Protein AF-A0A1G3Q5R2-F1 (afdb_monomer_lite)

Radius of gyration: 41.85 Å; chains: 1; bounding box: 101×74×119 Å

Secondary structure (DSSP, 8-state):
-HHHHHHHHHHHTT-STTS---TT---GGGS-HHHHHHHHHHHHHHHHTS---HHHHHHHHHHHHHHHHHTT-----PPPPP--------------------------------TT--SHHHHHHHHHHHHHHHHTTSS-TTSSS--HHHHHIIIIIIHHHHHHHHHHHHIIIII-HHHHHHHHHHHHHTT-TTHHHHHHHHHTT--HHHHHHHHHGGG-TTTHHHHHHHHHHHHHHHHHHHHTTHHHHHHHHHHHHHHHHHHTT--HHHHHHHHHHHHHHHHIIIIIIHHHHHHHHHHHHHHHHHTT--S-HHHHHT--GGGSTTHHHHHHHHHHHHHHHHHHHHHHHHHHHHHHHHHHHHHHHHHHHHTBTB-HHHHHHHHHHHHH--HHHHHHHHHTSTT-GGGG--TTBHHHHHHHHHHHHHHHHHHHHH-SSS-B--EE-TTS-EE-HHHHHHHHHTTHHHHHHHHHHHHHHHHHHHHHHT-S---HHHHHHHHHHHHHHHHHHHHHHHHHHHHHHHHHHHHHHHHHHHHHTT--SBS-TT-B----S-S-S--TTTT-BHHHHHHHHHHHHHHHHHHHHTSTTSSS-SB-SS-SSS----HHHHHHHHHHHHHHHHHHHHHHHHHTTT--S---------------------------------HHHHHHHHHHHHHHHHHHHHHHHHHHHHTTT-

pLDDT: mean 72.09, std 23.28, range [23.3, 97.38]

Sequence (702 aa):
MASDQRSKLFKEFRYSGGKVLDEKNLSFAEIEDDKLQELINLLDIKEQEGNLSTLERRRLDSARRVQMQRKKGPRYVYHGPNVERPVEGEETEEGHKATPKGERRDAYRIPYYIHSESGPKRWFQLFWARIKCILNGVFPIFRIRVKNRFLNYTGDNIRHSMKVNKQILASILYQDKELTQEVKESFRRSGFYNYYELIYRFDNLLDDELFDEILALKKLGKAQIKDAHLVLTKLYKKLFSIKQYVSFLKDALNRAMGIEARMRNLRPDIVTANLRTINKHIESIFFYLYKKLGLLVDFFYLNRVKSGWQHSFLQFIGFINDDHVGYLTRMWDEREEYERKRKQLAEVIQGKVDSATKVKEQNTKNNIELSEGLTDAIRDGLNFLYDHLDFYRALEKGRSNPSDDYVYFHLRDKVFVINTVVDFFDKEYSFLFLSNRVTYNVFFDGTGRKVDVKNSLRDLYYKINLIYQRVREYLAAVRQLKNMLNTERPTQVELSIEYKNIITQKTNMMRTIHQTTTKIFSQFEKIIFYILSDARGQKMVLQNPDEEVRIGTKVADVNLFKGMRFIDVFQSAYNYTSAFNYLLNEGELDMVSLNVDEPYYLHLVNTAEIEQKIALEEEQKFQEEEKKAQEGEGEKESADKPDGETPEEKQPETSSGAKDMGTPVSPKASIAEMDKSISNSRDDEDKWEDEIRRDIDLMKKV

Structure (mmCIF, N/CA/C/O backbone):
data_AF-A0A1G3Q5R2-F1
#
_entry.id   AF-A0A1G3Q5R2-F1
#
loop_
_atom_site.group_PDB
_atom_site.id
_atom_site.type_symbol
_atom_site.label_atom_id
_atom_site.label_alt_id
_atom_site.label_comp_id
_atom_site.label_asym_id
_atom_site.label_entity_id
_atom_site.label_seq_id
_atom_site.pdbx_PDB_ins_code
_atom_site.Cartn_x
_atom_site.Cartn_y
_atom_site.Cartn_z
_atom_site.occupancy
_atom_site.B_iso_or_equiv
_atom_site.auth_seq_id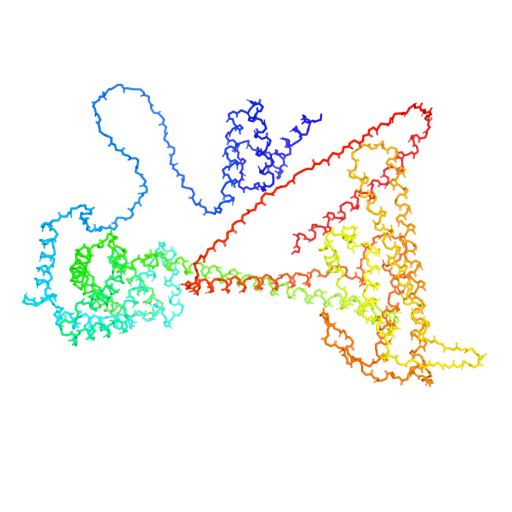
_atom_site.auth_comp_id
_atom_site.auth_asym_id
_atom_site.auth_atom_id
_atom_site.pdbx_PDB_model_num
ATOM 1 N N . MET A 1 1 ? 8.363 40.083 32.109 1.00 36.16 1 MET A N 1
ATOM 2 C CA . MET A 1 1 ? 7.751 38.874 31.511 1.00 36.16 1 MET A CA 1
ATOM 3 C C . MET A 1 1 ? 8.455 38.480 30.216 1.00 36.16 1 MET A C 1
ATOM 5 O O . MET A 1 1 ? 9.333 37.639 30.317 1.00 36.16 1 MET A O 1
ATOM 9 N N . ALA A 1 2 ? 8.218 39.115 29.057 1.00 31.36 2 ALA A N 1
ATOM 10 C CA . ALA A 1 2 ? 8.818 38.684 27.773 1.00 31.36 2 ALA A CA 1
ATOM 11 C C . ALA A 1 2 ? 10.359 38.490 27.776 1.00 31.36 2 ALA A C 1
ATOM 13 O O . ALA A 1 2 ? 10.865 37.586 27.116 1.00 31.36 2 ALA A O 1
ATOM 14 N N . SER A 1 3 ? 11.107 39.289 28.552 1.00 31.78 3 SER A N 1
ATOM 15 C CA . SER A 1 3 ? 12.562 39.120 28.733 1.00 31.78 3 SER A CA 1
ATOM 16 C C . SER A 1 3 ? 12.952 37.769 29.364 1.00 31.78 3 SER A C 1
ATOM 18 O O . SER A 1 3 ? 13.887 37.120 28.901 1.00 31.78 3 SER A O 1
ATOM 20 N N . ASP A 1 4 ? 12.211 37.296 30.374 1.00 38.00 4 ASP A N 1
ATOM 21 C CA . ASP A 1 4 ? 12.512 36.039 31.078 1.00 38.00 4 ASP A CA 1
ATOM 22 C C . ASP A 1 4 ? 12.174 34.804 30.243 1.00 38.00 4 ASP A C 1
ATOM 24 O O . ASP A 1 4 ? 12.933 33.837 30.246 1.00 38.00 4 ASP A O 1
ATOM 28 N N . GLN A 1 5 ? 11.081 34.839 29.474 1.00 41.81 5 GLN A N 1
ATOM 29 C CA . GLN A 1 5 ? 10.766 33.767 28.521 1.00 41.81 5 GLN A CA 1
ATOM 30 C C . GLN A 1 5 ? 11.814 33.701 27.400 1.00 41.81 5 GLN A C 1
ATOM 32 O O . GLN A 1 5 ? 12.332 32.617 27.131 1.00 41.81 5 GLN A O 1
ATOM 37 N N . ARG A 1 6 ? 12.231 34.853 26.835 1.00 37.53 6 ARG A N 1
ATOM 38 C CA . ARG A 1 6 ? 13.383 34.922 25.910 1.00 37.53 6 ARG A CA 1
ATOM 39 C C . ARG A 1 6 ? 14.653 34.334 26.571 1.00 37.53 6 ARG A C 1
ATOM 41 O O . ARG A 1 6 ? 15.368 33.570 25.931 1.00 37.53 6 ARG A O 1
ATOM 48 N N . SER A 1 7 ? 14.913 34.614 27.852 1.00 39.84 7 SER A N 1
ATOM 49 C CA . SER A 1 7 ? 16.067 34.086 28.611 1.00 39.84 7 SER A CA 1
ATOM 50 C C . SER A 1 7 ? 16.015 32.566 28.861 1.00 39.84 7 SER A C 1
ATOM 52 O O . SER A 1 7 ? 17.043 31.893 28.760 1.00 39.84 7 SER A O 1
ATOM 54 N N . LYS A 1 8 ? 14.831 32.000 29.147 1.00 41.78 8 LYS A N 1
ATOM 55 C CA . LYS A 1 8 ? 14.629 30.548 29.320 1.00 41.78 8 LYS A CA 1
ATOM 56 C C . LYS A 1 8 ? 14.854 29.769 28.022 1.00 41.78 8 LYS A C 1
ATOM 58 O O . LYS A 1 8 ? 15.699 28.876 28.008 1.00 41.78 8 LYS A O 1
ATOM 63 N N . LEU A 1 9 ? 14.201 30.170 26.928 1.00 40.78 9 LEU A N 1
ATOM 64 C CA . LEU A 1 9 ? 14.336 29.526 25.612 1.00 40.78 9 LEU A CA 1
ATOM 65 C C . LEU A 1 9 ? 15.802 29.460 25.145 1.00 40.78 9 LEU A C 1
ATOM 67 O O . LEU A 1 9 ? 16.273 28.415 24.698 1.00 40.78 9 LEU A O 1
ATOM 71 N N . PHE A 1 10 ? 16.572 30.540 25.330 1.00 41.56 10 PHE A N 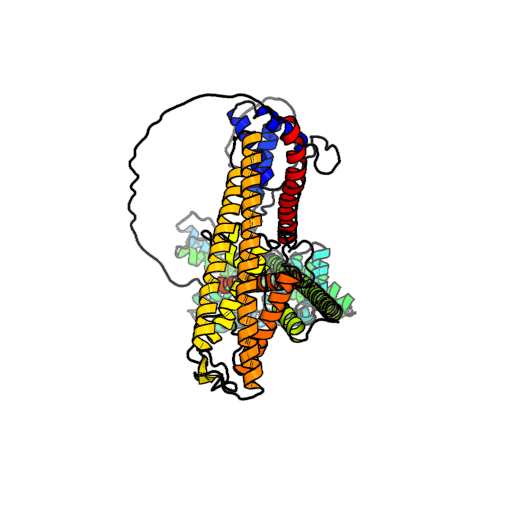1
ATOM 72 C CA . PHE A 1 10 ? 18.006 30.560 25.002 1.00 41.56 10 PHE A CA 1
ATOM 73 C C . PHE A 1 10 ? 18.885 29.675 25.913 1.00 41.56 10 PHE A C 1
ATOM 75 O O . PHE A 1 10 ? 20.009 29.347 25.526 1.00 41.56 10 PHE A O 1
ATOM 82 N N . LYS A 1 11 ? 18.412 29.268 27.100 1.00 41.25 11 LYS A N 1
ATOM 83 C CA . LYS A 1 11 ? 19.086 28.266 27.947 1.00 41.25 11 LYS A CA 1
ATOM 84 C C . LYS A 1 11 ? 18.717 26.840 27.548 1.00 41.25 11 LYS A C 1
ATOM 86 O O . LYS A 1 11 ? 19.605 25.997 27.480 1.00 41.25 11 LYS A O 1
ATOM 91 N N . GLU A 1 12 ? 17.448 26.580 27.250 1.00 42.97 12 GLU A N 1
ATOM 92 C CA . GLU A 1 12 ? 16.963 25.255 26.841 1.00 42.97 12 GLU A CA 1
ATOM 93 C C . GLU A 1 12 ? 17.590 24.820 25.502 1.00 42.97 12 GLU A C 1
ATOM 95 O O . GLU A 1 12 ? 18.075 23.694 25.390 1.00 42.97 12 GLU A O 1
ATOM 100 N N . PHE A 1 13 ? 17.773 25.746 24.550 1.00 40.69 13 PHE A N 1
ATOM 101 C CA . PHE A 1 13 ? 18.526 25.506 23.305 1.00 40.69 13 PHE A CA 1
ATOM 102 C C . PHE A 1 13 ? 20.024 25.165 23.484 1.00 40.69 13 PHE A C 1
ATOM 104 O O . PHE A 1 13 ? 20.666 24.756 22.516 1.00 40.69 13 PHE A O 1
ATOM 111 N N . ARG A 1 14 ? 20.603 25.312 24.687 1.00 39.69 14 ARG A N 1
ATOM 112 C CA . ARG A 1 14 ? 21.972 24.853 25.010 1.00 39.69 14 ARG A CA 1
ATOM 113 C C . ARG A 1 14 ? 22.017 23.471 25.685 1.00 39.69 14 ARG A C 1
ATOM 115 O O . ARG A 1 14 ? 23.117 22.983 25.933 1.00 39.69 14 ARG A O 1
ATOM 122 N N . TYR A 1 15 ? 20.869 22.865 26.012 1.00 35.91 15 TYR A N 1
ATOM 123 C CA . TYR A 1 15 ? 20.781 21.723 26.937 1.00 35.91 15 TYR A CA 1
ATOM 124 C C . TYR A 1 15 ? 19.886 20.555 26.471 1.00 35.91 15 TYR A C 1
ATOM 126 O O . TYR A 1 15 ? 19.401 19.778 27.292 1.00 35.91 15 TYR A O 1
ATOM 134 N N . SER A 1 16 ? 19.734 20.338 25.162 1.00 32.84 16 SER A N 1
ATOM 135 C CA . SER A 1 16 ? 19.283 19.037 24.649 1.00 32.84 16 SER A CA 1
ATOM 136 C C . SER A 1 16 ? 20.435 18.012 24.655 1.00 32.84 16 SER A C 1
ATOM 138 O O . SER A 1 16 ? 21.568 18.314 24.288 1.00 32.84 16 SER A O 1
ATOM 140 N N . GLY A 1 17 ? 20.167 16.775 25.091 1.00 33.78 17 GLY A N 1
ATOM 141 C CA . GLY A 1 17 ? 21.102 15.646 24.932 1.00 33.78 17 GLY A CA 1
ATOM 142 C C . GLY A 1 17 ? 22.308 15.572 25.887 1.00 33.78 17 GLY A C 1
ATOM 143 O O . GLY A 1 17 ? 23.214 14.776 25.648 1.00 33.78 17 GLY A O 1
ATOM 144 N N . GLY A 1 18 ? 22.351 16.358 26.970 1.00 32.41 18 GLY A N 1
ATOM 145 C CA . GLY A 1 18 ? 23.300 16.143 28.079 1.00 32.41 18 GLY A CA 1
ATOM 146 C C . GLY A 1 18 ? 24.783 16.436 27.789 1.00 32.41 18 GLY A C 1
ATOM 147 O O . GLY A 1 18 ? 25.641 16.093 28.601 1.00 32.41 18 GLY A O 1
ATOM 148 N N . LYS A 1 19 ? 25.105 17.089 26.667 1.00 29.27 19 LYS A N 1
ATOM 149 C CA . LYS A 1 19 ? 26.441 17.629 26.369 1.00 29.27 19 LYS A CA 1
ATOM 150 C C . LYS A 1 19 ? 26.335 19.116 26.060 1.00 29.27 19 LYS A C 1
ATOM 152 O O . LYS A 1 19 ? 25.452 19.526 25.316 1.00 29.27 19 LYS A O 1
ATOM 157 N N . VAL A 1 20 ? 27.273 19.910 26.574 1.00 33.59 20 VAL A N 1
ATOM 158 C CA . VAL A 1 20 ? 27.419 21.315 26.173 1.00 33.59 20 VAL A CA 1
ATOM 159 C C . VAL A 1 20 ? 27.922 21.342 24.728 1.00 33.59 20 VAL A C 1
ATOM 161 O O . VAL A 1 20 ? 29.095 21.070 24.471 1.00 33.59 20 VAL A O 1
ATOM 164 N N . LEU A 1 21 ? 27.025 21.618 23.781 1.00 34.06 21 LEU A N 1
ATOM 165 C CA . LEU A 1 21 ? 27.370 21.745 22.365 1.00 34.06 21 LEU A CA 1
ATOM 166 C C . LEU A 1 21 ? 28.110 23.068 22.125 1.00 34.06 21 LEU A C 1
ATOM 168 O O . LEU A 1 21 ? 27.601 24.140 22.452 1.00 34.06 21 LEU A O 1
ATOM 172 N N . ASP A 1 22 ? 29.304 22.990 21.531 1.00 37.03 22 ASP A N 1
ATOM 173 C CA . ASP A 1 22 ? 30.057 24.169 21.084 1.00 37.03 22 ASP A CA 1
ATOM 174 C C . ASP A 1 22 ? 29.234 24.936 20.028 1.00 37.03 22 ASP A C 1
ATOM 176 O O . ASP A 1 22 ? 28.690 24.341 19.092 1.00 37.03 22 ASP A O 1
ATOM 180 N N . GLU A 1 23 ? 29.124 26.262 20.169 1.00 39.00 23 GLU A N 1
ATOM 181 C CA . GLU A 1 23 ? 28.080 27.096 19.535 1.00 39.00 23 GLU A CA 1
ATOM 182 C C . GLU A 1 23 ? 28.157 27.186 17.996 1.00 39.00 23 GLU A C 1
ATOM 184 O O . GLU A 1 23 ? 27.321 27.833 17.349 1.00 39.00 23 GLU A O 1
ATOM 189 N N . LYS A 1 24 ? 29.170 26.541 17.416 1.00 41.38 24 LYS A N 1
ATOM 190 C CA . LYS A 1 24 ? 29.456 26.430 15.982 1.00 41.38 24 LYS A CA 1
ATOM 191 C C . LYS A 1 24 ? 28.815 25.199 15.324 1.00 41.38 24 LYS A C 1
ATOM 193 O O . LYS A 1 24 ? 28.703 25.190 14.103 1.00 41.38 24 LYS A O 1
ATOM 198 N N . ASN A 1 25 ? 28.375 24.202 16.102 1.00 41.97 25 ASN A N 1
ATOM 199 C CA . ASN A 1 25 ? 28.046 22.854 15.604 1.00 41.97 25 ASN A CA 1
ATOM 200 C C . ASN A 1 25 ? 26.547 22.477 15.670 1.00 41.97 25 ASN A C 1
ATOM 202 O O . ASN A 1 25 ? 26.207 21.300 15.583 1.00 41.97 25 ASN A O 1
ATOM 206 N N . LEU A 1 26 ? 25.637 23.445 15.820 1.00 50.53 26 LEU A N 1
ATOM 207 C CA . LEU A 1 26 ? 24.187 23.194 15.810 1.00 50.53 26 LEU A CA 1
ATOM 208 C C . LEU A 1 26 ? 23.681 22.833 14.398 1.00 50.53 26 LEU A C 1
ATOM 210 O O . LEU A 1 26 ? 23.587 23.689 13.516 1.00 50.53 26 LEU A O 1
ATOM 214 N N . SER A 1 27 ? 23.332 21.559 14.206 1.00 57.59 27 SER A N 1
ATOM 215 C CA . SER A 1 27 ? 22.749 21.011 12.977 1.00 57.59 27 SER A CA 1
ATOM 216 C C . SER A 1 27 ? 21.258 21.353 12.872 1.00 57.59 27 SER A C 1
ATOM 218 O O . SER A 1 27 ? 20.410 20.740 13.517 1.00 57.59 27 SER A O 1
ATOM 220 N N . PHE A 1 28 ? 20.903 22.316 12.016 1.00 59.97 28 PHE A N 1
ATOM 221 C CA . PHE A 1 28 ? 19.496 22.657 11.744 1.00 59.97 28 PHE A CA 1
ATOM 222 C C . PHE A 1 28 ? 18.699 21.516 11.079 1.00 59.97 28 PHE A C 1
ATOM 224 O O . PHE A 1 28 ? 17.474 21.591 11.022 1.00 59.97 28 PHE A O 1
ATOM 231 N N . ALA A 1 29 ? 19.363 20.465 10.582 1.00 57.09 29 ALA A N 1
ATOM 232 C CA . ALA A 1 29 ? 18.708 19.316 9.958 1.00 57.09 29 ALA A CA 1
ATOM 233 C C . ALA A 1 29 ? 17.934 18.441 10.963 1.00 57.09 29 ALA A C 1
ATOM 235 O O . ALA A 1 29 ? 16.958 17.803 10.573 1.00 57.09 29 ALA A O 1
ATOM 236 N N . GLU A 1 30 ? 18.338 18.454 12.238 1.00 58.28 30 GLU A N 1
ATOM 237 C CA . GLU A 1 30 ? 17.805 17.610 13.323 1.00 58.28 30 GLU A CA 1
ATOM 238 C C . GLU A 1 30 ? 16.716 18.308 14.165 1.00 58.28 30 GLU A C 1
ATOM 240 O O . GLU A 1 30 ? 16.122 17.693 15.044 1.00 58.28 30 GLU A O 1
ATOM 245 N N . ILE A 1 31 ? 16.433 19.591 13.907 1.00 71.50 31 ILE A N 1
ATOM 246 C CA . ILE A 1 31 ? 15.434 20.374 14.655 1.00 71.50 31 ILE A CA 1
ATOM 247 C C . ILE A 1 31 ? 14.032 20.120 14.079 1.00 71.50 31 ILE A C 1
ATOM 249 O O . ILE A 1 31 ? 13.838 20.215 12.867 1.00 71.50 31 ILE A O 1
ATOM 253 N N . GLU A 1 32 ? 13.049 19.833 14.932 1.00 74.00 32 GLU A N 1
ATOM 254 C CA . GLU A 1 32 ? 11.626 19.687 14.567 1.00 74.00 32 GLU A CA 1
ATOM 255 C C . GLU A 1 32 ? 11.070 20.956 13.887 1.00 74.00 32 GLU A C 1
ATOM 257 O O . GLU A 1 32 ? 11.473 22.073 14.220 1.00 74.00 32 GLU A O 1
ATOM 262 N N . ASP A 1 33 ? 10.147 20.811 12.928 1.00 75.56 33 ASP A N 1
ATOM 263 C CA . ASP A 1 33 ? 9.695 21.940 12.094 1.00 75.56 33 ASP A CA 1
ATOM 264 C C . ASP A 1 33 ? 8.990 23.061 12.876 1.00 75.56 33 ASP A C 1
ATOM 266 O O . ASP A 1 33 ? 9.179 24.232 12.540 1.00 75.56 33 ASP A O 1
ATOM 270 N N . ASP A 1 34 ? 8.268 22.740 13.951 1.00 70.94 34 ASP A N 1
ATOM 271 C CA . ASP A 1 34 ? 7.604 23.741 14.799 1.00 70.94 34 ASP A CA 1
ATOM 272 C C . ASP A 1 34 ? 8.627 24.607 15.548 1.00 70.94 34 ASP A C 1
ATOM 274 O O . ASP A 1 34 ? 8.568 25.837 15.502 1.00 70.94 34 ASP A O 1
ATOM 278 N N . LYS A 1 35 ? 9.649 23.976 16.144 1.00 71.31 35 LYS A N 1
ATOM 279 C CA . LYS A 1 35 ? 10.774 24.660 16.809 1.00 71.31 35 LYS A CA 1
ATOM 280 C C . LYS A 1 35 ? 11.632 25.445 15.811 1.00 71.31 35 LYS A C 1
ATOM 282 O O . LYS A 1 35 ? 12.172 26.498 16.149 1.00 71.31 35 LYS A O 1
ATOM 287 N N . LEU A 1 36 ? 11.736 24.972 14.566 1.00 76.44 36 LEU A N 1
ATOM 288 C CA . LEU A 1 36 ? 12.392 25.701 13.478 1.00 76.44 36 LEU A CA 1
ATOM 289 C C . LEU A 1 36 ? 11.581 26.942 13.056 1.00 76.44 36 LEU A C 1
ATOM 291 O O . LEU A 1 36 ? 12.169 27.998 12.826 1.00 76.44 36 LEU A O 1
ATOM 295 N N . GLN A 1 37 ? 10.249 26.844 12.989 1.00 80.00 37 GLN A N 1
ATOM 296 C CA . GLN A 1 37 ? 9.354 27.967 12.689 1.00 80.00 37 GLN A CA 1
ATOM 297 C C . GLN A 1 37 ? 9.322 28.994 13.831 1.00 80.00 37 GLN A C 1
ATOM 299 O O . GLN A 1 37 ? 9.380 30.191 13.556 1.00 80.00 37 GLN A O 1
ATOM 304 N N . GLU A 1 38 ? 9.291 28.561 15.094 1.00 73.44 38 GLU A N 1
ATOM 305 C CA . GLU A 1 38 ? 9.375 29.453 16.259 1.00 73.44 38 GLU A CA 1
ATOM 306 C C . GLU A 1 38 ? 10.707 30.221 16.275 1.00 73.44 38 GLU A C 1
ATOM 308 O O . GLU A 1 38 ? 10.721 31.443 16.437 1.00 73.44 38 GLU A O 1
ATOM 313 N N . LEU A 1 39 ? 11.826 29.535 16.011 1.00 75.62 39 LEU A N 1
ATOM 314 C CA . LEU A 1 39 ? 13.140 30.167 15.905 1.00 75.62 39 LEU A CA 1
ATOM 315 C C . LEU A 1 39 ? 13.204 31.193 14.761 1.00 75.62 39 LEU A C 1
ATOM 317 O O . LEU A 1 39 ? 13.786 32.261 14.944 1.00 75.62 39 LEU A O 1
ATOM 321 N N . ILE A 1 40 ? 12.595 30.903 13.604 1.00 82.75 40 ILE A N 1
ATOM 322 C CA . ILE A 1 40 ? 12.464 31.877 12.507 1.00 82.75 40 ILE A CA 1
ATOM 323 C C . ILE A 1 40 ? 11.648 33.086 12.978 1.00 82.75 40 ILE A C 1
ATOM 325 O O . ILE A 1 40 ? 12.131 34.205 12.858 1.00 82.75 40 ILE A O 1
ATOM 329 N N . ASN A 1 41 ? 10.482 32.884 13.598 1.00 79.69 41 ASN A N 1
ATOM 330 C CA . ASN A 1 41 ? 9.623 33.975 14.073 1.00 79.69 41 ASN A CA 1
ATOM 331 C C . ASN A 1 41 ? 10.346 34.886 15.088 1.00 79.69 41 ASN A C 1
ATOM 333 O O . ASN A 1 41 ? 10.274 36.111 14.989 1.00 79.69 41 ASN A O 1
ATOM 337 N N . LEU A 1 42 ? 11.085 34.308 16.042 1.00 77.12 42 LEU A N 1
ATOM 338 C CA . LEU A 1 42 ? 11.852 35.058 17.046 1.00 77.12 42 LEU A CA 1
ATOM 339 C C . LEU A 1 42 ? 13.017 35.859 16.439 1.00 77.12 42 LEU A C 1
ATOM 341 O O . LEU A 1 42 ? 13.353 36.935 16.940 1.00 77.12 42 LEU A O 1
ATOM 345 N N . LEU A 1 43 ? 13.638 35.348 15.373 1.00 77.12 43 LEU A N 1
ATOM 346 C CA . LEU A 1 43 ? 14.715 36.033 14.657 1.00 77.12 43 LEU A CA 1
ATOM 347 C C . LEU A 1 43 ? 14.175 37.085 13.671 1.00 77.12 43 LEU A C 1
ATOM 349 O O . LEU A 1 43 ? 14.776 38.150 13.568 1.00 77.12 43 LEU A O 1
ATOM 353 N N . ASP A 1 44 ? 13.023 36.854 13.037 1.00 77.69 44 ASP A N 1
ATOM 354 C CA . ASP A 1 44 ? 12.301 37.831 12.206 1.00 77.69 44 ASP A CA 1
ATOM 355 C C . ASP A 1 44 ? 11.844 39.039 13.039 1.00 77.69 44 ASP A C 1
ATOM 357 O O . ASP A 1 44 ? 12.033 40.183 12.628 1.00 77.69 44 ASP A O 1
ATOM 361 N N . ILE A 1 45 ? 11.328 38.809 14.253 1.00 79.44 45 ILE A N 1
ATOM 362 C CA . ILE A 1 45 ? 11.004 39.886 15.201 1.00 79.44 45 ILE A CA 1
ATOM 363 C C . ILE A 1 45 ? 12.262 40.702 15.539 1.00 79.44 45 ILE A C 1
ATOM 365 O O . ILE A 1 45 ? 12.220 41.927 15.505 1.00 79.44 45 ILE A O 1
ATOM 369 N N . LYS A 1 46 ? 13.413 40.058 15.784 1.00 74.94 46 LYS A N 1
ATOM 370 C CA . LYS A 1 46 ? 14.693 40.766 15.978 1.00 74.94 46 LYS A CA 1
ATOM 371 C C . LYS A 1 46 ? 15.200 41.486 14.717 1.00 74.94 46 LYS A C 1
ATOM 373 O O . LYS A 1 46 ? 15.894 42.494 14.848 1.00 74.94 46 LYS A O 1
ATOM 378 N N . GLU A 1 47 ? 14.895 40.981 13.518 1.00 81.94 47 GLU A N 1
ATOM 379 C CA . GLU A 1 47 ? 15.206 41.636 12.237 1.00 81.94 47 GLU A CA 1
ATOM 380 C C . GLU A 1 47 ? 14.423 42.952 12.111 1.00 81.94 47 GLU A C 1
ATOM 382 O O . GLU A 1 47 ? 15.008 43.985 11.789 1.00 81.94 47 GLU A O 1
ATOM 387 N N . GLN A 1 48 ? 13.135 42.929 12.471 1.00 72.81 48 GLN A N 1
ATOM 388 C CA . GLN A 1 48 ? 12.241 44.093 12.502 1.00 72.81 48 GLN A CA 1
ATOM 389 C C . GLN A 1 48 ? 12.562 45.072 13.648 1.00 72.81 48 GLN A C 1
ATOM 391 O O . GLN A 1 48 ? 12.540 46.281 13.437 1.00 72.81 48 GLN A O 1
ATOM 396 N N . GLU A 1 49 ? 12.940 44.574 14.833 1.00 75.56 49 GLU A N 1
ATOM 397 C CA . GLU A 1 49 ? 13.480 45.378 15.947 1.00 75.56 49 GLU A CA 1
ATOM 398 C C . GLU A 1 49 ? 14.854 46.015 15.605 1.00 75.56 49 GLU A C 1
ATOM 400 O O . GLU A 1 49 ? 15.390 46.780 16.403 1.00 75.56 49 GLU A O 1
ATOM 405 N N . GLY A 1 50 ? 15.473 45.681 14.461 1.00 70.94 50 GLY A N 1
ATOM 406 C CA . GLY A 1 50 ? 16.788 46.178 14.025 1.00 70.94 50 GLY A CA 1
ATOM 407 C C . GLY A 1 50 ? 17.993 45.586 14.775 1.00 70.94 50 GLY A C 1
ATOM 408 O O . GLY A 1 50 ? 19.133 45.741 14.337 1.00 70.94 50 GLY A O 1
ATOM 409 N N . ASN A 1 51 ? 17.748 44.852 15.862 1.00 79.00 51 ASN A N 1
ATOM 410 C CA . ASN A 1 51 ? 18.745 44.355 16.816 1.00 79.00 51 ASN A CA 1
ATOM 411 C C . ASN A 1 51 ? 19.439 43.039 16.397 1.00 79.00 51 ASN A C 1
ATOM 413 O O . ASN A 1 51 ? 20.202 42.466 17.175 1.00 79.00 51 ASN A O 1
ATOM 417 N N . LEU A 1 52 ? 19.171 42.527 15.191 1.00 77.19 52 LEU A N 1
ATOM 418 C CA . LEU A 1 52 ? 19.666 41.227 14.728 1.00 77.19 52 LEU A CA 1
ATOM 419 C C . LEU A 1 52 ? 21.155 41.261 14.332 1.00 77.19 52 LEU A C 1
ATOM 421 O O . LEU A 1 52 ? 21.522 41.847 13.303 1.00 77.19 52 LEU A O 1
ATOM 425 N N . SER A 1 53 ? 22.003 40.579 15.110 1.00 78.06 53 SER A N 1
ATOM 426 C CA . SER A 1 53 ? 23.453 40.512 14.875 1.00 78.06 53 SER A CA 1
ATOM 427 C C . SER A 1 53 ? 23.827 39.783 13.576 1.00 78.06 53 SER A C 1
ATOM 429 O O . SER A 1 53 ? 23.055 39.008 13.008 1.00 78.06 53 SER A O 1
ATOM 431 N N . THR A 1 54 ? 25.062 39.973 13.105 1.00 67.50 54 THR A N 1
ATOM 432 C CA . THR A 1 54 ? 25.579 39.317 11.887 1.00 67.50 54 THR A CA 1
ATOM 433 C C . THR A 1 54 ? 25.647 37.789 11.990 1.00 67.50 54 THR A C 1
ATOM 435 O O . THR A 1 54 ? 25.568 37.110 10.964 1.00 67.50 54 THR A O 1
ATOM 438 N N . LEU A 1 55 ? 25.755 37.232 13.202 1.00 64.62 55 LEU A N 1
ATOM 439 C CA . LEU A 1 55 ? 25.666 35.789 13.441 1.00 64.62 55 LEU A CA 1
ATOM 440 C C . LEU A 1 55 ? 24.209 35.307 13.405 1.00 64.62 55 LEU A C 1
ATOM 442 O O . LEU A 1 55 ? 23.915 34.276 12.802 1.00 64.62 55 LEU A O 1
ATOM 446 N N . GLU A 1 56 ? 23.291 36.061 14.009 1.00 72.75 56 GLU A N 1
ATOM 447 C CA . GLU A 1 56 ? 21.866 35.728 14.024 1.00 72.75 56 GLU A CA 1
ATOM 448 C C . GLU A 1 56 ? 21.229 35.836 12.633 1.00 72.75 56 GLU A C 1
ATOM 450 O O . GLU A 1 56 ? 20.490 34.931 12.259 1.00 72.75 56 GLU A O 1
ATOM 455 N N . ARG A 1 57 ? 21.599 36.834 11.812 1.00 73.00 57 ARG A N 1
ATOM 456 C CA . ARG A 1 57 ? 21.209 36.907 10.386 1.00 73.00 57 ARG A CA 1
ATOM 457 C C . ARG A 1 57 ? 21.614 35.644 9.623 1.00 73.00 57 ARG A C 1
ATOM 459 O O . ARG A 1 57 ? 20.793 35.040 8.943 1.00 73.00 57 ARG A O 1
ATOM 466 N N . ARG A 1 58 ? 22.850 35.163 9.812 1.00 64.50 58 ARG A N 1
ATOM 467 C CA . ARG A 1 58 ? 23.322 33.905 9.199 1.00 64.50 58 ARG A CA 1
ATOM 468 C C . ARG A 1 58 ? 22.556 32.675 9.697 1.00 64.50 58 ARG A C 1
ATOM 470 O O . ARG A 1 58 ? 22.341 31.751 8.912 1.00 64.50 58 ARG A O 1
ATOM 477 N N . ARG A 1 59 ? 22.146 32.641 10.972 1.00 70.94 59 ARG A N 1
ATOM 478 C CA . ARG A 1 59 ? 21.294 31.570 11.527 1.00 70.94 59 ARG A CA 1
ATOM 479 C C . ARG A 1 59 ? 19.883 31.629 10.935 1.00 70.94 59 ARG A C 1
ATOM 481 O O . ARG A 1 59 ? 19.393 30.599 10.482 1.00 70.94 59 ARG A O 1
ATOM 488 N N . LEU A 1 60 ? 19.291 32.817 10.827 1.00 80.69 60 LEU A N 1
ATOM 489 C CA . LEU A 1 60 ? 17.988 33.046 10.203 1.00 80.69 60 LEU A CA 1
ATOM 490 C C . LEU A 1 60 ? 17.975 32.635 8.722 1.00 80.69 60 LEU A C 1
ATOM 492 O O . LEU A 1 60 ? 17.137 31.834 8.314 1.00 80.69 60 LEU A O 1
ATOM 496 N N . ASP A 1 61 ? 18.963 33.071 7.938 1.00 74.31 61 ASP A N 1
ATOM 497 C CA . ASP A 1 61 ? 19.137 32.655 6.540 1.00 74.31 61 ASP A CA 1
ATOM 498 C C . ASP A 1 61 ? 19.342 31.141 6.385 1.00 74.31 61 ASP A C 1
ATOM 500 O O . ASP A 1 61 ? 19.076 30.582 5.319 1.00 74.31 61 ASP A O 1
ATOM 504 N N . SER A 1 62 ? 19.871 30.465 7.407 1.00 72.88 62 SER A N 1
ATOM 505 C CA . SER A 1 62 ? 20.076 29.011 7.401 1.00 72.88 62 SER A CA 1
ATOM 506 C C . SER A 1 62 ? 18.783 28.272 7.751 1.00 72.88 62 SER A C 1
ATOM 508 O O . SER A 1 62 ? 18.398 27.357 7.027 1.00 72.88 62 SER A O 1
ATOM 510 N N . ALA A 1 63 ? 18.052 28.728 8.772 1.00 75.50 63 ALA A N 1
ATOM 511 C CA . ALA A 1 63 ? 16.744 28.194 9.144 1.00 75.50 63 ALA A CA 1
ATOM 512 C C . ALA A 1 63 ? 15.706 28.382 8.020 1.00 75.50 63 ALA A C 1
ATOM 514 O O . ALA A 1 63 ? 15.091 27.407 7.587 1.00 75.50 63 ALA A O 1
ATOM 515 N N . ARG A 1 64 ? 15.599 29.595 7.446 1.00 81.06 64 ARG A N 1
ATOM 516 C CA . ARG A 1 64 ? 14.774 29.893 6.255 1.00 81.06 64 ARG A CA 1
ATOM 517 C C . ARG A 1 64 ? 15.130 28.978 5.066 1.00 81.06 64 ARG A C 1
ATOM 519 O O . ARG A 1 64 ? 14.240 28.580 4.314 1.00 81.06 64 ARG A O 1
ATOM 526 N N . ARG A 1 65 ? 16.408 28.599 4.893 1.00 69.50 65 ARG A N 1
ATOM 527 C CA . ARG A 1 65 ? 16.854 27.656 3.843 1.00 69.50 65 ARG A CA 1
ATOM 528 C C . ARG A 1 65 ? 16.475 26.204 4.128 1.00 69.50 65 ARG A C 1
ATOM 530 O O . ARG A 1 65 ? 15.937 25.570 3.224 1.00 69.50 65 ARG A O 1
ATOM 537 N N . VAL A 1 66 ? 16.694 25.697 5.343 1.00 72.12 66 VAL A N 1
ATOM 538 C CA . VAL A 1 66 ? 16.282 24.332 5.729 1.00 72.12 66 VAL A CA 1
ATOM 539 C C . VAL A 1 66 ? 14.766 24.184 5.623 1.00 72.12 66 VAL A C 1
ATOM 541 O O . VAL A 1 66 ? 14.286 23.232 5.009 1.00 72.12 66 VAL A O 1
ATOM 544 N N . GLN A 1 67 ? 14.002 25.171 6.100 1.00 81.75 67 GLN A N 1
ATOM 545 C CA . GLN A 1 67 ? 12.546 25.145 5.978 1.00 81.75 67 GLN A CA 1
ATOM 546 C C . GLN A 1 67 ? 12.090 25.189 4.508 1.00 81.75 67 GLN A C 1
ATOM 548 O O . GLN A 1 67 ? 11.172 24.466 4.127 1.00 81.75 67 GLN A O 1
ATOM 553 N N . MET A 1 68 ? 12.754 25.973 3.646 1.00 69.12 68 MET A N 1
ATOM 554 C CA . MET A 1 68 ? 12.486 25.945 2.202 1.00 69.12 68 MET A CA 1
ATOM 555 C C . MET A 1 68 ? 12.876 24.628 1.525 1.00 69.12 68 MET A C 1
ATOM 557 O O . MET A 1 68 ? 12.264 24.298 0.514 1.00 69.12 68 MET A O 1
ATOM 561 N N . GLN A 1 69 ? 13.873 23.895 2.027 1.00 65.25 69 GLN A N 1
ATOM 562 C CA . GLN A 1 69 ? 14.219 22.565 1.518 1.00 65.25 69 GLN A CA 1
ATOM 563 C C . GLN A 1 69 ? 13.155 21.539 1.925 1.00 65.25 69 GLN A C 1
ATOM 565 O O . GLN A 1 69 ? 12.627 20.852 1.055 1.00 65.25 69 GLN A O 1
ATOM 570 N N . ARG A 1 70 ? 12.753 21.509 3.205 1.00 72.88 70 ARG A N 1
ATOM 571 C CA . ARG A 1 70 ? 11.663 20.644 3.693 1.00 72.88 70 ARG A CA 1
ATOM 572 C C . ARG A 1 70 ? 10.348 20.913 2.945 1.00 72.88 70 ARG A C 1
ATOM 574 O O . ARG A 1 70 ? 9.795 19.999 2.342 1.00 72.88 70 ARG A O 1
ATOM 581 N N . LYS A 1 71 ? 9.924 22.181 2.833 1.00 68.44 71 LYS A N 1
ATOM 582 C CA . LYS A 1 71 ? 8.700 22.600 2.107 1.00 68.44 71 LYS A CA 1
ATOM 583 C C . LYS A 1 71 ? 8.740 22.416 0.575 1.00 68.44 71 LYS A C 1
ATOM 585 O O . LYS A 1 71 ? 7.742 22.706 -0.079 1.00 68.44 71 LYS A O 1
ATOM 590 N N . LYS A 1 72 ? 9.858 21.987 -0.031 1.00 48.31 72 LYS A N 1
ATOM 591 C CA . LYS A 1 72 ? 9.992 21.788 -1.498 1.00 48.31 72 LYS A CA 1
ATOM 592 C C . LYS A 1 72 ? 10.377 20.361 -1.906 1.00 48.31 72 LYS A C 1
ATOM 594 O O . LYS A 1 72 ? 10.560 20.113 -3.099 1.00 48.31 72 LYS A O 1
ATOM 599 N N . GLY A 1 73 ? 10.500 19.444 -0.946 1.00 36.97 73 GLY A N 1
ATOM 600 C CA . GLY A 1 73 ? 11.023 18.101 -1.184 1.00 36.97 73 GLY A CA 1
ATOM 601 C C . GLY A 1 73 ? 12.513 18.085 -1.573 1.00 36.97 73 GLY A C 1
ATOM 602 O O . GLY A 1 73 ? 13.156 19.134 -1.711 1.00 36.97 73 GLY A O 1
ATOM 603 N N . PRO A 1 74 ? 13.104 16.891 -1.752 1.00 29.33 74 PRO A N 1
ATOM 604 C CA . PRO A 1 74 ? 14.543 16.734 -1.944 1.00 29.33 74 PRO A CA 1
ATOM 605 C C . PRO A 1 74 ? 15.017 17.214 -3.327 1.00 29.33 74 PRO A C 1
ATOM 607 O O . PRO A 1 74 ? 15.124 16.450 -4.284 1.00 29.33 74 PRO A O 1
ATOM 610 N N . ARG A 1 75 ? 15.398 18.494 -3.423 1.00 32.78 75 ARG A N 1
ATOM 611 C CA . ARG A 1 75 ? 16.289 18.993 -4.482 1.00 32.78 75 ARG A CA 1
ATOM 612 C C . ARG A 1 75 ? 17.726 19.041 -3.971 1.00 32.78 75 ARG A C 1
ATOM 614 O O . ARG A 1 75 ? 18.053 19.868 -3.122 1.00 32.78 75 ARG A O 1
ATOM 621 N N . TYR A 1 76 ? 18.587 18.189 -4.527 1.00 28.14 76 TYR A N 1
ATOM 622 C CA . TYR A 1 76 ? 20.027 18.197 -4.258 1.00 28.14 76 TYR A CA 1
ATOM 623 C C . TYR A 1 76 ? 20.638 19.578 -4.542 1.00 28.14 76 TYR A C 1
ATOM 625 O O . TYR A 1 76 ? 20.570 20.079 -5.665 1.00 28.14 76 TYR A O 1
ATOM 633 N N . VAL A 1 77 ? 21.276 20.173 -3.530 1.00 29.84 77 VAL A N 1
ATOM 634 C CA . VAL A 1 77 ? 22.070 21.402 -3.665 1.00 29.84 77 VAL A CA 1
ATOM 635 C C . VAL A 1 77 ? 23.549 21.028 -3.622 1.00 29.84 77 VAL A C 1
ATOM 637 O O . VAL A 1 77 ? 24.023 20.432 -2.661 1.00 29.84 77 VAL A O 1
ATOM 640 N N . TYR A 1 78 ? 24.274 21.368 -4.685 1.00 25.33 78 TYR A N 1
ATOM 641 C CA . TYR A 1 78 ? 25.692 21.053 -4.849 1.00 25.33 78 TYR A CA 1
ATOM 642 C C . TYR A 1 78 ? 26.567 22.103 -4.144 1.00 25.33 78 TYR A C 1
ATOM 644 O O . TYR A 1 78 ? 26.455 23.294 -4.438 1.00 25.33 78 TYR A O 1
ATOM 652 N N . HIS A 1 79 ? 27.467 21.682 -3.251 1.00 27.02 79 HIS A N 1
ATOM 653 C CA . HIS A 1 79 ? 28.456 22.584 -2.652 1.00 27.02 79 HIS A CA 1
ATOM 654 C C . HIS A 1 79 ? 29.614 22.857 -3.627 1.00 27.02 79 HIS A C 1
ATOM 656 O O . HIS A 1 79 ? 30.342 21.948 -4.021 1.00 27.02 79 HIS A O 1
ATOM 662 N N . GLY A 1 80 ? 29.798 24.126 -4.003 1.00 27.33 80 GLY A N 1
ATOM 663 C CA . GLY A 1 80 ? 31.016 24.596 -4.669 1.00 27.33 80 GLY A CA 1
ATOM 664 C C . GLY A 1 80 ? 32.156 24.841 -3.666 1.00 27.33 80 GLY A C 1
ATOM 665 O O . GLY A 1 80 ? 31.876 25.113 -2.497 1.00 27.33 80 GLY A O 1
ATOM 666 N N . PRO A 1 81 ? 33.430 24.752 -4.089 1.00 28.75 81 PRO A N 1
ATOM 667 C CA . PRO A 1 81 ? 34.575 24.993 -3.213 1.00 28.75 81 PRO A CA 1
ATOM 668 C C . PRO A 1 81 ? 34.736 26.480 -2.863 1.00 28.75 81 PRO A C 1
ATOM 670 O O . PRO A 1 81 ? 34.480 27.355 -3.691 1.00 28.75 81 PRO A O 1
ATOM 673 N N . ASN A 1 82 ? 35.226 26.757 -1.652 1.00 29.12 82 ASN A N 1
ATOM 674 C CA . ASN A 1 82 ? 35.717 28.085 -1.280 1.00 29.12 82 ASN A CA 1
ATOM 675 C C . ASN A 1 82 ? 36.976 28.438 -2.087 1.00 29.12 82 ASN A C 1
ATOM 677 O O . ASN A 1 82 ? 37.813 27.574 -2.348 1.00 29.12 82 ASN A O 1
ATOM 681 N N . VAL A 1 83 ? 37.135 29.723 -2.408 1.00 31.86 83 VAL A N 1
ATOM 682 C CA . VAL A 1 83 ? 38.376 30.309 -2.935 1.00 31.86 83 VAL A CA 1
ATOM 683 C C . VAL A 1 83 ? 38.648 31.599 -2.163 1.00 31.86 83 VAL A C 1
ATOM 685 O O . VAL A 1 83 ? 37.738 32.401 -1.945 1.00 31.86 83 VAL A O 1
ATOM 688 N N . GLU A 1 84 ? 39.886 31.773 -1.709 1.00 29.94 84 GLU A N 1
ATOM 689 C CA . GLU A 1 84 ? 40.325 32.927 -0.920 1.00 29.94 84 GLU A CA 1
ATOM 690 C C . GLU A 1 84 ? 40.646 34.139 -1.816 1.00 29.94 84 GLU A C 1
ATOM 692 O O . GLU A 1 84 ? 40.826 34.009 -3.028 1.00 29.94 84 GLU A O 1
ATOM 697 N N . ARG A 1 85 ? 40.688 35.345 -1.233 1.00 28.98 85 ARG A N 1
ATOM 698 C CA . ARG A 1 85 ? 40.940 36.593 -1.976 1.00 28.98 85 ARG A CA 1
ATOM 699 C C . ARG A 1 85 ? 42.439 36.911 -2.079 1.00 28.98 85 ARG A C 1
ATOM 701 O O . ARG A 1 85 ? 43.094 36.951 -1.039 1.00 28.98 85 ARG A O 1
ATOM 708 N N . PRO A 1 86 ? 42.942 37.296 -3.261 1.00 28.95 86 PRO A N 1
ATOM 709 C CA . PRO A 1 86 ? 44.064 38.220 -3.407 1.00 28.95 86 PRO A CA 1
ATOM 710 C C . PRO A 1 86 ? 43.577 39.678 -3.583 1.00 28.95 86 PRO A C 1
ATOM 712 O O . PRO A 1 86 ? 42.375 39.953 -3.539 1.00 28.95 86 PRO A O 1
ATOM 715 N N . VAL A 1 87 ? 44.521 40.612 -3.736 1.00 28.25 87 VAL A N 1
ATOM 716 C CA . VAL A 1 87 ? 44.339 42.076 -3.650 1.00 28.25 87 VAL A CA 1
ATOM 717 C C . VAL A 1 87 ? 44.795 42.774 -4.947 1.00 28.25 87 VAL A C 1
ATOM 719 O O . VAL A 1 87 ? 45.668 42.251 -5.628 1.00 28.25 87 VAL A O 1
ATOM 722 N N . GLU A 1 88 ? 44.139 43.904 -5.249 1.00 25.59 88 GLU A N 1
ATOM 723 C CA . GLU A 1 88 ? 44.442 45.057 -6.142 1.00 25.59 88 GLU A CA 1
ATOM 724 C C . GLU A 1 88 ? 45.511 44.961 -7.261 1.00 25.59 88 GLU A C 1
ATOM 726 O O . GLU A 1 88 ? 46.633 44.507 -7.060 1.00 25.59 88 GLU A O 1
ATOM 731 N N . GLY A 1 89 ? 45.182 45.533 -8.431 1.00 25.34 89 GLY A N 1
ATOM 732 C CA . GLY A 1 89 ? 46.128 45.802 -9.525 1.00 25.34 89 GLY A CA 1
ATOM 733 C C . GLY A 1 89 ? 45.450 46.231 -10.838 1.00 25.34 89 GLY A C 1
ATOM 734 O O . GLY A 1 89 ? 44.670 45.472 -11.407 1.00 25.34 89 GLY A O 1
ATOM 735 N N . GLU A 1 90 ? 45.756 47.447 -11.295 1.00 25.25 90 GLU A N 1
ATOM 736 C CA . GLU A 1 90 ? 45.438 48.048 -12.611 1.00 25.25 90 GLU A CA 1
ATOM 737 C C . GLU A 1 90 ? 46.067 47.213 -13.767 1.00 25.25 90 GLU A C 1
ATOM 739 O O . GLU A 1 90 ? 47.015 46.468 -13.521 1.00 25.25 90 GLU A O 1
ATOM 744 N N . GLU A 1 91 ? 45.667 47.222 -15.049 1.00 26.08 91 GLU A N 1
ATOM 745 C CA . GLU A 1 91 ? 44.704 47.979 -15.892 1.00 26.08 91 GLU A CA 1
ATOM 746 C C . GLU A 1 91 ? 44.434 47.105 -17.182 1.00 26.08 91 GLU A C 1
ATOM 748 O O . GLU A 1 91 ? 44.993 46.009 -17.266 1.00 26.08 91 GLU A O 1
ATOM 753 N N . THR A 1 92 ? 43.637 47.375 -18.239 1.00 26.33 92 THR A N 1
ATOM 754 C CA . THR A 1 92 ? 42.793 48.505 -18.713 1.00 26.33 92 THR A CA 1
ATOM 755 C C . THR A 1 92 ? 41.500 47.959 -19.406 1.00 26.33 92 THR A C 1
ATOM 757 O O . THR A 1 92 ? 40.824 47.087 -18.862 1.00 26.33 92 THR A O 1
ATOM 760 N N . GLU A 1 93 ? 41.139 48.455 -20.601 1.00 27.75 93 GLU A N 1
ATOM 761 C CA . GLU A 1 93 ? 39.948 48.183 -21.434 1.00 27.75 93 GLU A CA 1
ATOM 762 C C . GLU A 1 93 ? 40.364 47.461 -22.755 1.00 27.75 93 GLU A C 1
ATOM 764 O O . GLU A 1 93 ? 41.551 47.236 -22.977 1.00 27.75 93 GLU A O 1
ATOM 769 N N . GLU A 1 94 ? 39.521 47.001 -23.692 1.00 28.56 94 GLU A N 1
ATOM 770 C CA . GLU A 1 94 ? 38.083 47.188 -23.965 1.00 28.56 94 GLU A CA 1
ATOM 771 C C . GLU A 1 94 ? 37.316 45.849 -24.078 1.00 28.56 94 GLU A C 1
ATOM 773 O O . GLU A 1 94 ? 37.897 44.764 -24.129 1.00 28.56 94 GLU A O 1
ATOM 778 N N . GLY A 1 95 ? 35.977 45.904 -24.110 1.00 24.78 95 GLY A N 1
ATOM 779 C CA . GLY A 1 95 ? 35.121 44.721 -23.957 1.00 24.78 95 GLY A CA 1
ATOM 780 C C . GLY A 1 95 ? 34.204 44.371 -25.133 1.00 24.78 95 GLY A C 1
ATOM 781 O O . GLY A 1 95 ? 33.836 45.202 -25.956 1.00 24.78 95 GLY A O 1
ATOM 782 N N . HIS A 1 96 ? 33.699 43.133 -25.118 1.00 28.16 96 HIS A N 1
ATOM 783 C CA . HIS A 1 96 ? 32.426 42.785 -25.756 1.00 28.16 96 HIS A CA 1
ATOM 784 C C . HIS A 1 96 ? 31.616 41.818 -24.878 1.00 28.16 96 HIS A C 1
ATOM 786 O O . HIS A 1 96 ? 32.150 40.895 -24.266 1.00 28.16 96 HIS A O 1
ATOM 792 N N . LYS A 1 97 ? 30.302 42.060 -24.786 1.00 26.98 97 LYS A N 1
ATOM 793 C CA . LYS A 1 97 ? 29.395 41.416 -23.818 1.00 26.98 97 LYS A CA 1
ATOM 794 C C . LYS A 1 97 ? 29.141 39.933 -24.123 1.00 26.98 97 LYS A C 1
ATOM 796 O O . LYS A 1 97 ? 28.788 39.587 -25.248 1.00 26.98 97 LYS A O 1
ATOM 801 N N . ALA A 1 98 ? 29.167 39.093 -23.086 1.00 27.97 98 ALA A N 1
ATOM 802 C CA . ALA A 1 98 ? 28.623 37.734 -23.101 1.00 27.97 98 ALA A CA 1
ATOM 803 C C . ALA A 1 98 ? 27.779 37.474 -21.838 1.00 27.97 98 ALA A C 1
ATOM 805 O O . ALA A 1 98 ? 28.144 37.886 -20.740 1.00 27.97 98 ALA A O 1
ATOM 806 N N . THR A 1 99 ? 26.634 36.811 -22.001 1.00 30.77 99 THR A N 1
ATOM 807 C CA . THR A 1 99 ? 25.664 36.504 -20.934 1.00 30.77 99 THR A CA 1
ATOM 808 C C . THR A 1 99 ? 26.053 35.264 -20.108 1.00 30.77 99 THR A C 1
ATOM 810 O O . THR A 1 99 ? 26.852 34.442 -20.568 1.00 30.77 99 THR A O 1
ATOM 813 N N . PRO A 1 100 ? 25.517 35.099 -18.878 1.00 28.27 100 PRO A N 1
ATOM 814 C CA . PRO A 1 100 ? 25.909 34.006 -17.988 1.00 28.27 100 PRO A CA 1
ATOM 815 C C . PRO A 1 100 ? 25.556 32.622 -18.553 1.00 28.27 100 PRO A C 1
ATOM 817 O O . PRO A 1 100 ? 24.441 32.375 -19.014 1.00 28.27 100 PRO A O 1
ATOM 820 N N . LYS A 1 101 ? 26.514 31.690 -18.473 1.00 30.12 101 LYS A N 1
ATOM 821 C CA . LYS A 1 101 ? 26.341 30.292 -18.890 1.00 30.12 101 LYS A CA 1
ATOM 822 C C . LYS A 1 101 ? 25.540 29.506 -17.850 1.00 30.12 101 LYS A C 1
ATOM 824 O O . LYS A 1 101 ? 26.109 28.993 -16.889 1.00 30.12 101 LYS A O 1
ATOM 829 N N . GLY A 1 102 ? 24.239 29.367 -18.080 1.00 28.86 102 GLY A N 1
ATOM 830 C CA . GLY A 1 102 ? 23.448 28.309 -17.454 1.00 28.86 102 GLY A CA 1
ATOM 831 C C . GLY A 1 102 ? 23.812 26.927 -18.012 1.00 28.86 102 GLY A C 1
ATOM 832 O O . GLY A 1 102 ? 24.073 26.799 -19.205 1.00 28.86 102 GLY A O 1
ATOM 833 N N . GLU A 1 103 ? 23.786 25.925 -17.130 1.00 29.33 103 GLU A N 1
ATOM 834 C CA . GLU A 1 103 ? 23.724 24.475 -17.394 1.00 29.33 103 GLU A CA 1
ATOM 835 C C . GLU A 1 103 ? 24.826 23.826 -18.264 1.00 29.33 103 GLU A C 1
ATOM 837 O O . GLU A 1 103 ? 25.032 24.125 -19.443 1.00 29.33 103 GLU A O 1
ATOM 842 N N . ARG A 1 104 ? 25.471 22.786 -17.709 1.00 31.95 104 ARG A N 1
ATOM 843 C CA . ARG A 1 104 ? 26.228 21.809 -18.505 1.00 31.95 104 ARG A CA 1
ATOM 844 C C . ARG A 1 104 ? 25.252 20.982 -19.346 1.00 31.95 104 ARG A C 1
ATOM 846 O O . ARG A 1 104 ? 24.770 19.947 -18.903 1.00 31.95 104 ARG A O 1
ATOM 853 N N . ARG A 1 105 ? 24.987 21.425 -20.575 1.00 30.95 105 ARG A N 1
ATOM 854 C CA . ARG A 1 105 ? 24.331 20.589 -21.588 1.00 30.95 105 ARG A CA 1
ATOM 855 C C . ARG A 1 105 ? 25.236 19.414 -21.945 1.00 30.95 105 ARG A C 1
ATOM 857 O O . ARG A 1 105 ? 26.325 19.631 -22.479 1.00 30.95 105 ARG A O 1
ATOM 864 N N . ASP A 1 106 ? 24.757 18.192 -21.729 1.00 33.34 106 ASP A N 1
ATOM 865 C CA . ASP A 1 106 ? 25.370 17.007 -22.323 1.00 33.34 106 ASP A CA 1
ATOM 866 C C . ASP A 1 106 ? 25.360 17.151 -23.846 1.00 33.34 106 ASP A C 1
ATOM 868 O O . ASP A 1 106 ? 24.313 17.303 -24.483 1.00 33.34 106 ASP A O 1
ATOM 872 N N . ALA A 1 107 ? 26.556 17.168 -24.431 1.00 27.05 107 ALA A N 1
ATOM 873 C CA . ALA A 1 107 ? 26.767 17.574 -25.811 1.00 27.05 107 ALA A CA 1
ATOM 874 C C . ALA A 1 107 ? 26.425 16.457 -26.811 1.00 27.05 107 ALA A C 1
ATOM 876 O O . ALA A 1 107 ? 27.289 15.986 -27.557 1.00 27.05 107 ALA A O 1
ATOM 877 N N . TYR A 1 108 ? 25.138 16.100 -26.896 1.00 40.47 108 TYR A N 1
ATOM 878 C CA . TYR A 1 108 ? 24.567 15.542 -28.121 1.00 40.47 108 TYR A CA 1
ATOM 879 C C . TYR A 1 108 ? 24.998 16.448 -29.279 1.00 40.47 108 TYR A C 1
ATOM 881 O O . TYR A 1 108 ? 24.547 17.590 -29.392 1.00 40.47 108 TYR A O 1
ATOM 889 N N . ARG A 1 109 ? 25.899 15.964 -30.141 1.00 33.34 109 ARG A N 1
ATOM 890 C CA . ARG A 1 109 ? 26.446 16.751 -31.257 1.00 33.34 109 ARG A CA 1
ATOM 891 C C . ARG A 1 109 ? 25.457 16.779 -32.428 1.00 33.34 109 ARG A C 1
ATOM 893 O O . ARG A 1 109 ? 25.745 16.284 -33.517 1.00 33.34 109 ARG A O 1
ATOM 900 N N . ILE A 1 110 ? 24.271 17.328 -32.159 1.00 40.47 110 ILE A N 1
ATOM 901 C CA . ILE A 1 110 ? 23.215 17.607 -33.134 1.00 40.47 110 ILE A CA 1
ATOM 902 C C . ILE A 1 110 ? 23.847 18.431 -34.270 1.00 40.47 110 ILE A C 1
ATOM 904 O O . ILE A 1 110 ? 24.567 19.395 -33.983 1.00 40.47 110 ILE A O 1
ATOM 908 N N . PRO A 1 111 ? 23.628 18.088 -35.552 1.00 38.03 111 PRO A N 1
ATOM 909 C CA . PRO A 1 111 ? 24.112 18.926 -36.639 1.00 38.03 111 PRO A CA 1
ATOM 910 C C . PRO A 1 111 ? 23.435 20.299 -36.553 1.00 38.03 111 PRO A C 1
ATOM 912 O O . PRO A 1 111 ? 22.212 20.382 -36.455 1.00 38.03 111 PRO A O 1
ATOM 915 N N . TYR A 1 112 ? 24.221 21.376 -36.582 1.00 35.16 112 TYR A N 1
ATOM 916 C CA . TYR A 1 112 ? 23.698 22.744 -36.541 1.00 35.16 112 TYR A CA 1
ATOM 917 C C . TYR A 1 112 ? 22.967 23.077 -37.853 1.00 35.16 112 TYR A C 1
ATOM 919 O O . TYR A 1 112 ? 23.553 23.601 -38.801 1.00 35.16 112 TYR A O 1
ATOM 927 N N . TYR A 1 113 ? 21.670 22.776 -37.911 1.00 46.59 113 TYR A N 1
ATOM 928 C CA . TYR A 1 113 ? 20.773 23.299 -38.939 1.00 46.59 113 TYR A CA 1
ATOM 929 C C . TYR A 1 113 ? 20.401 24.741 -38.580 1.00 46.59 113 TYR A C 1
ATOM 931 O O . TYR A 1 113 ? 19.942 25.022 -37.475 1.00 46.59 113 TYR A O 1
ATOM 939 N N . ILE A 1 114 ? 20.630 25.672 -39.507 1.00 38.81 114 ILE A N 1
ATOM 940 C CA . ILE A 1 114 ? 20.473 27.111 -39.260 1.00 38.81 114 ILE A CA 1
ATOM 941 C C . ILE A 1 114 ? 18.981 27.479 -39.296 1.00 38.81 114 ILE A C 1
ATOM 943 O O . ILE A 1 114 ? 18.402 27.695 -40.362 1.00 38.81 114 ILE A O 1
ATOM 947 N N . HIS A 1 115 ? 18.355 27.548 -38.118 1.00 43.81 115 HIS A N 1
ATOM 948 C CA . HIS A 1 115 ? 16.951 27.933 -37.921 1.00 43.81 115 HIS A CA 1
ATOM 949 C C . HIS A 1 115 ? 16.729 29.457 -38.078 1.00 43.81 115 HIS A C 1
ATOM 951 O O . HIS A 1 115 ? 16.289 30.126 -37.148 1.00 43.81 115 HIS A O 1
ATOM 957 N N . SER A 1 116 ? 17.034 30.024 -39.252 1.00 41.25 116 SER A N 1
ATOM 958 C CA . SER A 1 116 ? 16.722 31.437 -39.559 1.00 41.25 116 SER A CA 1
ATOM 959 C C . SER A 1 116 ? 16.568 31.767 -41.049 1.00 41.25 116 SER A C 1
ATOM 961 O O . SER A 1 116 ? 15.791 32.650 -41.397 1.00 41.25 116 SER A O 1
ATOM 963 N N . GLU A 1 117 ? 17.251 31.065 -41.958 1.00 44.00 117 GLU A N 1
ATOM 964 C CA . GLU A 1 117 ? 17.295 31.474 -43.371 1.00 44.00 117 GLU A CA 1
ATOM 965 C C . GLU A 1 117 ? 16.172 30.854 -44.219 1.00 44.00 117 GLU A C 1
ATOM 967 O O . GLU A 1 117 ? 15.962 29.637 -44.203 1.00 44.00 117 GLU A O 1
ATOM 972 N N . SER A 1 118 ? 15.480 31.672 -45.014 1.00 49.28 118 SER A N 1
ATOM 973 C CA . SER A 1 118 ? 14.592 31.259 -46.111 1.00 49.28 118 SER A CA 1
ATOM 974 C C . SER A 1 118 ? 15.270 31.495 -47.476 1.00 49.28 118 SER A C 1
ATOM 976 O O . SER A 1 118 ? 16.269 32.203 -47.572 1.00 49.28 118 SER A O 1
ATOM 978 N N . GLY A 1 119 ? 14.768 30.864 -48.547 1.00 58.62 119 GLY A N 1
ATOM 979 C CA . GLY A 1 119 ? 15.281 31.055 -49.916 1.00 58.62 119 GLY A CA 1
ATOM 980 C C . GLY A 1 119 ? 16.097 29.882 -50.498 1.00 58.62 119 GLY A C 1
ATOM 981 O O . GLY A 1 119 ? 16.032 28.759 -49.980 1.00 58.62 119 GLY A O 1
ATOM 982 N N . PRO A 1 120 ? 16.858 30.108 -51.595 1.00 61.31 120 PRO A N 1
ATOM 983 C CA . PRO A 1 120 ? 17.452 29.047 -52.424 1.00 61.31 120 PRO A CA 1
ATOM 984 C C . PRO A 1 120 ? 18.339 28.050 -51.670 1.00 61.31 120 PRO A C 1
ATOM 986 O O . PRO A 1 120 ? 18.366 26.865 -52.008 1.00 61.31 120 PRO A O 1
ATOM 989 N N . LYS A 1 121 ? 19.015 28.495 -50.602 1.00 69.19 121 LYS A N 1
ATOM 990 C CA . LYS A 1 121 ? 19.868 27.654 -49.748 1.00 69.19 121 LYS A CA 1
ATOM 991 C C . LYS A 1 121 ? 19.138 26.403 -49.227 1.00 69.19 121 LYS A C 1
ATOM 993 O O . LYS A 1 121 ? 19.726 25.324 -49.254 1.00 69.19 121 LYS A O 1
ATOM 998 N N . ARG A 1 122 ? 17.851 26.492 -48.845 1.00 70.25 122 ARG A N 1
ATOM 999 C CA . ARG A 1 122 ? 17.059 25.320 -48.397 1.00 70.25 122 ARG A CA 1
ATOM 1000 C C . ARG A 1 122 ? 16.815 24.307 -49.519 1.00 70.25 122 ARG A C 1
ATOM 1002 O O . ARG A 1 122 ? 16.841 23.100 -49.281 1.00 70.25 122 ARG A O 1
ATOM 1009 N N . TRP A 1 123 ? 16.599 24.777 -50.750 1.00 76.31 123 TRP A N 1
ATOM 1010 C CA . TRP A 1 123 ? 16.444 23.902 -51.917 1.00 76.31 123 TRP A CA 1
ATOM 1011 C C . TRP A 1 123 ? 17.753 23.163 -52.219 1.00 76.31 123 TRP A C 1
ATOM 1013 O O . TRP A 1 123 ? 17.741 21.941 -52.372 1.00 76.31 123 TRP A O 1
ATOM 1023 N N . PHE A 1 124 ? 18.888 23.872 -52.185 1.00 82.06 124 PHE A N 1
ATOM 1024 C CA . PHE A 1 124 ? 20.212 23.259 -52.313 1.00 82.06 124 PHE A CA 1
ATOM 1025 C C . PHE A 1 124 ? 20.505 22.255 -51.188 1.00 82.06 124 PHE A C 1
ATOM 1027 O O . PHE A 1 124 ? 21.011 21.174 -51.473 1.00 82.06 124 PHE A O 1
ATOM 1034 N N . GLN A 1 125 ? 20.153 22.545 -49.931 1.00 84.19 125 GLN A N 1
ATOM 1035 C CA . GLN A 1 125 ? 20.310 21.603 -48.811 1.00 84.19 125 GLN A CA 1
ATOM 1036 C C . GLN A 1 125 ? 19.526 20.300 -49.037 1.00 84.19 125 GLN A C 1
ATOM 1038 O O . GLN A 1 125 ? 20.095 19.215 -48.911 1.00 84.19 125 GLN A O 1
ATOM 1043 N N . LEU A 1 126 ? 18.252 20.385 -49.440 1.00 84.56 126 LEU A N 1
ATOM 1044 C CA . LEU A 1 126 ? 17.421 19.208 -49.725 1.00 84.56 126 LEU A CA 1
ATOM 1045 C C . LEU A 1 126 ? 17.936 18.411 -50.940 1.00 84.56 126 LEU A C 1
ATOM 1047 O O . LEU A 1 126 ? 17.931 17.176 -50.932 1.00 84.56 126 LEU A O 1
ATOM 1051 N N . PHE A 1 127 ? 18.426 19.105 -51.971 1.00 86.31 127 PHE A N 1
ATOM 1052 C CA . PHE A 1 127 ? 19.079 18.504 -53.136 1.00 86.31 127 PHE A CA 1
ATOM 1053 C C . PHE A 1 127 ? 20.373 17.766 -52.746 1.00 86.31 127 PHE A C 1
ATOM 1055 O O . PHE A 1 127 ? 20.553 16.602 -53.112 1.00 86.31 127 PHE A O 1
ATOM 1062 N N . TRP A 1 128 ? 21.224 18.377 -51.917 1.00 88.19 128 TRP A N 1
ATOM 1063 C CA . TRP A 1 1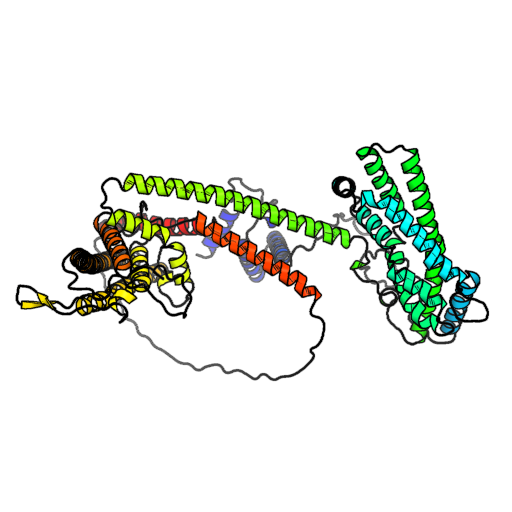28 ? 22.429 17.744 -51.376 1.00 88.19 128 TRP A CA 1
ATOM 1064 C C . TRP A 1 128 ? 22.115 16.546 -50.471 1.00 88.19 128 TRP A C 1
ATOM 1066 O O . TRP A 1 128 ? 22.779 15.517 -50.589 1.00 88.19 128 TRP A O 1
ATOM 1076 N N . ALA A 1 129 ? 21.088 16.614 -49.619 1.00 87.69 129 ALA A N 1
ATOM 1077 C CA . ALA A 1 129 ? 20.640 15.474 -48.812 1.00 87.69 129 ALA A CA 1
ATOM 1078 C C . ALA A 1 129 ? 20.174 14.298 -49.694 1.00 87.69 129 ALA A C 1
ATOM 1080 O O . ALA A 1 129 ? 20.568 13.148 -49.470 1.00 87.69 129 ALA A O 1
ATOM 1081 N N . ARG A 1 130 ? 19.436 14.581 -50.780 1.00 88.38 130 ARG A N 1
ATOM 1082 C CA . ARG A 1 130 ? 19.082 13.578 -51.799 1.00 88.38 130 ARG A CA 1
ATOM 1083 C C . ARG A 1 130 ? 20.327 12.985 -52.476 1.00 88.38 130 ARG A C 1
ATOM 1085 O O . ARG A 1 130 ? 20.384 11.765 -52.634 1.00 88.38 130 ARG A O 1
ATOM 1092 N N . ILE A 1 131 ? 21.328 13.793 -52.837 1.00 90.12 131 ILE A N 1
ATOM 1093 C CA . ILE A 1 131 ? 22.601 13.305 -53.405 1.00 90.12 131 ILE A CA 1
ATOM 1094 C C . ILE A 1 131 ? 23.329 12.384 -52.416 1.00 90.12 131 ILE A C 1
ATOM 1096 O O . ILE A 1 131 ? 23.698 11.271 -52.793 1.00 90.12 131 ILE A O 1
ATOM 1100 N N . LYS A 1 132 ? 23.463 12.774 -51.139 1.00 89.69 132 LYS A N 1
ATOM 1101 C CA . LYS A 1 132 ? 24.062 11.925 -50.090 1.00 89.69 132 LYS A CA 1
ATOM 1102 C C . LYS A 1 132 ? 23.352 10.565 -49.994 1.00 89.69 132 LYS A C 1
ATOM 1104 O O . LYS A 1 132 ? 24.027 9.535 -49.926 1.00 89.69 132 LYS A O 1
ATOM 1109 N N . CYS A 1 133 ? 22.016 10.545 -50.057 1.00 91.06 133 CYS A N 1
ATOM 1110 C CA . CYS A 1 133 ? 21.211 9.316 -50.069 1.00 91.06 133 CYS A CA 1
ATOM 1111 C C . CYS A 1 133 ? 21.431 8.452 -51.323 1.00 91.06 133 CYS A C 1
ATOM 1113 O O . CYS A 1 133 ? 21.442 7.222 -51.228 1.00 91.06 133 CYS A O 1
ATOM 1115 N N . ILE A 1 134 ? 21.621 9.059 -52.500 1.00 91.06 134 ILE A N 1
ATOM 1116 C CA . ILE A 1 134 ? 21.919 8.333 -53.745 1.00 91.06 134 ILE A CA 1
ATOM 1117 C C . ILE A 1 134 ? 23.308 7.684 -53.664 1.00 91.06 134 ILE A C 1
ATOM 1119 O O . ILE A 1 134 ? 23.417 6.470 -53.866 1.00 91.06 134 ILE A O 1
ATOM 1123 N N . LEU A 1 135 ? 24.335 8.464 -53.299 1.00 90.62 135 LEU A N 1
ATOM 1124 C CA . LEU A 1 135 ? 25.733 8.024 -53.192 1.00 90.62 135 LEU A CA 1
ATOM 1125 C C . LEU A 1 135 ? 25.920 6.906 -52.154 1.00 90.62 135 LEU A C 1
ATOM 1127 O O . LEU A 1 135 ? 26.603 5.923 -52.419 1.00 90.62 135 LEU A O 1
ATOM 1131 N N . ASN A 1 136 ? 25.251 6.991 -50.999 1.00 89.56 136 ASN A N 1
ATOM 1132 C CA . ASN A 1 136 ? 25.328 5.953 -49.960 1.00 89.56 136 ASN A CA 1
ATOM 1133 C C . ASN A 1 136 ? 24.479 4.701 -50.272 1.00 89.56 136 ASN A C 1
ATOM 1135 O O . ASN A 1 136 ? 24.481 3.734 -49.502 1.00 89.56 136 ASN A O 1
ATOM 1139 N N . GLY A 1 137 ? 23.771 4.683 -51.406 1.00 88.25 137 GLY A N 1
ATOM 1140 C CA . GLY A 1 137 ? 22.998 3.531 -51.864 1.00 88.25 137 GLY A CA 1
ATOM 1141 C C . GLY A 1 137 ? 21.609 3.390 -51.235 1.00 88.25 137 GLY A C 1
ATOM 1142 O O . GLY A 1 137 ? 21.027 2.314 -51.341 1.00 88.25 137 GLY A O 1
ATOM 1143 N N . VAL A 1 138 ? 21.066 4.450 -50.630 1.00 90.06 138 VAL A N 1
ATOM 1144 C CA . VAL A 1 138 ? 19.714 4.476 -50.044 1.00 90.06 138 VAL A CA 1
ATOM 1145 C C . VAL A 1 138 ? 18.655 4.771 -51.110 1.00 90.06 138 VAL A C 1
ATOM 1147 O O . VAL A 1 138 ? 17.651 4.070 -51.188 1.00 90.06 138 VAL A O 1
ATOM 1150 N N . PHE A 1 139 ? 18.902 5.746 -51.992 1.00 90.19 139 PHE A N 1
ATOM 1151 C CA . PHE A 1 139 ? 18.013 6.108 -53.108 1.00 90.19 139 PHE A CA 1
ATOM 1152 C C . PHE A 1 139 ? 18.591 5.694 -54.476 1.00 90.19 139 PHE A C 1
ATOM 1154 O O . PHE A 1 139 ? 19.815 5.630 -54.640 1.00 90.19 139 PHE A O 1
ATOM 1161 N N . PRO A 1 140 ? 17.758 5.391 -55.491 1.00 85.94 140 PRO A N 1
ATOM 1162 C CA . PRO A 1 140 ? 18.178 5.318 -56.887 1.00 85.94 140 PRO A CA 1
ATOM 1163 C C . PRO A 1 140 ? 18.265 6.724 -57.502 1.00 85.94 140 PRO A C 1
ATOM 1165 O O . PRO A 1 140 ? 17.622 7.659 -57.038 1.00 85.94 140 PRO A O 1
ATOM 1168 N N . ILE A 1 141 ? 19.045 6.865 -58.575 1.00 82.56 141 ILE A N 1
ATOM 1169 C CA . ILE A 1 141 ? 19.352 8.163 -59.203 1.00 82.56 141 ILE A CA 1
ATOM 1170 C C . ILE A 1 141 ? 18.062 8.878 -59.663 1.00 82.56 141 ILE A C 1
ATOM 1172 O O . ILE A 1 141 ? 17.757 9.998 -59.243 1.00 82.56 141 ILE A O 1
ATOM 1176 N N . PHE A 1 142 ? 17.256 8.180 -60.469 1.00 78.88 142 PHE A N 1
ATOM 1177 C CA . PHE A 1 142 ? 16.131 8.756 -61.216 1.00 78.88 142 PHE A CA 1
ATOM 1178 C C . PHE A 1 142 ? 14.763 8.714 -60.511 1.00 78.88 142 PHE A C 1
ATOM 1180 O O . PHE A 1 142 ? 13.774 9.154 -61.089 1.00 78.88 142 PHE A O 1
ATOM 1187 N N . ARG A 1 143 ? 14.649 8.164 -59.292 1.00 78.69 143 ARG A N 1
ATOM 1188 C CA . ARG A 1 143 ? 13.357 8.055 -58.578 1.00 78.69 143 ARG A CA 1
ATOM 1189 C C . ARG A 1 143 ? 13.537 8.357 -57.094 1.00 78.69 143 ARG A C 1
ATOM 1191 O O . ARG A 1 143 ? 14.426 7.796 -56.466 1.00 78.69 143 ARG A O 1
ATOM 1198 N N . ILE A 1 144 ? 12.668 9.185 -56.520 1.00 78.56 144 ILE A N 1
ATOM 1199 C CA . ILE A 1 144 ? 12.652 9.417 -55.070 1.00 78.56 144 ILE A CA 1
ATOM 1200 C C . ILE A 1 144 ? 11.885 8.248 -54.432 1.00 78.56 144 ILE A C 1
ATOM 1202 O O . ILE A 1 144 ? 10.662 8.258 -54.364 1.00 78.56 144 ILE A O 1
ATOM 1206 N N . ARG A 1 145 ? 12.614 7.182 -54.080 1.00 86.94 145 ARG A N 1
ATOM 1207 C CA . ARG A 1 145 ? 12.125 5.996 -53.355 1.00 86.94 145 ARG A CA 1
ATOM 1208 C C . ARG A 1 145 ? 13.292 5.295 -52.659 1.00 86.94 145 ARG A C 1
ATOM 1210 O O . ARG A 1 145 ? 14.429 5.429 -53.107 1.00 86.94 145 ARG A O 1
ATOM 1217 N N . VAL A 1 146 ? 13.033 4.501 -51.629 1.00 89.44 146 VAL A N 1
ATOM 1218 C CA . VAL A 1 146 ? 14.058 3.688 -50.962 1.00 89.44 146 VAL A CA 1
ATOM 1219 C C . VAL A 1 146 ? 14.434 2.493 -51.856 1.00 89.44 146 VAL A C 1
ATOM 1221 O O . VAL A 1 146 ? 13.580 1.853 -52.471 1.00 89.44 146 VAL A O 1
ATOM 1224 N N . LYS A 1 147 ? 15.729 2.184 -51.978 1.00 91.44 147 LYS A N 1
ATOM 1225 C CA . LYS A 1 147 ? 16.226 1.015 -52.725 1.00 91.44 147 LYS A CA 1
ATOM 1226 C C . LYS A 1 147 ? 15.850 -0.280 -52.002 1.00 91.44 147 LYS A C 1
ATOM 1228 O O . LYS A 1 147 ? 16.212 -0.458 -50.842 1.00 91.44 147 LYS A O 1
ATOM 1233 N N . ASN A 1 148 ? 15.278 -1.247 -52.723 1.00 90.00 148 ASN A N 1
ATOM 1234 C CA . ASN A 1 148 ? 14.979 -2.579 -52.181 1.00 90.00 148 ASN A CA 1
ATOM 1235 C C . ASN A 1 148 ? 16.220 -3.256 -51.563 1.00 90.00 148 ASN A C 1
ATOM 1237 O O . ASN A 1 148 ? 16.091 -3.881 -50.527 1.00 90.00 148 ASN A O 1
ATOM 1241 N N . ARG A 1 149 ? 17.440 -3.063 -52.099 1.00 90.94 149 ARG A N 1
ATOM 1242 C CA . ARG A 1 149 ? 18.677 -3.576 -51.463 1.00 90.94 149 ARG A CA 1
ATOM 1243 C C . ARG A 1 149 ? 18.909 -3.011 -50.047 1.00 90.94 149 ARG A C 1
ATOM 1245 O O . ARG A 1 149 ? 19.434 -3.727 -49.203 1.00 90.94 149 ARG A O 1
ATOM 1252 N N . PHE A 1 150 ? 18.518 -1.763 -49.775 1.00 92.88 150 PHE A N 1
ATOM 1253 C CA . PHE A 1 150 ? 18.597 -1.168 -48.434 1.00 92.88 150 PHE A CA 1
ATOM 1254 C C . PHE A 1 150 ? 17.470 -1.675 -47.521 1.00 92.88 150 PHE A C 1
ATOM 1256 O O . PHE A 1 150 ? 17.737 -2.027 -46.374 1.00 92.88 150 PHE A O 1
ATOM 1263 N N . LEU A 1 151 ? 16.240 -1.786 -48.040 1.00 92.31 151 LEU A N 1
ATOM 1264 C CA . LEU A 1 151 ? 15.111 -2.365 -47.298 1.00 92.31 151 LEU A CA 1
ATOM 1265 C C . LEU A 1 151 ? 15.338 -3.843 -46.958 1.00 92.31 151 LEU A C 1
ATOM 1267 O O . LEU A 1 151 ? 15.030 -4.246 -45.847 1.00 92.31 151 LEU A O 1
ATOM 1271 N N . ASN A 1 152 ? 15.926 -4.632 -47.863 1.00 92.25 152 ASN A N 1
ATOM 1272 C CA . ASN A 1 152 ? 16.301 -6.017 -47.582 1.00 92.25 152 ASN A CA 1
ATOM 1273 C C . ASN A 1 152 ? 17.386 -6.087 -46.502 1.00 92.25 152 ASN A C 1
ATOM 1275 O O . ASN A 1 152 ? 17.253 -6.804 -45.522 1.00 92.25 152 ASN A O 1
ATOM 1279 N N . TYR A 1 153 ? 18.450 -5.293 -46.632 1.00 94.19 153 TYR A N 1
ATOM 1280 C CA . TYR A 1 153 ? 19.510 -5.281 -45.626 1.00 94.19 153 TYR A CA 1
ATOM 1281 C C . TYR A 1 153 ? 18.993 -4.871 -44.231 1.00 94.19 153 TYR A C 1
ATOM 1283 O O . TYR A 1 153 ? 19.401 -5.447 -43.227 1.00 94.19 153 TYR A O 1
ATOM 1291 N N . THR A 1 154 ? 18.059 -3.920 -44.162 1.00 92.62 154 THR A N 1
ATOM 1292 C CA . THR A 1 154 ? 17.473 -3.470 -42.888 1.00 92.62 154 THR A CA 1
ATOM 1293 C C . THR A 1 154 ? 16.445 -4.468 -42.339 1.00 92.62 154 THR A C 1
ATOM 1295 O O . THR A 1 154 ? 16.512 -4.817 -41.168 1.00 92.62 154 THR A O 1
ATOM 1298 N N . GLY A 1 155 ? 15.511 -4.946 -43.164 1.00 90.69 155 GLY A N 1
ATOM 1299 C CA . GLY A 1 155 ? 14.407 -5.810 -42.730 1.00 90.69 155 GLY A CA 1
ATOM 1300 C C . GLY A 1 155 ? 14.740 -7.301 -42.637 1.00 90.69 155 GLY A C 1
ATOM 1301 O O . GLY A 1 155 ? 14.149 -7.997 -41.822 1.00 90.69 155 GLY A O 1
ATOM 1302 N N . ASP A 1 156 ? 15.688 -7.791 -43.440 1.00 92.25 156 ASP A N 1
ATOM 1303 C CA . ASP A 1 156 ? 16.076 -9.204 -43.494 1.00 92.25 156 ASP A CA 1
ATOM 1304 C C . ASP A 1 156 ? 17.413 -9.425 -42.739 1.00 92.25 156 ASP A C 1
ATOM 1306 O O . ASP A 1 156 ? 17.453 -10.106 -41.712 1.00 92.25 156 ASP A O 1
ATOM 1310 N N . ASN A 1 157 ? 18.522 -8.805 -43.180 1.00 94.06 157 ASN A N 1
ATOM 1311 C CA . ASN A 1 157 ? 19.860 -9.061 -42.605 1.00 94.06 157 ASN A CA 1
ATOM 1312 C C . ASN A 1 157 ? 20.037 -8.535 -41.165 1.00 94.06 157 ASN A C 1
ATOM 1314 O O . ASN A 1 157 ? 20.622 -9.223 -40.322 1.00 94.06 157 ASN A O 1
ATOM 1318 N N . ILE A 1 158 ? 19.589 -7.308 -40.880 1.00 95.69 158 ILE A N 1
ATOM 1319 C CA . ILE A 1 158 ? 19.737 -6.696 -39.549 1.00 95.69 158 ILE A CA 1
ATOM 1320 C C . ILE A 1 158 ? 18.774 -7.346 -38.546 1.00 95.69 158 ILE A C 1
ATOM 1322 O O . ILE A 1 158 ? 19.216 -7.694 -37.452 1.00 95.69 158 ILE A O 1
ATOM 1326 N N . ARG A 1 159 ? 17.524 -7.632 -38.942 1.00 94.94 159 ARG A N 1
ATOM 1327 C CA . ARG A 1 159 ? 16.570 -8.437 -38.154 1.00 94.94 159 ARG A CA 1
ATOM 1328 C C . ARG A 1 159 ? 17.166 -9.792 -37.759 1.00 94.94 159 ARG A C 1
ATOM 1330 O O . ARG A 1 159 ? 17.128 -10.155 -36.589 1.00 94.94 159 ARG A O 1
ATOM 1337 N N . HIS A 1 160 ? 17.791 -10.509 -38.699 1.00 95.31 160 HIS A N 1
ATOM 1338 C CA . HIS A 1 160 ? 18.488 -11.766 -38.400 1.00 95.31 160 HIS A CA 1
ATOM 1339 C C . HIS A 1 160 ? 19.652 -11.573 -37.410 1.00 95.31 160 HIS A C 1
ATOM 1341 O O . HIS A 1 160 ? 19.742 -12.304 -36.426 1.00 95.31 160 HIS A O 1
ATOM 1347 N N . SER A 1 161 ? 20.494 -10.551 -37.609 1.00 95.12 161 SER A N 1
ATOM 1348 C CA . SER A 1 161 ? 21.595 -10.228 -36.680 1.00 95.12 161 SER A CA 1
ATOM 1349 C C . SER A 1 161 ? 21.089 -9.937 -35.258 1.00 95.12 161 SER A C 1
ATOM 1351 O O . SER A 1 161 ? 21.700 -10.365 -34.282 1.00 95.12 161 SER A O 1
ATOM 1353 N N . MET A 1 162 ? 19.951 -9.248 -35.131 1.00 94.75 162 MET A N 1
ATOM 1354 C CA . MET A 1 162 ? 19.310 -8.965 -33.845 1.00 94.75 162 MET A CA 1
ATOM 1355 C C . MET A 1 162 ? 18.680 -10.216 -33.216 1.00 94.75 162 MET A C 1
ATOM 1357 O O . MET A 1 162 ? 18.827 -10.407 -32.015 1.00 94.75 162 MET A O 1
ATOM 1361 N N . LYS A 1 163 ? 18.078 -11.123 -34.001 1.00 95.81 163 LYS A N 1
ATOM 1362 C CA . LYS A 1 163 ? 17.598 -12.425 -33.492 1.00 95.81 163 LYS A CA 1
ATOM 1363 C C . LYS A 1 163 ? 18.733 -13.298 -32.951 1.00 95.81 163 LYS A C 1
ATOM 1365 O O . LYS A 1 163 ? 18.573 -13.892 -31.889 1.00 95.81 163 LYS A O 1
ATOM 1370 N N . VAL A 1 164 ? 19.893 -13.307 -33.612 1.00 96.31 164 VAL A N 1
ATOM 1371 C CA . VAL A 1 164 ? 21.101 -13.983 -33.101 1.00 96.31 164 VAL A CA 1
ATOM 1372 C C . VAL A 1 164 ? 21.607 -13.323 -31.812 1.00 96.31 164 VAL A C 1
ATOM 1374 O O . VAL A 1 164 ? 21.932 -14.026 -30.860 1.00 96.31 164 VAL A O 1
ATOM 1377 N N . ASN A 1 165 ? 21.623 -11.986 -31.728 1.00 95.62 165 ASN A N 1
ATOM 1378 C CA . ASN A 1 165 ? 21.989 -11.295 -30.484 1.00 95.62 165 ASN A CA 1
ATOM 1379 C C . ASN A 1 165 ? 21.036 -11.656 -29.334 1.00 95.62 165 ASN A C 1
ATOM 1381 O O . ASN A 1 165 ? 21.510 -11.980 -28.251 1.00 95.62 165 ASN A O 1
ATOM 1385 N N . LYS A 1 166 ? 19.720 -11.664 -29.580 1.00 94.94 166 LYS A N 1
ATOM 1386 C CA . LYS A 1 166 ? 18.701 -12.009 -28.578 1.00 94.94 166 LYS A CA 1
ATOM 1387 C C . LYS A 1 166 ? 18.843 -13.443 -28.069 1.00 94.94 166 LYS A C 1
ATOM 1389 O O . LYS A 1 166 ? 18.711 -13.682 -26.877 1.00 94.94 166 LYS A O 1
ATOM 1394 N N . GLN A 1 167 ? 19.199 -14.391 -28.939 1.00 94.25 167 GLN A N 1
ATOM 1395 C CA . GLN A 1 167 ? 19.534 -15.759 -28.527 1.00 94.25 167 GLN A CA 1
ATOM 1396 C C . GLN A 1 167 ? 20.776 -15.820 -27.624 1.00 94.25 167 GLN A C 1
ATOM 1398 O O . GLN A 1 167 ? 20.771 -16.571 -26.655 1.00 94.25 167 GLN A O 1
ATOM 1403 N N . ILE A 1 168 ? 21.816 -15.026 -27.908 1.00 94.50 168 ILE A N 1
ATOM 1404 C CA . ILE A 1 168 ? 23.040 -14.973 -27.088 1.00 94.50 168 ILE A CA 1
ATOM 1405 C C . ILE A 1 168 ? 22.798 -14.263 -25.743 1.00 94.50 168 ILE A C 1
ATOM 1407 O O . ILE A 1 168 ? 23.378 -14.656 -24.739 1.00 94.50 168 ILE A O 1
ATOM 1411 N N . LEU A 1 169 ? 21.953 -13.228 -25.708 1.00 95.69 169 LEU A N 1
ATOM 1412 C CA . LEU A 1 169 ? 21.666 -12.432 -24.505 1.00 95.69 169 LEU A CA 1
ATOM 1413 C C . LEU A 1 169 ? 20.524 -12.991 -23.643 1.00 95.69 169 LEU A C 1
ATOM 1415 O O . LEU A 1 169 ? 20.268 -12.465 -22.560 1.00 95.69 169 LEU A O 1
ATOM 1419 N N . ALA A 1 170 ? 19.849 -14.051 -24.095 1.00 93.31 170 ALA A N 1
ATOM 1420 C CA . ALA A 1 170 ? 18.685 -14.624 -23.426 1.00 93.31 170 ALA A CA 1
ATOM 1421 C C . ALA A 1 170 ? 18.970 -15.032 -21.971 1.00 93.31 170 ALA A C 1
ATOM 1423 O O . ALA A 1 170 ? 18.147 -14.795 -21.087 1.00 93.31 170 ALA A O 1
ATOM 1424 N N . SER A 1 171 ? 20.153 -15.592 -21.718 1.00 88.25 171 SER A N 1
ATOM 1425 C CA . SER A 1 171 ? 20.650 -15.955 -20.390 1.00 88.25 171 SER A CA 1
ATOM 1426 C C . SER A 1 171 ? 20.796 -14.758 -19.454 1.00 88.25 171 SER A C 1
ATOM 1428 O O . SER A 1 171 ? 20.305 -14.792 -18.333 1.00 88.25 171 SER A O 1
ATOM 1430 N N . ILE A 1 172 ? 21.441 -13.700 -19.943 1.00 92.44 172 ILE A N 1
ATOM 1431 C CA . ILE A 1 172 ? 21.796 -12.481 -19.205 1.00 92.44 172 ILE A CA 1
ATOM 1432 C C . ILE A 1 172 ? 20.575 -11.598 -18.887 1.00 92.44 172 ILE A C 1
ATOM 1434 O O . ILE A 1 172 ? 20.649 -10.783 -17.969 1.00 92.44 172 ILE A O 1
ATOM 1438 N N . LEU A 1 173 ? 19.485 -11.717 -19.659 1.00 91.06 173 LEU A N 1
ATOM 1439 C CA . LEU A 1 173 ? 18.338 -10.801 -19.585 1.00 91.06 173 LEU A CA 1
ATOM 1440 C C . LEU A 1 173 ? 17.020 -11.411 -19.082 1.00 91.06 173 LEU A C 1
ATOM 1442 O O . LEU A 1 173 ? 16.211 -10.663 -18.531 1.00 91.06 173 LEU A O 1
ATOM 1446 N N . TYR A 1 174 ? 16.725 -12.697 -19.338 1.00 89.12 174 TYR A N 1
ATOM 1447 C CA . TYR A 1 174 ? 15.378 -13.232 -19.054 1.00 89.12 174 TYR A CA 1
ATOM 1448 C C . TYR A 1 174 ? 15.234 -14.748 -18.826 1.00 89.12 174 TYR A C 1
ATOM 1450 O O . TYR A 1 174 ? 14.219 -15.162 -18.270 1.00 89.12 174 TYR A O 1
ATOM 1458 N N . GLN A 1 175 ? 16.185 -15.598 -19.228 1.00 87.81 175 GLN A N 1
ATOM 1459 C CA . GLN A 1 175 ? 16.104 -17.050 -18.977 1.00 87.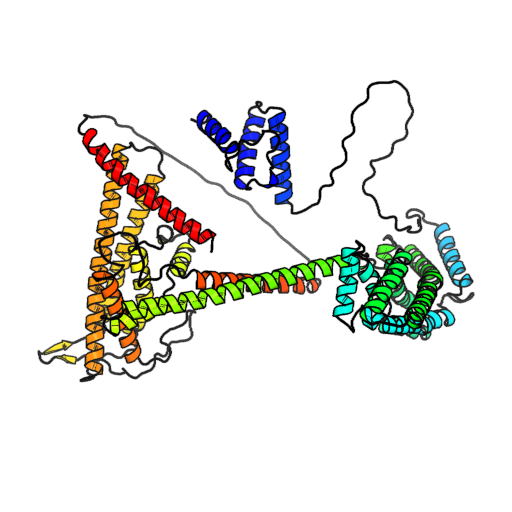81 175 GLN A CA 1
ATOM 1460 C C . GLN A 1 175 ? 16.522 -17.443 -17.555 1.00 87.81 175 GLN A C 1
ATOM 1462 O O . GLN A 1 175 ? 16.073 -18.469 -17.053 1.00 87.81 175 GLN A O 1
ATOM 1467 N N . ASP A 1 176 ? 17.405 -16.666 -16.931 1.00 88.81 176 ASP A N 1
ATOM 1468 C CA . ASP A 1 176 ? 18.077 -17.017 -15.681 1.00 88.81 176 ASP A CA 1
ATOM 1469 C C . ASP A 1 176 ? 18.045 -15.812 -14.740 1.00 88.81 176 ASP A C 1
ATOM 1471 O O . ASP A 1 176 ? 18.741 -14.815 -14.943 1.00 88.81 176 ASP A O 1
ATOM 1475 N N . LYS A 1 177 ? 17.168 -15.880 -13.733 1.00 89.81 177 LYS A N 1
ATOM 1476 C CA . LYS A 1 177 ? 16.928 -14.768 -12.805 1.00 89.81 177 LYS A CA 1
ATOM 1477 C C . LYS A 1 177 ? 18.132 -14.501 -11.900 1.00 89.81 177 LYS A C 1
ATOM 1479 O O . LYS A 1 177 ? 18.376 -13.344 -11.574 1.00 89.81 177 LYS A O 1
ATOM 1484 N N . GLU A 1 178 ? 18.883 -15.534 -11.526 1.00 90.50 178 GLU A N 1
ATOM 1485 C CA . GLU A 1 178 ? 20.044 -15.413 -10.638 1.00 90.50 178 GLU A CA 1
ATOM 1486 C C . GLU A 1 178 ? 21.204 -14.733 -11.370 1.00 90.50 178 GLU A C 1
ATOM 1488 O O . GLU A 1 178 ? 21.742 -13.735 -10.889 1.00 90.50 178 GLU A O 1
ATOM 1493 N N . LEU A 1 179 ? 21.507 -15.184 -12.593 1.00 91.75 179 LEU A N 1
ATOM 1494 C CA . LEU A 1 179 ? 22.474 -14.524 -13.470 1.00 91.75 179 LEU A CA 1
ATOM 1495 C C . LEU A 1 179 ? 22.063 -13.080 -13.791 1.00 91.75 179 LEU A C 1
ATOM 1497 O O . LEU A 1 179 ? 22.901 -12.181 -13.747 1.00 91.75 179 LEU A O 1
ATOM 1501 N N . THR A 1 180 ? 20.781 -12.839 -14.086 1.00 92.50 180 THR A N 1
ATOM 1502 C CA . THR A 1 180 ? 20.267 -11.491 -14.390 1.00 92.50 180 THR A CA 1
ATOM 1503 C C . THR A 1 180 ? 20.478 -10.533 -13.207 1.00 92.50 180 THR A C 1
ATOM 1505 O O . THR A 1 180 ? 20.909 -9.394 -13.409 1.00 92.50 180 THR A O 1
ATOM 1508 N N . GLN A 1 181 ? 20.225 -10.983 -11.971 1.00 90.69 181 GLN A N 1
ATOM 1509 C CA . GLN A 1 181 ? 20.413 -10.156 -10.775 1.00 90.69 181 GLN A CA 1
ATOM 1510 C C . GLN A 1 181 ? 21.894 -9.963 -10.420 1.00 90.69 181 GLN A C 1
ATOM 1512 O O . GLN A 1 181 ? 22.291 -8.826 -10.183 1.00 90.69 181 GLN A O 1
ATOM 1517 N N . GLU A 1 182 ? 22.753 -10.991 -10.474 1.00 93.00 182 GLU A N 1
ATOM 1518 C CA . GLU A 1 182 ? 24.194 -10.782 -10.234 1.00 93.00 182 GLU A CA 1
ATOM 1519 C C . GLU A 1 182 ? 24.825 -9.896 -11.323 1.00 93.00 182 GLU A C 1
ATOM 1521 O O . GLU A 1 182 ? 25.697 -9.090 -11.013 1.00 93.00 182 GLU A O 1
ATOM 1526 N N . VAL A 1 183 ? 24.356 -9.932 -12.578 1.00 93.50 183 VAL A N 1
ATOM 1527 C CA . VAL A 1 183 ? 24.791 -8.969 -13.609 1.00 93.50 183 VAL A CA 1
ATOM 1528 C C . VAL A 1 183 ? 24.377 -7.533 -13.254 1.00 93.50 183 VAL A C 1
ATOM 1530 O O . VAL A 1 183 ? 25.222 -6.635 -13.303 1.00 93.50 183 VAL A O 1
ATOM 1533 N N . LYS A 1 184 ? 23.118 -7.298 -12.852 1.00 91.81 184 LYS A N 1
ATOM 1534 C CA . LYS A 1 184 ? 22.654 -5.985 -12.355 1.00 91.81 184 LYS A CA 1
ATOM 1535 C C . LYS A 1 184 ? 23.477 -5.505 -11.157 1.00 91.81 184 LYS A C 1
ATOM 1537 O O . LYS A 1 184 ? 23.982 -4.382 -11.160 1.00 91.81 184 LYS A O 1
ATOM 1542 N N . GLU A 1 185 ? 23.620 -6.345 -10.137 1.00 90.44 185 GLU A N 1
ATOM 1543 C CA . GLU A 1 185 ? 24.328 -6.001 -8.909 1.00 90.44 185 GLU A CA 1
ATOM 1544 C C . GLU A 1 185 ? 25.816 -5.779 -9.151 1.00 90.44 185 GLU A C 1
ATOM 1546 O O . GLU A 1 185 ? 26.353 -4.782 -8.682 1.00 90.44 185 GLU A O 1
ATOM 1551 N N . SER A 1 186 ? 26.485 -6.626 -9.935 1.00 93.06 186 SER A N 1
ATOM 1552 C CA . SER A 1 186 ? 27.895 -6.441 -10.284 1.00 93.06 186 SER A CA 1
ATOM 1553 C C . SER A 1 186 ? 28.129 -5.100 -10.992 1.00 93.06 186 SER A C 1
ATOM 1555 O O . SER A 1 186 ? 29.116 -4.416 -10.705 1.00 93.06 186 SER A O 1
ATOM 1557 N N . PHE A 1 187 ? 27.193 -4.648 -11.842 1.00 94.25 187 PHE A N 1
ATOM 1558 C CA . PHE A 1 187 ? 27.236 -3.300 -12.416 1.00 94.25 187 PHE A CA 1
ATOM 1559 C C . PHE A 1 187 ? 26.998 -2.192 -11.381 1.00 94.25 187 PHE A C 1
ATOM 1561 O O . PHE A 1 187 ? 27.782 -1.242 -11.367 1.00 94.25 187 PHE A O 1
ATOM 1568 N N . ARG A 1 188 ? 25.998 -2.307 -10.491 1.00 88.00 188 ARG A N 1
ATOM 1569 C CA . ARG A 1 188 ? 25.767 -1.343 -9.391 1.00 88.00 188 ARG A CA 1
ATOM 1570 C C . ARG A 1 188 ? 26.991 -1.236 -8.467 1.00 88.00 188 ARG A C 1
ATOM 1572 O O . ARG A 1 188 ? 27.521 -0.143 -8.295 1.00 88.00 188 ARG A O 1
ATOM 1579 N N . ARG A 1 189 ? 27.505 -2.368 -7.962 1.00 89.19 189 ARG A N 1
ATOM 1580 C CA . ARG A 1 189 ? 28.725 -2.480 -7.127 1.00 89.19 189 ARG A CA 1
ATOM 1581 C C . ARG A 1 189 ? 29.958 -1.864 -7.808 1.00 89.19 189 ARG A C 1
ATOM 1583 O O . ARG A 1 189 ? 30.827 -1.329 -7.130 1.00 89.19 189 ARG A O 1
ATOM 1590 N N . SER A 1 190 ? 30.023 -1.911 -9.141 1.00 87.69 190 SER A N 1
ATOM 1591 C CA . SER A 1 190 ? 31.108 -1.328 -9.949 1.00 87.69 190 SER A CA 1
ATOM 1592 C C . SER A 1 190 ? 30.874 0.133 -10.378 1.00 87.69 190 SER A C 1
ATOM 1594 O O . SER A 1 190 ? 31.682 0.675 -11.130 1.00 87.69 190 SER A O 1
ATOM 1596 N N . GLY A 1 191 ? 29.770 0.772 -9.971 1.00 86.62 191 GLY A N 1
ATOM 1597 C CA . GLY A 1 191 ? 29.414 2.144 -10.365 1.00 86.62 191 GLY A CA 1
ATOM 1598 C C . GLY A 1 191 ? 28.909 2.308 -11.810 1.00 86.62 191 GLY A C 1
ATOM 1599 O O . GLY A 1 191 ? 28.757 3.431 -12.289 1.00 86.62 191 GLY A O 1
ATOM 1600 N N . PHE A 1 192 ? 28.625 1.212 -12.517 1.00 90.38 192 PHE A N 1
ATOM 1601 C CA . PHE A 1 192 ? 28.211 1.190 -13.926 1.00 90.38 192 PHE A CA 1
ATOM 1602 C C . PHE A 1 192 ? 26.683 1.090 -14.101 1.00 90.38 192 PHE A C 1
ATOM 1604 O O . PHE A 1 192 ? 26.199 0.337 -14.942 1.00 90.38 192 PHE A O 1
ATOM 1611 N N . TYR A 1 193 ? 25.912 1.852 -13.322 1.00 85.62 193 TYR A N 1
ATOM 1612 C CA . TYR A 1 193 ? 24.442 1.772 -13.201 1.00 85.62 193 TYR A CA 1
ATOM 1613 C C . TYR A 1 193 ? 23.677 1.577 -14.531 1.00 85.62 193 TYR A C 1
ATOM 1615 O O . TYR A 1 193 ? 22.820 0.701 -14.645 1.00 85.62 193 TYR A O 1
ATOM 1623 N N . ASN A 1 194 ? 24.028 2.334 -15.575 1.00 91.81 194 ASN A N 1
ATOM 1624 C CA . ASN A 1 194 ? 23.332 2.298 -16.870 1.00 91.81 194 ASN A CA 1
ATOM 1625 C C . ASN A 1 194 ? 23.730 1.108 -17.777 1.00 91.81 194 ASN A C 1
ATOM 1627 O O . ASN A 1 194 ? 23.182 0.967 -18.870 1.00 91.81 194 ASN A O 1
ATOM 1631 N N . TYR A 1 195 ? 24.698 0.263 -17.398 1.00 95.69 195 TYR A N 1
ATOM 1632 C CA . TYR A 1 195 ? 25.210 -0.802 -18.277 1.00 95.69 195 TYR A CA 1
ATOM 1633 C C . TYR A 1 195 ? 24.171 -1.896 -18.554 1.00 95.69 195 TYR A C 1
ATOM 1635 O O . TYR A 1 195 ? 24.059 -2.341 -19.697 1.00 95.69 195 TYR A O 1
ATOM 1643 N N . TYR A 1 196 ? 23.370 -2.286 -17.555 1.00 94.94 196 TYR A N 1
ATOM 1644 C CA . TYR A 1 196 ? 22.273 -3.239 -17.760 1.00 94.94 196 TYR A CA 1
ATOM 1645 C C . TYR A 1 196 ? 21.203 -2.659 -18.704 1.00 94.94 196 TYR A C 1
ATOM 1647 O O . TYR A 1 196 ? 20.790 -3.320 -19.657 1.00 94.94 196 TYR A O 1
ATOM 1655 N N . GLU A 1 197 ? 20.837 -1.383 -18.521 1.00 94.94 197 GLU A N 1
ATOM 1656 C CA . GLU A 1 197 ? 19.910 -0.671 -19.410 1.00 94.94 197 GLU A CA 1
ATOM 1657 C C . GLU A 1 197 ? 20.417 -0.619 -20.862 1.00 94.94 197 GLU A C 1
ATOM 1659 O O . GLU A 1 197 ? 19.632 -0.808 -21.791 1.00 94.94 197 GLU A O 1
ATOM 1664 N N . LEU A 1 198 ? 21.720 -0.415 -21.088 1.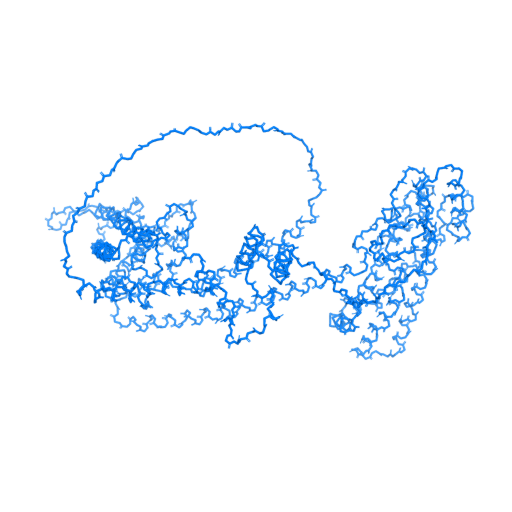00 96.44 198 LEU A N 1
ATOM 1665 C CA . LEU A 1 198 ? 22.296 -0.416 -22.438 1.00 96.44 198 LEU A CA 1
ATOM 1666 C C . LEU A 1 198 ? 22.159 -1.776 -23.137 1.00 96.44 198 LEU A C 1
ATOM 1668 O O . LEU A 1 198 ? 21.811 -1.808 -24.319 1.00 96.44 198 LEU A O 1
ATOM 1672 N N . ILE A 1 199 ? 22.396 -2.885 -22.428 1.00 96.81 199 ILE A N 1
ATOM 1673 C CA . ILE A 1 199 ? 22.218 -4.243 -22.971 1.00 96.81 199 ILE A CA 1
ATOM 1674 C C . ILE A 1 199 ? 20.730 -4.503 -23.255 1.00 96.81 199 ILE A C 1
ATOM 1676 O O . ILE A 1 199 ? 20.382 -4.950 -24.348 1.00 96.81 199 ILE A O 1
ATOM 1680 N N . TYR A 1 200 ? 19.845 -4.149 -22.320 1.00 95.31 200 TYR A N 1
ATOM 1681 C CA . TYR A 1 200 ? 18.394 -4.301 -22.460 1.00 95.31 200 TYR A CA 1
ATOM 1682 C C . TYR A 1 200 ? 17.820 -3.491 -23.638 1.00 95.31 200 TYR A C 1
ATOM 1684 O O . TYR A 1 200 ? 17.068 -4.020 -24.458 1.00 95.31 200 TYR A O 1
ATOM 1692 N N . ARG A 1 201 ? 18.218 -2.220 -23.797 1.00 95.12 201 ARG A N 1
ATOM 1693 C CA . ARG A 1 201 ? 17.827 -1.396 -24.956 1.00 95.12 201 ARG A CA 1
ATOM 1694 C C . ARG A 1 201 ? 18.402 -1.934 -26.271 1.00 95.12 201 ARG A C 1
ATOM 1696 O O . ARG A 1 201 ? 17.751 -1.786 -27.301 1.00 95.12 201 ARG A O 1
ATOM 1703 N N . PHE A 1 202 ? 19.586 -2.554 -26.254 1.00 96.62 202 PHE A N 1
ATOM 1704 C CA . PHE A 1 202 ? 20.186 -3.174 -27.441 1.00 96.62 202 PHE A CA 1
ATOM 1705 C C . PHE A 1 202 ? 19.443 -4.442 -27.888 1.00 96.62 202 PHE A C 1
ATOM 1707 O O . PHE A 1 202 ? 19.279 -4.649 -29.090 1.00 96.62 202 PHE A O 1
ATOM 1714 N N . ASP A 1 203 ? 18.944 -5.249 -26.949 1.00 95.50 203 ASP A N 1
ATOM 1715 C CA . ASP A 1 203 ? 18.079 -6.394 -27.251 1.00 95.50 203 ASP A CA 1
ATOM 1716 C C . ASP A 1 203 ? 16.718 -5.948 -27.818 1.00 95.50 203 ASP A C 1
ATOM 1718 O O . ASP A 1 203 ? 16.285 -6.416 -28.873 1.00 95.50 203 ASP A O 1
ATOM 1722 N N . ASN A 1 204 ? 16.107 -4.930 -27.201 1.00 93.69 204 ASN A N 1
ATOM 1723 C CA . ASN A 1 204 ? 14.845 -4.312 -27.636 1.00 93.69 204 ASN A CA 1
ATOM 1724 C C . ASN A 1 204 ? 14.948 -3.453 -28.919 1.00 93.69 204 ASN A C 1
ATOM 1726 O O . ASN A 1 204 ? 13.988 -2.778 -29.314 1.00 93.69 204 ASN A O 1
ATOM 1730 N N . LEU A 1 205 ? 16.087 -3.508 -29.620 1.00 93.75 205 LEU A N 1
ATOM 1731 C CA . LEU A 1 205 ? 16.154 -3.143 -31.036 1.00 93.75 205 LEU A CA 1
ATOM 1732 C C . LEU A 1 205 ? 15.448 -4.174 -31.927 1.00 93.75 205 LEU A C 1
ATOM 1734 O O . LEU A 1 205 ? 15.013 -3.810 -33.021 1.00 93.75 205 LEU A O 1
ATOM 1738 N N . LEU A 1 206 ? 15.324 -5.433 -31.484 1.00 93.50 206 LEU A N 1
ATOM 1739 C CA . LEU A 1 206 ? 14.496 -6.415 -32.171 1.00 93.50 206 LEU A CA 1
ATOM 1740 C C . LEU A 1 206 ? 13.017 -6.098 -31.938 1.00 93.50 206 LEU A C 1
ATOM 1742 O O . LEU A 1 206 ? 12.472 -6.328 -30.864 1.00 93.50 206 LEU A O 1
ATOM 1746 N N . ASP A 1 207 ? 12.381 -5.611 -32.991 1.00 93.00 207 ASP A N 1
ATOM 1747 C CA . ASP A 1 207 ? 10.970 -5.260 -33.040 1.00 93.00 207 ASP A CA 1
ATOM 1748 C C . ASP A 1 207 ? 10.406 -5.899 -34.310 1.00 93.00 207 ASP A C 1
ATOM 1750 O O . ASP A 1 207 ? 10.652 -5.429 -35.423 1.00 93.00 207 ASP A O 1
ATOM 1754 N N . ASP A 1 208 ? 9.795 -7.076 -34.155 1.00 91.75 208 ASP A N 1
ATOM 1755 C CA . ASP A 1 208 ? 9.420 -7.910 -35.298 1.00 91.75 208 ASP A CA 1
ATOM 1756 C C . ASP A 1 208 ? 8.340 -7.242 -36.163 1.00 91.75 208 ASP A C 1
ATOM 1758 O O . ASP A 1 208 ? 8.458 -7.274 -37.388 1.00 91.75 208 ASP A O 1
ATOM 1762 N N . GLU A 1 209 ? 7.378 -6.551 -35.544 1.00 94.38 209 GLU A N 1
ATOM 1763 C CA . GLU A 1 209 ? 6.352 -5.761 -36.235 1.00 94.38 209 GLU A CA 1
ATOM 1764 C C . GLU A 1 209 ? 6.971 -4.607 -37.028 1.00 94.38 209 GLU A C 1
ATOM 1766 O O . GLU A 1 209 ? 6.702 -4.459 -38.221 1.00 94.38 209 GLU A O 1
ATOM 1771 N N . LEU A 1 210 ? 7.871 -3.830 -36.414 1.00 92.88 210 LEU A N 1
ATOM 1772 C CA . LEU A 1 210 ? 8.591 -2.748 -37.087 1.00 92.88 210 LEU A CA 1
ATOM 1773 C C . LEU A 1 210 ? 9.433 -3.260 -38.263 1.00 92.88 210 LEU A C 1
ATOM 1775 O O . LEU A 1 210 ? 9.531 -2.595 -39.296 1.00 92.88 210 LEU A O 1
ATOM 1779 N N . PHE A 1 211 ? 10.045 -4.440 -38.145 1.00 94.25 211 PHE A N 1
ATOM 1780 C CA . PHE A 1 211 ? 10.760 -5.030 -39.273 1.00 94.25 211 PHE A CA 1
ATOM 1781 C C . PHE A 1 211 ? 9.811 -5.506 -40.379 1.00 94.25 211 PHE A C 1
ATOM 1783 O O . PHE A 1 211 ? 10.134 -5.308 -41.551 1.00 94.25 211 PHE A O 1
ATOM 1790 N N . ASP A 1 212 ? 8.632 -6.039 -40.059 1.00 93.31 212 ASP A N 1
ATOM 1791 C CA . ASP A 1 212 ? 7.621 -6.372 -41.068 1.00 93.31 212 ASP A CA 1
ATOM 1792 C C . ASP A 1 212 ? 6.994 -5.125 -41.724 1.00 93.31 212 ASP A C 1
ATOM 1794 O O . ASP A 1 212 ? 6.806 -5.128 -42.945 1.00 93.31 212 ASP A O 1
ATOM 1798 N N . GLU A 1 213 ? 6.820 -4.006 -41.003 1.00 92.69 213 GLU A N 1
ATOM 1799 C CA . GLU A 1 213 ? 6.527 -2.689 -41.598 1.00 92.69 213 GLU A CA 1
ATOM 1800 C C . GLU A 1 213 ? 7.608 -2.308 -42.636 1.00 92.69 213 GLU A C 1
ATOM 1802 O O . GLU A 1 213 ? 7.290 -1.971 -43.782 1.00 92.69 213 GLU A O 1
ATOM 1807 N N . ILE A 1 214 ? 8.900 -2.417 -42.284 1.00 92.56 214 ILE A N 1
ATOM 1808 C CA . ILE A 1 214 ? 10.039 -2.108 -43.179 1.00 92.56 214 ILE A CA 1
ATOM 1809 C C . ILE A 1 214 ? 10.044 -3.004 -44.425 1.00 92.56 214 ILE A C 1
ATOM 1811 O O . ILE A 1 214 ? 10.372 -2.546 -45.527 1.00 92.56 214 ILE A O 1
ATOM 1815 N N . LEU A 1 215 ? 9.681 -4.278 -44.276 1.00 90.75 215 LEU A N 1
ATOM 1816 C CA . LEU A 1 215 ? 9.581 -5.226 -45.383 1.00 90.75 215 LEU A CA 1
ATOM 1817 C C . LEU A 1 215 ? 8.358 -4.933 -46.270 1.00 90.75 215 LEU A C 1
ATOM 1819 O O . LEU A 1 215 ? 8.467 -5.014 -47.498 1.00 90.75 215 LEU A O 1
ATOM 1823 N N . ALA A 1 216 ? 7.230 -4.511 -45.691 1.00 90.81 216 ALA A N 1
ATOM 1824 C CA . ALA A 1 216 ? 6.025 -4.122 -46.421 1.00 90.81 216 ALA A CA 1
ATOM 1825 C C . ALA A 1 216 ? 6.250 -2.902 -47.334 1.00 90.81 216 ALA A C 1
ATOM 1827 O O . ALA A 1 216 ? 5.719 -2.875 -48.451 1.00 90.81 216 ALA A O 1
ATOM 1828 N N . LEU A 1 217 ? 7.128 -1.958 -46.950 1.00 89.56 217 LEU A N 1
ATOM 1829 C CA . LEU A 1 217 ? 7.530 -0.815 -47.792 1.00 89.56 217 LEU A CA 1
ATOM 1830 C C . LEU A 1 217 ? 7.978 -1.233 -49.205 1.00 89.56 217 LEU A C 1
ATOM 1832 O O . LEU A 1 217 ? 7.817 -0.458 -50.151 1.00 89.56 217 LEU A O 1
ATOM 1836 N N . LYS A 1 218 ? 8.510 -2.454 -49.393 1.00 85.38 218 LYS A N 1
ATOM 1837 C CA . LYS A 1 218 ? 8.909 -2.995 -50.710 1.00 85.38 218 LYS A CA 1
ATOM 1838 C C . LYS A 1 218 ? 7.744 -3.000 -51.726 1.00 85.38 218 LYS A C 1
ATOM 1840 O O . LYS A 1 218 ? 8.007 -2.893 -52.924 1.00 85.38 218 LYS A O 1
ATOM 1845 N N . LYS A 1 219 ? 6.486 -3.084 -51.264 1.00 84.12 219 LYS A N 1
ATOM 1846 C CA . LYS A 1 219 ? 5.259 -3.173 -52.086 1.00 84.12 219 LYS A CA 1
ATOM 1847 C C . LYS A 1 219 ? 4.702 -1.806 -52.533 1.00 84.12 219 LYS A C 1
ATOM 1849 O O . LYS A 1 219 ? 4.036 -1.728 -53.559 1.00 84.12 219 LYS A O 1
ATOM 1854 N N . LEU A 1 220 ? 5.010 -0.711 -51.827 1.00 79.06 220 LEU A N 1
ATOM 1855 C CA . LEU A 1 220 ? 4.298 0.584 -51.922 1.00 79.06 220 LEU A CA 1
ATOM 1856 C C . LEU A 1 220 ? 4.689 1.505 -53.106 1.00 79.06 220 LEU A C 1
ATOM 1858 O O . LEU A 1 220 ? 4.317 2.680 -53.146 1.00 79.06 220 LEU A O 1
ATOM 1862 N N . GLY A 1 221 ? 5.445 1.005 -54.088 1.00 71.88 221 GLY A N 1
ATOM 1863 C CA . GLY A 1 221 ? 5.655 1.667 -55.386 1.00 71.88 221 GLY A CA 1
ATOM 1864 C C . GLY A 1 221 ? 6.211 3.103 -55.332 1.00 71.88 221 GLY A C 1
ATOM 1865 O O . GLY A 1 221 ? 7.420 3.297 -55.185 1.00 71.88 221 GLY A O 1
ATOM 1866 N N . LYS A 1 222 ? 5.331 4.097 -55.551 1.00 64.94 222 LYS A N 1
ATOM 1867 C CA . LYS A 1 222 ? 5.623 5.546 -55.468 1.00 64.94 222 LYS A CA 1
ATOM 1868 C C . LYS A 1 222 ? 5.224 6.173 -54.120 1.00 64.94 222 LYS A C 1
ATOM 1870 O O . LYS A 1 222 ? 5.845 7.156 -53.732 1.00 64.94 222 LYS A O 1
ATOM 1875 N N . ALA A 1 223 ? 4.218 5.631 -53.426 1.00 66.38 223 ALA A N 1
ATOM 1876 C CA . ALA A 1 223 ? 3.722 6.169 -52.152 1.00 66.38 223 ALA A CA 1
ATOM 1877 C C . ALA A 1 223 ? 4.738 5.990 -51.010 1.00 66.38 223 ALA A C 1
ATOM 1879 O O . ALA A 1 223 ? 4.858 6.862 -50.153 1.00 66.38 223 ALA A O 1
ATOM 1880 N N . GLN A 1 224 ? 5.535 4.916 -51.106 1.00 81.56 224 GLN A N 1
ATOM 1881 C CA . GLN A 1 224 ? 6.562 4.435 -50.174 1.00 81.56 224 GLN A CA 1
ATOM 1882 C C . GLN A 1 224 ? 7.274 5.489 -49.305 1.00 81.56 224 GLN A C 1
ATOM 1884 O O . GLN A 1 224 ? 7.578 5.187 -48.160 1.00 81.56 224 GLN A O 1
ATOM 1889 N N . ILE A 1 225 ? 7.596 6.690 -49.803 1.00 82.81 225 ILE A N 1
ATOM 1890 C CA . ILE A 1 225 ? 8.311 7.705 -49.006 1.00 82.81 225 ILE A CA 1
ATOM 1891 C C . ILE A 1 225 ? 7.481 8.286 -47.855 1.00 82.81 225 ILE A C 1
ATOM 1893 O O . ILE A 1 225 ? 8.072 8.609 -46.825 1.00 82.81 225 ILE A O 1
ATOM 1897 N N . LYS A 1 226 ? 6.151 8.405 -47.985 1.00 80.94 226 LYS A N 1
ATOM 1898 C CA . LYS A 1 226 ? 5.305 8.900 -46.885 1.00 80.94 226 LYS A CA 1
ATOM 1899 C C . LYS A 1 226 ? 5.346 7.933 -45.701 1.00 80.94 226 LYS A C 1
ATOM 1901 O O . LYS A 1 226 ? 5.497 8.358 -44.563 1.00 80.94 226 LYS A O 1
ATOM 1906 N N . ASP A 1 227 ? 5.286 6.642 -45.991 1.00 85.75 227 ASP A N 1
ATOM 1907 C CA . ASP A 1 227 ? 5.167 5.596 -44.975 1.00 85.75 227 ASP A CA 1
ATOM 1908 C C . ASP A 1 227 ? 6.556 5.208 -44.442 1.00 85.75 227 ASP A C 1
ATOM 1910 O O . ASP A 1 227 ? 6.759 5.076 -43.237 1.00 85.75 227 ASP A O 1
ATOM 1914 N N . ALA A 1 228 ? 7.570 5.181 -45.317 1.00 87.56 228 ALA A N 1
ATOM 1915 C CA . ALA A 1 228 ? 8.970 5.011 -44.931 1.00 87.56 228 ALA A CA 1
ATOM 1916 C C . ALA A 1 228 ? 9.467 6.115 -43.983 1.00 87.56 228 ALA A C 1
ATOM 1918 O O . ALA A 1 228 ? 10.361 5.845 -43.189 1.00 87.56 228 ALA A O 1
ATOM 1919 N N . HIS A 1 229 ? 8.895 7.325 -44.032 1.00 88.81 229 HIS A N 1
ATOM 1920 C CA . HIS A 1 229 ? 9.154 8.380 -43.047 1.00 88.81 229 HIS A CA 1
ATOM 1921 C C . HIS A 1 229 ? 8.823 7.904 -41.634 1.00 88.81 229 HIS A C 1
ATOM 1923 O O . HIS A 1 229 ? 9.681 7.969 -40.760 1.00 88.81 229 HIS A O 1
ATOM 1929 N N . LEU A 1 230 ? 7.604 7.407 -41.420 1.00 89.88 230 LEU A N 1
ATOM 1930 C CA . LEU A 1 230 ? 7.120 6.974 -40.109 1.00 89.88 230 LEU A CA 1
ATOM 1931 C C . LEU A 1 230 ? 7.947 5.781 -39.613 1.00 89.88 230 LEU A C 1
ATOM 1933 O O . LEU A 1 230 ? 8.612 5.860 -38.581 1.00 89.88 230 LEU A O 1
ATOM 1937 N N . VAL A 1 231 ? 7.987 4.717 -40.414 1.00 92.38 231 VAL A N 1
ATOM 1938 C CA . VAL A 1 231 ? 8.604 3.433 -40.059 1.00 92.38 231 VAL A CA 1
ATOM 1939 C C . VAL A 1 231 ? 10.116 3.566 -39.822 1.00 92.38 231 VAL A C 1
ATOM 1941 O O . VAL A 1 231 ? 10.644 3.128 -38.801 1.00 92.38 231 VAL A O 1
ATOM 1944 N N . LEU A 1 232 ? 10.853 4.208 -40.735 1.00 93.88 232 LEU A N 1
ATOM 1945 C CA . LEU A 1 232 ? 12.314 4.295 -40.615 1.00 93.88 232 LEU A CA 1
ATOM 1946 C C . LEU A 1 232 ? 12.761 5.342 -39.584 1.00 93.88 232 LEU A C 1
ATOM 1948 O O . LEU A 1 232 ? 13.878 5.234 -39.077 1.00 93.88 232 LEU A O 1
ATOM 1952 N N . THR A 1 233 ? 11.898 6.298 -39.217 1.00 94.12 233 THR A N 1
ATOM 1953 C CA . THR A 1 233 ? 12.168 7.220 -38.102 1.00 94.12 233 THR A CA 1
ATOM 1954 C C . THR A 1 233 ? 11.943 6.543 -36.746 1.00 94.12 233 THR A C 1
ATOM 1956 O O . THR A 1 233 ? 12.790 6.728 -35.874 1.00 94.12 233 THR A O 1
ATOM 1959 N N . LYS A 1 234 ? 10.928 5.666 -36.584 1.00 93.94 234 LYS A N 1
ATOM 1960 C CA . LYS A 1 234 ? 10.799 4.788 -35.393 1.00 93.94 234 LYS A CA 1
ATOM 1961 C C . LYS A 1 234 ? 12.107 4.015 -35.142 1.00 93.94 234 LYS A C 1
ATOM 1963 O O . LYS A 1 234 ? 12.686 4.101 -34.059 1.00 93.94 234 LYS A O 1
ATOM 1968 N N . LEU A 1 235 ? 12.618 3.311 -36.164 1.00 95.00 235 LEU A N 1
ATOM 1969 C CA . LEU A 1 235 ? 13.873 2.550 -36.059 1.00 95.00 235 LEU A CA 1
ATOM 1970 C C . LEU A 1 235 ? 15.080 3.460 -35.787 1.00 95.00 235 LEU A C 1
ATOM 1972 O O . LEU A 1 235 ? 15.943 3.123 -34.977 1.00 95.00 235 LEU A O 1
ATOM 1976 N N . TYR A 1 236 ? 15.150 4.626 -36.437 1.00 96.00 236 TYR A N 1
ATOM 1977 C CA . TYR A 1 236 ? 16.228 5.580 -36.190 1.00 96.00 236 TYR A CA 1
ATOM 1978 C C . TYR A 1 236 ? 16.227 6.090 -34.747 1.00 96.00 236 TYR A C 1
ATOM 1980 O O . TYR A 1 236 ? 17.305 6.171 -34.163 1.00 96.00 236 TYR A O 1
ATOM 1988 N N . LYS A 1 237 ? 15.057 6.354 -34.145 1.00 95.38 237 LYS A N 1
ATOM 1989 C CA . LYS A 1 237 ? 14.941 6.762 -32.737 1.00 95.38 237 LYS A CA 1
ATOM 1990 C C . LYS A 1 237 ? 15.554 5.723 -31.795 1.00 95.38 237 LYS A C 1
ATOM 1992 O O . LYS A 1 237 ? 16.438 6.071 -31.013 1.00 95.38 237 LYS A O 1
ATOM 1997 N N . LYS A 1 238 ? 15.170 4.445 -31.944 1.00 94.38 238 LYS A N 1
ATOM 1998 C CA . LYS A 1 238 ? 15.721 3.332 -31.144 1.00 94.38 238 LYS A CA 1
ATOM 1999 C C . LYS A 1 238 ? 17.246 3.200 -31.276 1.00 94.38 238 LYS A C 1
ATOM 2001 O O . LYS A 1 238 ? 17.921 2.839 -30.319 1.00 94.38 238 LYS A O 1
ATOM 2006 N N . LEU A 1 239 ? 17.812 3.515 -32.446 1.00 95.75 239 LEU A N 1
ATOM 2007 C CA . LEU A 1 239 ? 19.267 3.530 -32.645 1.00 95.75 239 LEU A CA 1
ATOM 2008 C C . LEU A 1 239 ? 19.940 4.821 -32.145 1.00 95.75 239 LEU A C 1
ATOM 2010 O O . LEU A 1 239 ? 21.104 4.778 -31.752 1.00 95.75 239 LEU A O 1
ATOM 2014 N N . PHE A 1 240 ? 19.250 5.963 -32.166 1.00 95.19 240 PHE A N 1
ATOM 2015 C CA . PHE A 1 240 ? 19.786 7.270 -31.777 1.00 95.19 240 PHE A CA 1
ATOM 2016 C C . PHE A 1 240 ? 20.093 7.336 -30.275 1.00 95.19 240 PHE A C 1
ATOM 2018 O O . PHE A 1 240 ? 21.200 7.738 -29.917 1.00 95.19 240 PHE A O 1
ATOM 2025 N N . SER A 1 241 ? 19.181 6.857 -29.419 1.00 93.69 241 SER A N 1
ATOM 2026 C CA . SER A 1 241 ? 19.383 6.783 -27.958 1.00 93.69 241 SER A CA 1
ATOM 2027 C C . SER A 1 241 ? 20.649 6.007 -27.579 1.00 93.69 241 SER A C 1
ATOM 2029 O O . SER A 1 241 ? 21.440 6.460 -26.756 1.00 93.69 241 SER A O 1
ATOM 2031 N N . ILE A 1 242 ? 20.899 4.870 -28.236 1.00 95.12 242 ILE A N 1
ATOM 2032 C CA . ILE A 1 242 ? 22.063 4.011 -27.967 1.00 95.12 242 ILE A CA 1
ATOM 2033 C C . ILE A 1 242 ? 23.339 4.534 -28.653 1.00 95.12 242 ILE A C 1
ATOM 2035 O O . ILE A 1 242 ? 24.446 4.270 -28.180 1.00 95.12 242 ILE A O 1
ATOM 2039 N N . LYS A 1 243 ? 23.241 5.291 -29.760 1.00 94.19 243 LYS A N 1
ATOM 2040 C CA . LYS A 1 243 ? 24.390 5.572 -30.647 1.00 94.19 243 LYS A CA 1
ATOM 2041 C C . LYS A 1 243 ? 25.583 6.220 -29.942 1.00 94.19 243 LYS A C 1
ATOM 2043 O O . LYS A 1 243 ? 26.725 5.919 -30.314 1.00 94.19 243 LYS A O 1
ATOM 2048 N N . GLN A 1 244 ? 25.362 7.114 -28.982 1.00 92.19 244 GLN A N 1
ATOM 2049 C CA . GLN A 1 244 ? 26.462 7.760 -28.256 1.00 92.19 244 GLN A CA 1
ATOM 2050 C C . GLN A 1 244 ? 27.126 6.836 -27.225 1.00 92.19 244 GLN A C 1
ATOM 2052 O O . GLN A 1 244 ? 28.310 6.991 -26.941 1.00 92.19 244 GLN A O 1
ATOM 2057 N N . TYR A 1 245 ? 26.415 5.805 -26.765 1.00 95.31 245 TYR A N 1
ATOM 2058 C CA . TYR A 1 245 ? 26.887 4.853 -25.762 1.00 95.31 245 TYR A CA 1
ATOM 2059 C C . TYR A 1 245 ? 27.476 3.560 -26.343 1.00 95.31 245 TYR A C 1
ATOM 2061 O O . TYR A 1 245 ? 27.791 2.650 -25.587 1.00 95.31 245 TYR A O 1
ATOM 2069 N N . VAL A 1 246 ? 27.667 3.448 -27.664 1.00 95.19 246 VAL A N 1
ATOM 2070 C CA . VAL A 1 246 ? 28.124 2.202 -28.325 1.00 95.19 246 VAL A CA 1
ATOM 2071 C C . VAL A 1 246 ? 29.432 1.637 -27.741 1.00 95.19 246 VAL A C 1
ATOM 2073 O O . VAL A 1 246 ? 29.586 0.419 -27.680 1.00 95.19 246 VAL A O 1
ATOM 2076 N N . SER A 1 247 ? 30.351 2.485 -27.269 1.00 94.81 247 SER A N 1
ATOM 2077 C CA . SER A 1 247 ? 31.568 2.034 -26.574 1.00 94.81 247 SER A CA 1
ATOM 2078 C C . SER A 1 247 ? 31.262 1.424 -25.199 1.00 94.81 247 SER A C 1
ATOM 2080 O O . SER A 1 247 ? 31.770 0.352 -24.884 1.00 94.81 247 SER A O 1
ATOM 2082 N N . PHE A 1 248 ? 30.385 2.061 -24.416 1.00 95.44 248 PHE A N 1
ATOM 2083 C CA . PHE A 1 248 ? 29.925 1.554 -23.119 1.00 95.44 248 PHE A CA 1
ATOM 2084 C C . PHE A 1 248 ? 29.082 0.283 -23.270 1.00 95.44 248 PHE A C 1
ATOM 2086 O O . PHE A 1 248 ? 29.236 -0.635 -22.480 1.00 95.44 248 PHE A O 1
ATOM 2093 N N . LEU A 1 249 ? 28.266 0.171 -24.325 1.00 96.88 249 LEU A N 1
ATOM 2094 C CA . LEU A 1 249 ? 27.546 -1.058 -24.672 1.00 96.88 249 LEU A CA 1
ATOM 2095 C C . LEU A 1 249 ? 28.517 -2.219 -24.937 1.00 96.88 249 LEU A C 1
ATOM 2097 O O . LEU A 1 249 ? 28.309 -3.313 -24.420 1.00 96.88 249 LEU A O 1
ATOM 2101 N N . LYS A 1 250 ? 29.595 -1.997 -25.705 1.00 96.50 250 LYS A N 1
ATOM 2102 C CA . LYS A 1 250 ? 30.624 -3.028 -25.931 1.00 96.50 250 LYS A CA 1
ATOM 2103 C C . LYS A 1 250 ? 31.308 -3.457 -24.623 1.00 96.50 250 LYS A C 1
ATOM 2105 O O . LYS A 1 250 ? 31.508 -4.652 -24.424 1.00 96.50 250 LYS A O 1
ATOM 2110 N N . ASP A 1 251 ? 31.621 -2.520 -23.726 1.00 96.31 251 ASP A N 1
ATOM 2111 C CA . ASP A 1 251 ? 32.205 -2.826 -22.409 1.00 96.31 251 ASP A CA 1
ATOM 2112 C C . ASP A 1 251 ? 31.215 -3.554 -21.476 1.00 96.31 251 ASP A C 1
ATOM 2114 O O . ASP A 1 251 ? 31.563 -4.562 -20.863 1.00 96.31 251 ASP A O 1
ATOM 2118 N N . ALA A 1 252 ? 29.953 -3.120 -21.436 1.00 96.62 252 ALA A N 1
ATOM 2119 C CA . ALA A 1 252 ? 28.876 -3.780 -20.700 1.00 96.62 252 ALA A CA 1
ATOM 2120 C C . ALA A 1 252 ? 28.698 -5.237 -21.148 1.00 96.62 252 ALA A C 1
ATOM 2122 O O . ALA A 1 252 ? 28.648 -6.138 -20.316 1.00 96.62 252 ALA A O 1
ATOM 2123 N N . LEU A 1 253 ? 28.682 -5.486 -22.460 1.00 96.94 253 LEU A N 1
ATOM 2124 C CA . LEU A 1 253 ? 28.583 -6.830 -23.031 1.00 96.94 253 LEU A CA 1
ATOM 2125 C C . LEU A 1 253 ? 29.793 -7.708 -22.678 1.00 96.94 253 LEU A C 1
ATOM 2127 O O . LEU A 1 253 ? 29.599 -8.854 -22.276 1.00 96.94 253 LEU A O 1
ATOM 2131 N N . ASN A 1 254 ? 31.022 -7.177 -22.769 1.00 95.88 254 ASN A N 1
ATOM 2132 C CA . ASN A 1 254 ? 32.233 -7.885 -22.325 1.00 95.88 254 ASN A CA 1
ATOM 2133 C C . ASN A 1 254 ? 32.113 -8.324 -20.855 1.00 95.88 254 ASN A C 1
ATOM 2135 O O . ASN A 1 254 ? 32.402 -9.473 -20.522 1.00 95.88 254 ASN A O 1
ATOM 2139 N N . ARG A 1 255 ? 31.665 -7.416 -19.978 1.00 95.62 255 ARG A N 1
ATOM 2140 C CA . ARG A 1 255 ? 31.523 -7.669 -18.537 1.00 95.62 255 ARG A CA 1
ATOM 2141 C C . ARG A 1 255 ? 30.395 -8.650 -18.220 1.00 95.62 255 ARG A C 1
ATOM 2143 O O . ARG A 1 255 ? 30.634 -9.583 -17.464 1.00 95.62 255 ARG A O 1
ATOM 2150 N N . ALA A 1 256 ? 29.213 -8.489 -18.816 1.00 95.62 256 ALA A N 1
ATOM 2151 C CA . ALA A 1 256 ? 28.065 -9.370 -18.584 1.00 95.62 256 ALA A CA 1
ATOM 2152 C C . ALA A 1 256 ? 28.358 -10.818 -19.008 1.00 95.62 256 ALA A C 1
ATOM 2154 O O . ALA A 1 256 ? 28.178 -11.739 -18.215 1.00 95.62 256 ALA A O 1
ATOM 2155 N N . MET A 1 257 ? 28.920 -11.026 -20.206 1.00 94.06 257 MET A N 1
ATOM 2156 C CA . MET A 1 257 ? 29.364 -12.361 -20.634 1.00 94.06 257 MET A CA 1
ATOM 2157 C C . MET A 1 257 ? 30.547 -12.884 -19.797 1.00 94.06 257 MET A C 1
ATOM 2159 O O . MET A 1 257 ? 30.670 -14.090 -19.607 1.00 94.06 257 MET A O 1
ATOM 2163 N N . GLY A 1 258 ? 31.383 -12.007 -19.229 1.00 93.69 258 GLY A N 1
ATOM 2164 C CA . GLY A 1 258 ? 32.412 -12.372 -18.246 1.00 93.69 258 GLY A CA 1
ATOM 2165 C C . GLY A 1 258 ? 31.876 -12.724 -16.846 1.00 93.69 258 GLY A C 1
ATOM 2166 O O . GLY A 1 258 ? 32.582 -13.361 -16.064 1.00 93.69 258 GLY A O 1
ATOM 2167 N N . ILE A 1 259 ? 30.645 -12.334 -16.505 1.00 93.50 259 ILE A N 1
ATOM 2168 C CA . ILE A 1 259 ? 29.924 -12.793 -15.306 1.00 93.50 259 ILE A CA 1
ATOM 2169 C C . ILE A 1 259 ? 29.281 -14.150 -15.604 1.00 93.50 259 ILE A C 1
ATOM 2171 O O . ILE A 1 259 ? 29.565 -15.112 -14.892 1.00 93.50 259 ILE A O 1
ATOM 2175 N N . GLU A 1 260 ? 28.545 -14.267 -16.716 1.00 93.88 260 GLU A N 1
ATOM 2176 C CA . GLU A 1 260 ? 27.952 -15.534 -17.168 1.00 93.88 260 GLU A CA 1
ATOM 2177 C C . GLU A 1 260 ? 28.996 -16.655 -17.263 1.00 93.88 260 GLU A C 1
ATOM 2179 O O . GLU A 1 260 ? 28.790 -17.744 -16.727 1.00 93.88 260 GLU A O 1
ATOM 2184 N N . ALA A 1 261 ? 30.145 -16.382 -17.887 1.00 93.94 261 ALA A N 1
ATOM 2185 C CA . ALA A 1 261 ? 31.216 -17.358 -18.053 1.00 93.94 261 ALA A CA 1
ATOM 2186 C C . ALA A 1 261 ? 31.723 -17.935 -16.723 1.00 93.94 261 ALA A C 1
ATOM 2188 O O . ALA A 1 261 ? 32.052 -19.119 -16.666 1.00 93.94 261 ALA A O 1
ATOM 2189 N N . ARG A 1 262 ? 31.758 -17.115 -15.662 1.00 93.12 262 ARG A N 1
ATOM 2190 C CA . ARG A 1 262 ? 32.185 -17.525 -14.317 1.00 93.12 262 ARG A CA 1
ATOM 2191 C C . ARG A 1 262 ? 31.085 -18.278 -13.574 1.00 93.12 262 ARG A C 1
ATOM 2193 O O . ARG A 1 262 ? 31.372 -19.320 -13.004 1.00 93.12 262 ARG A O 1
ATOM 2200 N N . MET A 1 263 ? 29.839 -17.800 -13.615 1.00 91.62 263 MET A N 1
ATOM 2201 C CA . MET A 1 263 ? 28.715 -18.469 -12.940 1.00 91.62 263 MET A CA 1
ATOM 2202 C C . MET A 1 263 ? 28.390 -19.837 -13.557 1.00 91.62 263 MET A C 1
ATOM 2204 O O . MET A 1 263 ? 28.055 -20.774 -12.841 1.00 91.62 263 MET A O 1
ATOM 2208 N N . ARG A 1 264 ? 28.513 -19.968 -14.883 1.00 88.44 264 ARG A N 1
ATOM 2209 C CA . ARG A 1 264 ? 28.127 -21.174 -15.636 1.00 88.44 264 ARG A CA 1
ATOM 2210 C C . ARG A 1 264 ? 29.305 -22.029 -16.119 1.00 88.44 264 ARG A C 1
ATOM 2212 O O . ARG A 1 264 ? 29.089 -22.972 -16.874 1.00 88.44 264 ARG A O 1
ATOM 2219 N N . ASN A 1 265 ? 30.538 -21.702 -15.720 1.00 90.06 265 ASN A N 1
ATOM 2220 C CA . ASN A 1 265 ? 31.773 -22.381 -16.146 1.00 90.06 265 ASN A CA 1
ATOM 2221 C C . ASN A 1 265 ? 31.880 -22.572 -17.679 1.00 90.06 265 ASN A C 1
ATOM 2223 O O . ASN A 1 265 ? 32.262 -23.635 -18.174 1.00 90.06 265 ASN A O 1
ATOM 2227 N N . LEU A 1 266 ? 31.516 -21.543 -18.456 1.00 91.38 266 LEU A N 1
ATOM 2228 C CA . LEU A 1 266 ? 31.526 -21.621 -19.921 1.00 91.38 266 LEU A CA 1
ATOM 2229 C C . LEU A 1 266 ? 32.957 -21.636 -20.471 1.00 91.38 266 LEU A C 1
ATOM 2231 O O . LEU A 1 266 ? 33.812 -20.857 -20.048 1.00 91.38 266 LEU A O 1
ATOM 2235 N N . ARG A 1 267 ? 33.199 -22.458 -21.501 1.00 91.06 267 ARG A N 1
ATOM 2236 C CA . ARG A 1 267 ? 34.489 -22.476 -22.207 1.00 91.06 267 ARG A CA 1
ATOM 2237 C C . ARG A 1 267 ? 34.796 -21.102 -22.834 1.00 91.06 267 ARG A C 1
ATOM 2239 O O . ARG A 1 267 ? 33.932 -20.576 -23.545 1.00 91.06 267 ARG A O 1
ATOM 2246 N N . PRO A 1 268 ? 36.011 -20.537 -22.659 1.00 88.94 268 PRO A N 1
ATOM 2247 C CA . PRO A 1 268 ? 36.379 -19.222 -23.201 1.00 88.94 268 PRO A CA 1
ATOM 2248 C C . PRO A 1 268 ? 36.171 -19.083 -24.718 1.00 88.94 268 PRO A C 1
ATOM 2250 O O . PRO A 1 268 ? 35.820 -18.011 -25.216 1.00 88.94 268 PRO A O 1
ATOM 2253 N N . ASP A 1 269 ? 36.339 -20.172 -25.465 1.00 90.69 269 ASP A N 1
ATOM 2254 C CA . ASP A 1 269 ? 36.077 -20.276 -26.902 1.00 90.69 269 ASP A CA 1
ATOM 2255 C C . ASP A 1 269 ? 34.641 -19.848 -27.262 1.00 90.69 269 ASP A C 1
ATOM 2257 O O . ASP A 1 269 ? 34.451 -19.062 -28.191 1.00 90.69 269 ASP A O 1
ATOM 2261 N N . ILE A 1 270 ? 33.643 -20.284 -26.485 1.00 90.69 270 ILE A N 1
ATOM 2262 C CA . ILE A 1 270 ? 32.223 -19.945 -26.683 1.00 90.69 270 ILE A CA 1
ATOM 2263 C C . ILE A 1 270 ? 31.997 -18.455 -26.397 1.00 90.69 270 ILE A C 1
ATOM 2265 O O . ILE A 1 270 ? 31.432 -17.732 -27.217 1.00 90.69 270 ILE A O 1
ATOM 2269 N N . VAL A 1 271 ? 32.509 -17.976 -25.262 1.00 91.75 271 VAL A N 1
ATOM 2270 C CA . VAL A 1 271 ? 32.361 -16.586 -24.800 1.00 91.75 271 VAL A CA 1
ATOM 2271 C C . VAL A 1 271 ? 32.975 -15.608 -25.808 1.00 91.75 271 VAL A C 1
ATOM 2273 O O . VAL A 1 271 ? 32.348 -14.629 -26.213 1.00 91.75 271 VAL A O 1
ATOM 2276 N N . THR A 1 272 ? 34.185 -15.900 -26.295 1.00 93.25 272 THR A N 1
ATOM 2277 C CA . THR A 1 272 ? 34.860 -15.061 -27.296 1.00 93.25 272 THR A CA 1
ATOM 2278 C C . THR A 1 272 ? 34.246 -15.177 -28.694 1.00 93.25 272 THR A C 1
ATOM 2280 O O . THR A 1 272 ? 34.374 -14.235 -29.478 1.00 93.25 272 THR A O 1
ATOM 2283 N N . ALA A 1 273 ? 33.588 -16.288 -29.046 1.00 94.56 273 ALA A N 1
ATOM 2284 C CA . ALA A 1 273 ? 32.830 -16.415 -30.295 1.00 94.56 273 ALA A CA 1
ATOM 2285 C C . ALA A 1 273 ? 31.531 -15.590 -30.253 1.00 94.56 273 ALA A C 1
ATOM 2287 O O . ALA A 1 273 ? 31.251 -14.833 -31.187 1.00 94.56 273 ALA A O 1
ATOM 2288 N N . ASN A 1 274 ? 30.793 -15.657 -29.141 1.00 94.56 274 ASN A N 1
ATOM 2289 C CA . ASN A 1 274 ? 29.604 -14.844 -28.881 1.00 94.56 274 ASN A CA 1
ATOM 2290 C C . ASN A 1 274 ? 29.939 -13.344 -28.914 1.00 94.56 274 ASN A C 1
ATOM 2292 O O . ASN A 1 274 ? 29.313 -12.584 -29.658 1.00 94.56 274 ASN A O 1
ATOM 2296 N N . LEU A 1 275 ? 31.001 -12.926 -28.213 1.00 94.88 275 LEU A N 1
ATOM 2297 C CA . LEU A 1 275 ? 31.476 -11.540 -28.232 1.00 94.88 275 LEU A CA 1
ATOM 2298 C C . LEU A 1 275 ? 31.909 -11.074 -29.626 1.00 94.88 275 LEU A C 1
ATOM 2300 O O . LEU A 1 275 ? 31.555 -9.962 -30.022 1.00 94.88 275 LEU A O 1
ATOM 2304 N N . ARG A 1 276 ? 32.631 -11.894 -30.403 1.00 96.50 276 ARG A N 1
ATOM 2305 C CA . ARG A 1 276 ? 33.001 -11.555 -31.792 1.00 96.50 276 ARG A CA 1
ATOM 2306 C C . ARG A 1 276 ? 31.768 -11.390 -32.688 1.00 96.50 276 ARG A C 1
ATOM 2308 O O . ARG A 1 276 ? 31.714 -10.443 -33.473 1.00 96.50 276 ARG A O 1
ATOM 2315 N N . THR A 1 277 ? 30.762 -12.250 -32.530 1.00 97.38 277 THR A N 1
ATOM 2316 C CA . THR A 1 277 ? 29.486 -12.175 -33.260 1.00 97.38 277 THR A CA 1
ATOM 2317 C C . THR A 1 277 ? 28.714 -10.897 -32.924 1.00 97.38 277 THR A C 1
ATOM 2319 O O . THR A 1 277 ? 28.386 -10.128 -33.831 1.00 97.38 277 THR A O 1
ATOM 2322 N N . ILE A 1 278 ? 28.505 -10.595 -31.637 1.00 96.31 278 ILE A N 1
ATOM 2323 C CA . ILE A 1 278 ? 27.784 -9.382 -31.221 1.00 96.31 278 ILE A CA 1
ATOM 2324 C C . ILE A 1 278 ? 28.545 -8.110 -31.628 1.00 96.31 278 ILE A C 1
ATOM 2326 O O . ILE A 1 278 ? 27.927 -7.173 -32.133 1.00 96.31 278 ILE A O 1
ATOM 2330 N N . ASN A 1 279 ? 29.877 -8.065 -31.503 1.00 96.25 279 ASN A N 1
ATOM 2331 C CA . ASN A 1 279 ? 30.672 -6.910 -31.945 1.00 96.25 279 ASN A CA 1
ATOM 2332 C C . ASN A 1 279 ? 30.508 -6.627 -33.450 1.00 96.25 279 ASN A C 1
ATOM 2334 O O . ASN A 1 279 ? 30.248 -5.484 -33.835 1.00 96.25 279 ASN A O 1
ATOM 2338 N N . LYS A 1 280 ? 30.559 -7.670 -34.289 1.00 97.12 280 LYS A N 1
ATOM 2339 C CA . LYS A 1 280 ? 30.299 -7.582 -35.735 1.00 97.12 280 LYS A CA 1
ATOM 2340 C C . LYS A 1 280 ? 28.882 -7.075 -36.035 1.00 97.12 280 LYS A C 1
ATOM 2342 O O . LYS A 1 280 ? 28.687 -6.288 -36.963 1.00 97.12 280 LYS A O 1
ATOM 2347 N N . HIS A 1 281 ? 27.886 -7.484 -35.248 1.00 97.12 281 HIS A N 1
ATOM 2348 C CA . HIS A 1 281 ? 26.515 -6.986 -35.379 1.00 97.12 281 HIS A CA 1
ATOM 2349 C C . HIS A 1 281 ? 26.379 -5.519 -34.933 1.00 97.12 281 HIS A C 1
ATOM 2351 O O . HIS A 1 281 ? 25.750 -4.737 -35.643 1.00 97.12 281 HIS A O 1
ATOM 2357 N N . ILE A 1 282 ? 27.032 -5.104 -33.843 1.00 96.56 282 ILE A N 1
ATOM 2358 C CA . ILE A 1 282 ? 27.111 -3.698 -33.401 1.00 96.56 282 ILE A CA 1
ATOM 2359 C C . ILE A 1 282 ? 27.737 -2.811 -34.485 1.00 96.56 282 ILE A C 1
ATOM 2361 O O . ILE A 1 282 ? 27.259 -1.704 -34.726 1.00 96.56 282 ILE A O 1
ATOM 2365 N N . GLU A 1 283 ? 28.764 -3.287 -35.188 1.00 95.19 283 GLU A N 1
ATOM 2366 C CA . GLU A 1 283 ? 29.384 -2.559 -36.303 1.00 95.19 283 GLU A CA 1
ATOM 2367 C C . GLU A 1 283 ? 28.451 -2.449 -37.519 1.00 95.19 283 GLU A C 1
ATOM 2369 O O . GLU A 1 283 ? 28.234 -1.350 -38.043 1.00 95.19 283 GLU A O 1
ATOM 2374 N N . SER A 1 284 ? 27.806 -3.557 -37.899 1.00 95.25 284 SER A N 1
ATOM 2375 C CA . SER A 1 284 ? 26.753 -3.601 -38.925 1.00 95.25 284 SER A CA 1
ATOM 2376 C C . SER A 1 284 ? 25.626 -2.589 -38.634 1.00 95.25 284 SER A C 1
ATOM 2378 O O . SER A 1 284 ? 25.230 -1.809 -39.503 1.00 95.25 284 SER A O 1
ATOM 2380 N N . ILE A 1 285 ? 25.167 -2.523 -37.379 1.00 96.12 285 ILE A N 1
ATOM 2381 C CA . ILE A 1 285 ? 24.075 -1.650 -36.929 1.00 96.12 285 ILE A CA 1
ATOM 2382 C C . ILE A 1 285 ? 24.524 -0.181 -36.811 1.00 96.12 285 ILE A C 1
ATOM 2384 O O . ILE A 1 285 ? 23.953 0.698 -37.456 1.00 96.12 285 ILE A O 1
ATOM 2388 N N . PHE A 1 286 ? 25.547 0.131 -36.013 1.00 95.44 286 PHE A N 1
ATOM 2389 C CA . PHE A 1 286 ? 25.842 1.515 -35.615 1.00 95.44 286 PHE A CA 1
ATOM 2390 C C . PHE A 1 286 ? 26.852 2.253 -36.501 1.00 95.44 286 PHE A C 1
ATOM 2392 O O . PHE A 1 286 ? 26.905 3.485 -36.445 1.00 95.44 286 PHE A O 1
ATOM 2399 N N . PHE A 1 287 ? 27.629 1.544 -37.325 1.00 91.38 287 PHE A N 1
ATOM 2400 C CA . PHE A 1 287 ? 28.618 2.153 -38.224 1.00 91.38 287 PHE A CA 1
ATOM 2401 C C . PHE A 1 287 ? 28.177 2.093 -39.695 1.00 91.38 287 PHE A C 1
ATOM 2403 O O . PHE A 1 287 ? 28.445 3.038 -40.442 1.00 91.38 287 PHE A O 1
ATOM 2410 N N . TYR A 1 288 ? 27.438 1.051 -40.107 1.00 92.12 288 TYR A N 1
ATOM 2411 C CA . TYR A 1 288 ? 26.875 0.949 -41.460 1.00 92.12 288 TYR A CA 1
ATOM 2412 C C . TYR A 1 288 ? 25.390 1.353 -41.542 1.00 92.12 288 TYR A C 1
ATOM 2414 O O . TYR A 1 288 ? 25.086 2.329 -42.235 1.00 92.12 288 TYR A O 1
ATOM 2422 N N . LEU A 1 289 ? 24.461 0.665 -40.855 1.00 94.81 289 LEU A N 1
ATOM 2423 C CA . LEU A 1 289 ? 23.022 0.970 -40.954 1.00 94.81 289 LEU A CA 1
ATOM 2424 C C . LEU A 1 289 ? 22.716 2.393 -40.474 1.00 94.81 289 LEU A C 1
ATOM 2426 O O . LEU A 1 289 ? 22.200 3.191 -41.254 1.00 94.81 289 LEU A O 1
ATOM 2430 N N . TYR A 1 290 ? 23.068 2.731 -39.231 1.00 95.00 290 TYR A N 1
ATOM 2431 C CA . TYR A 1 290 ? 22.760 4.027 -38.617 1.00 95.00 290 TYR A CA 1
ATOM 2432 C C . TYR A 1 290 ? 23.266 5.210 -39.454 1.00 95.00 290 TYR A C 1
ATOM 2434 O O . TYR A 1 290 ? 22.545 6.187 -39.643 1.00 95.00 290 TYR A O 1
ATOM 2442 N N . LYS A 1 291 ? 24.471 5.107 -40.033 1.00 92.94 291 LYS A N 1
ATOM 2443 C CA . LYS A 1 291 ? 25.037 6.137 -40.920 1.00 92.94 291 LYS A CA 1
ATOM 2444 C C . LYS A 1 291 ? 24.161 6.377 -42.155 1.00 92.94 291 LYS A C 1
ATOM 2446 O O . LYS A 1 291 ? 23.967 7.520 -42.557 1.00 92.94 291 LYS A O 1
ATOM 2451 N N . LYS A 1 292 ? 23.629 5.313 -42.763 1.00 93.81 292 LYS A N 1
ATOM 2452 C CA . LYS A 1 292 ? 22.763 5.400 -43.951 1.00 93.81 292 LYS A CA 1
ATOM 2453 C C . LYS A 1 292 ? 21.336 5.818 -43.604 1.00 93.81 292 LYS A C 1
ATOM 2455 O O . LYS A 1 292 ? 20.734 6.586 -44.349 1.00 93.81 292 LYS A O 1
ATOM 2460 N N . LEU A 1 293 ? 20.829 5.356 -42.464 1.00 94.25 293 LEU A N 1
ATOM 2461 C CA . LEU A 1 293 ? 19.518 5.704 -41.929 1.00 94.25 293 LEU A CA 1
ATOM 2462 C C . LEU A 1 293 ? 19.459 7.186 -41.522 1.00 94.25 293 LEU A C 1
ATOM 2464 O O . LEU A 1 293 ? 18.525 7.882 -41.897 1.00 94.25 293 LEU A O 1
ATOM 2468 N N . GLY A 1 294 ? 20.506 7.707 -40.874 1.00 92.81 294 GLY A N 1
ATOM 2469 C CA . GLY A 1 294 ? 20.615 9.122 -40.509 1.00 92.81 294 GLY A CA 1
ATOM 2470 C C . GLY A 1 294 ? 20.597 10.071 -41.710 1.00 92.81 294 GLY A C 1
ATOM 2471 O O . GLY A 1 294 ? 19.953 11.109 -41.641 1.00 92.81 294 GLY A O 1
ATOM 2472 N N . LEU A 1 295 ? 21.209 9.702 -42.844 1.00 92.38 295 LEU A N 1
ATOM 2473 C CA . LEU A 1 295 ? 21.107 10.482 -44.091 1.00 92.38 295 LEU A CA 1
ATOM 2474 C C . LEU A 1 295 ? 19.678 10.520 -44.656 1.00 92.38 295 LEU A C 1
ATOM 2476 O O . LEU A 1 295 ? 19.278 11.508 -45.269 1.00 92.38 295 LEU A O 1
ATOM 2480 N N . LEU A 1 296 ? 18.913 9.445 -44.460 1.00 92.44 296 LEU A N 1
ATOM 2481 C CA . LEU A 1 296 ? 17.522 9.360 -44.894 1.00 92.44 296 LEU A CA 1
ATOM 2482 C C . LEU A 1 296 ? 16.595 10.179 -43.983 1.00 92.44 296 LEU A C 1
ATOM 2484 O O . LEU A 1 296 ? 15.710 10.871 -44.479 1.00 92.44 296 LEU A O 1
ATOM 2488 N N . VAL A 1 297 ? 16.840 10.154 -42.671 1.00 93.00 297 VAL A N 1
ATOM 2489 C CA . VAL A 1 297 ? 16.104 10.948 -41.675 1.00 93.00 297 VAL A CA 1
ATOM 2490 C C . VAL A 1 297 ? 16.460 12.442 -41.768 1.00 93.00 297 VAL A C 1
ATOM 2492 O O . VAL A 1 297 ? 15.560 13.268 -41.670 1.00 93.00 297 VAL A O 1
ATOM 2495 N N . ASP A 1 298 ? 17.711 12.803 -42.089 1.00 90.38 298 ASP A N 1
ATOM 2496 C CA . ASP A 1 298 ? 18.139 14.159 -42.509 1.00 90.38 298 ASP A CA 1
ATOM 2497 C C . ASP A 1 298 ? 17.314 14.650 -43.714 1.00 90.38 298 ASP A C 1
ATOM 2499 O O . ASP A 1 298 ? 16.689 15.710 -43.669 1.00 90.38 298 ASP A O 1
ATOM 2503 N N . PHE A 1 299 ? 17.203 13.831 -44.767 1.00 91.00 299 PHE A N 1
ATOM 2504 C CA . PHE A 1 299 ? 16.354 14.139 -45.920 1.00 91.00 299 PHE A CA 1
ATOM 2505 C C . PHE A 1 299 ? 14.862 14.279 -45.550 1.00 91.00 299 PHE A C 1
ATOM 2507 O O . PHE A 1 299 ? 14.199 15.196 -46.041 1.00 91.00 299 PHE A O 1
ATOM 2514 N N . PHE A 1 300 ? 14.320 13.420 -44.679 1.00 91.50 300 PHE A N 1
ATOM 2515 C CA . PHE A 1 300 ? 12.932 13.524 -44.213 1.00 91.50 300 PHE A CA 1
ATOM 2516 C C . PHE A 1 300 ? 12.682 14.787 -43.370 1.00 91.50 300 PHE A C 1
ATOM 2518 O O . PHE A 1 300 ? 11.671 15.461 -43.587 1.00 91.50 300 PHE A O 1
ATOM 2525 N N . TYR A 1 301 ? 13.607 15.137 -42.470 1.00 89.94 301 TYR A N 1
ATOM 2526 C CA . TYR A 1 301 ? 13.558 16.347 -41.646 1.00 89.94 301 TYR A CA 1
ATOM 2527 C C . TYR A 1 301 ? 13.587 17.602 -42.519 1.00 89.94 301 TYR A C 1
ATOM 2529 O O . TYR A 1 301 ? 12.664 18.411 -42.460 1.00 89.94 301 TYR A O 1
ATOM 2537 N N . LEU A 1 302 ? 14.576 17.724 -43.411 1.00 87.31 302 LEU A N 1
ATOM 2538 C CA . LEU A 1 302 ? 14.696 18.857 -44.334 1.00 87.31 302 LEU A CA 1
ATOM 2539 C C . LEU A 1 302 ? 13.470 18.999 -45.248 1.00 87.31 302 LEU A C 1
ATOM 2541 O O . LEU A 1 302 ? 13.048 20.117 -45.545 1.00 87.31 302 LEU A O 1
ATOM 2545 N N . ASN A 1 303 ? 12.851 17.888 -45.662 1.00 86.25 303 ASN A N 1
ATOM 2546 C CA . ASN A 1 303 ? 11.614 17.931 -46.439 1.00 86.25 303 ASN A CA 1
ATOM 2547 C C . ASN A 1 303 ? 10.416 18.429 -45.602 1.00 86.25 303 ASN A C 1
ATOM 2549 O O . ASN A 1 303 ? 9.601 19.190 -46.116 1.00 86.25 303 ASN A O 1
ATOM 2553 N N . ARG A 1 304 ? 10.328 18.078 -44.310 1.00 85.06 304 ARG A N 1
ATOM 2554 C CA . ARG A 1 304 ? 9.277 18.576 -43.397 1.00 85.06 304 ARG A CA 1
ATOM 2555 C C . ARG A 1 304 ? 9.505 20.043 -42.993 1.00 85.06 304 ARG A C 1
ATOM 2557 O O . ARG A 1 304 ? 8.550 20.811 -42.946 1.00 85.06 304 ARG A O 1
ATOM 2564 N N . VAL A 1 305 ? 10.759 20.467 -42.814 1.00 84.62 305 VAL A N 1
ATOM 2565 C CA . VAL A 1 305 ? 11.166 21.877 -42.605 1.00 84.62 305 VAL A CA 1
ATOM 2566 C C . VAL A 1 305 ? 10.890 22.736 -43.845 1.00 84.62 305 VAL A C 1
ATOM 2568 O O . VAL A 1 305 ? 10.496 23.896 -43.722 1.00 84.62 305 VAL A O 1
ATOM 2571 N N . LYS A 1 306 ? 11.012 22.178 -45.059 1.00 80.25 306 LYS A N 1
ATOM 2572 C CA . LYS A 1 306 ? 10.523 22.830 -46.288 1.00 80.25 306 LYS A CA 1
ATOM 2573 C C . LYS A 1 306 ? 8.997 23.016 -46.265 1.00 80.25 306 LYS A C 1
ATOM 2575 O O . LYS A 1 306 ? 8.516 24.033 -46.750 1.00 80.25 306 LYS A O 1
ATOM 2580 N N . SER A 1 307 ? 8.253 22.078 -45.679 1.00 79.50 307 SER A N 1
ATOM 2581 C CA . SER A 1 307 ? 6.796 22.157 -45.470 1.00 79.50 307 SER A CA 1
ATOM 2582 C C . SER A 1 307 ? 6.365 23.010 -44.260 1.00 79.50 307 SER A C 1
ATOM 2584 O O . SER A 1 307 ? 5.221 22.902 -43.834 1.00 79.50 307 SER A O 1
ATOM 2586 N N . GLY A 1 308 ? 7.245 23.854 -43.704 1.00 79.25 308 GLY A N 1
ATOM 2587 C CA . GLY A 1 308 ? 6.900 24.822 -42.649 1.00 79.25 308 GLY A CA 1
ATOM 2588 C C . GLY A 1 308 ? 7.146 24.363 -41.206 1.00 79.25 308 GLY A C 1
ATOM 2589 O O . GLY A 1 308 ? 6.829 25.100 -40.278 1.00 79.25 308 GLY A O 1
ATOM 2590 N N . TRP A 1 309 ? 7.727 23.180 -40.990 1.00 78.94 309 TRP A N 1
ATOM 2591 C CA . TRP A 1 309 ? 8.042 22.671 -39.649 1.00 78.94 309 TRP A CA 1
ATOM 2592 C C . TRP A 1 309 ? 9.119 23.508 -38.940 1.00 78.94 309 TRP A C 1
ATOM 2594 O O . TRP A 1 309 ? 10.230 23.643 -39.452 1.00 78.94 309 TRP A O 1
ATOM 2604 N N . GLN A 1 310 ? 8.789 24.023 -37.750 1.00 77.38 310 GLN A N 1
ATOM 2605 C CA . GLN A 1 310 ? 9.675 24.866 -36.929 1.00 77.38 310 GLN A CA 1
ATOM 2606 C C . GLN A 1 310 ? 10.291 24.133 -35.723 1.00 77.38 310 GLN A C 1
ATOM 2608 O O . GLN A 1 310 ? 11.245 24.631 -35.129 1.00 77.38 310 GLN A O 1
ATOM 2613 N N . HIS A 1 311 ? 9.761 22.964 -35.344 1.00 78.94 311 HIS A N 1
ATOM 2614 C CA . HIS A 1 311 ? 10.219 22.223 -34.163 1.00 78.94 311 HIS A CA 1
ATOM 2615 C C . HIS A 1 311 ? 11.581 21.547 -34.383 1.00 78.94 311 HIS A C 1
ATOM 2617 O O . HIS A 1 311 ? 11.992 21.270 -35.512 1.00 78.94 311 HIS A O 1
ATOM 2623 N N . SER A 1 312 ? 12.267 21.248 -33.279 1.00 86.31 312 SER A N 1
ATOM 2624 C CA . SER A 1 312 ? 13.618 20.677 -33.274 1.00 86.31 312 SER A CA 1
ATOM 2625 C C . SER A 1 312 ? 13.707 19.280 -33.909 1.00 86.31 312 SER A C 1
ATOM 2627 O O . SER A 1 312 ? 12.712 18.568 -34.060 1.00 86.31 312 SER A O 1
ATOM 2629 N N . PHE A 1 313 ? 14.933 18.843 -34.213 1.00 86.44 313 PHE A N 1
ATOM 2630 C CA . PHE A 1 313 ? 15.199 17.485 -34.700 1.00 86.44 313 PHE A CA 1
ATOM 2631 C C . PHE A 1 313 ? 14.785 16.388 -33.696 1.00 86.44 313 PHE A C 1
ATOM 2633 O O . PHE A 1 313 ? 14.300 15.340 -34.110 1.00 86.44 313 PHE A O 1
ATOM 2640 N N . LEU A 1 314 ? 14.914 16.633 -32.384 1.00 88.38 314 LEU A N 1
ATOM 2641 C CA . LEU A 1 314 ? 14.485 15.682 -31.347 1.00 88.38 314 LEU A CA 1
ATOM 2642 C C . LEU A 1 314 ? 12.956 15.517 -31.337 1.00 88.38 314 LEU A C 1
ATOM 2644 O O . LEU A 1 314 ? 12.456 14.395 -31.358 1.00 88.38 314 LEU A O 1
ATOM 2648 N N . GLN A 1 315 ? 12.219 16.629 -31.426 1.00 88.12 315 GLN A N 1
ATOM 2649 C CA . GLN A 1 315 ? 10.758 16.620 -31.580 1.00 88.12 315 GLN A CA 1
ATOM 2650 C C . GLN A 1 315 ? 10.322 15.993 -32.914 1.00 88.12 315 GLN A C 1
ATOM 2652 O O . GLN A 1 315 ? 9.292 15.331 -32.974 1.00 88.12 315 GLN A O 1
ATOM 2657 N N . PHE A 1 316 ? 11.109 16.156 -33.982 1.00 90.69 316 PHE A N 1
ATOM 2658 C CA . PHE A 1 316 ? 10.850 15.521 -35.275 1.00 90.69 316 PHE A CA 1
ATOM 2659 C C . PHE A 1 316 ? 10.963 13.989 -35.232 1.00 90.69 316 PHE A C 1
ATOM 2661 O O . PHE A 1 316 ? 10.118 13.313 -35.817 1.00 90.69 316 PHE A O 1
ATOM 2668 N N . ILE A 1 317 ? 11.975 13.438 -34.549 1.00 91.56 317 ILE A N 1
ATOM 2669 C CA . ILE A 1 317 ? 12.127 11.978 -34.414 1.00 91.56 317 ILE A CA 1
ATOM 2670 C C . ILE A 1 317 ? 11.260 11.373 -33.298 1.00 91.56 317 ILE A C 1
ATOM 2672 O O . ILE A 1 317 ? 11.244 10.153 -33.157 1.00 91.56 317 ILE A O 1
ATOM 2676 N N . GLY A 1 318 ? 10.552 12.195 -32.514 1.00 90.75 318 GLY A N 1
ATOM 2677 C CA . GLY A 1 318 ? 9.729 11.753 -31.383 1.00 90.75 318 GLY A CA 1
ATOM 2678 C C . GLY A 1 318 ? 10.540 11.300 -30.164 1.00 90.75 318 GLY A C 1
ATOM 2679 O O . GLY A 1 318 ? 10.142 10.343 -29.499 1.00 90.75 318 GLY A O 1
ATOM 2680 N N . PHE A 1 319 ? 11.694 11.935 -29.917 1.00 90.69 319 PHE A N 1
ATOM 2681 C CA . PHE A 1 319 ? 12.557 11.668 -28.760 1.00 90.69 319 PHE A CA 1
ATOM 2682 C C . PHE A 1 319 ? 11.953 12.275 -27.489 1.00 90.69 319 PHE A C 1
ATOM 2684 O O . PHE A 1 319 ? 11.736 13.487 -27.432 1.00 90.69 319 PHE A O 1
ATOM 2691 N N . ILE A 1 320 ? 11.685 11.431 -26.497 1.00 90.88 320 ILE A N 1
ATOM 2692 C CA . ILE A 1 320 ? 11.092 11.784 -25.199 1.00 90.88 320 ILE A CA 1
ATOM 2693 C C . ILE A 1 320 ? 12.035 11.392 -24.053 1.00 90.88 320 ILE A C 1
ATOM 2695 O O . ILE A 1 320 ? 13.067 10.761 -24.284 1.00 90.88 320 ILE A O 1
ATOM 2699 N N . ASN A 1 321 ? 11.694 11.764 -22.815 1.00 83.50 321 ASN A N 1
ATOM 2700 C CA . ASN A 1 321 ? 12.510 11.475 -21.628 1.00 83.50 321 ASN A CA 1
ATOM 2701 C C . ASN A 1 321 ? 12.862 9.981 -21.516 1.00 83.50 321 ASN A C 1
ATOM 2703 O O . ASN A 1 321 ? 14.002 9.633 -21.226 1.00 83.50 321 ASN A O 1
ATOM 2707 N N . ASP A 1 322 ? 11.915 9.110 -21.847 1.00 88.19 322 ASP A N 1
ATOM 2708 C CA . ASP A 1 322 ? 12.010 7.654 -21.760 1.00 88.19 322 ASP A CA 1
ATOM 2709 C C . ASP A 1 322 ? 13.045 7.064 -22.741 1.00 88.19 322 ASP A C 1
ATOM 2711 O O . ASP A 1 322 ? 13.544 5.952 -22.547 1.00 88.19 322 ASP A O 1
ATOM 2715 N N . ASP A 1 323 ? 13.418 7.803 -23.795 1.00 89.06 323 ASP A N 1
ATOM 2716 C CA . ASP A 1 323 ? 14.503 7.435 -24.711 1.00 89.06 323 ASP A CA 1
ATOM 2717 C C . ASP A 1 323 ? 15.902 7.758 -24.145 1.00 89.06 323 ASP A C 1
ATOM 2719 O O . ASP A 1 323 ? 16.901 7.271 -24.684 1.00 89.06 323 ASP A O 1
ATOM 2723 N N . HIS A 1 324 ? 16.011 8.560 -23.076 1.00 89.62 324 HIS A N 1
ATOM 2724 C CA . HIS A 1 324 ? 17.295 8.853 -22.437 1.00 89.62 324 HIS A CA 1
ATOM 2725 C C . HIS A 1 324 ? 17.816 7.640 -21.656 1.00 89.62 324 HIS A C 1
ATOM 2727 O O . HIS A 1 324 ? 17.120 7.052 -20.828 1.00 89.62 324 HIS A O 1
ATOM 2733 N N . VAL A 1 325 ? 19.090 7.307 -21.870 1.00 89.94 325 VAL A N 1
ATOM 2734 C CA . VAL A 1 325 ? 19.764 6.250 -21.110 1.00 89.94 325 VAL A CA 1
ATOM 2735 C C . VAL A 1 325 ? 19.936 6.674 -19.648 1.00 89.94 325 VAL A C 1
ATOM 2737 O O . VAL A 1 325 ? 20.500 7.732 -19.369 1.00 89.94 325 VAL A O 1
ATOM 2740 N N . GLY A 1 326 ? 19.468 5.828 -18.732 1.00 86.75 326 GLY A N 1
ATOM 2741 C CA . GLY A 1 326 ? 19.372 6.073 -17.293 1.00 86.75 326 GLY A CA 1
ATOM 2742 C C . GLY A 1 326 ? 17.928 6.256 -16.808 1.00 86.75 326 GLY A C 1
ATOM 2743 O O . GLY A 1 326 ? 17.702 6.271 -15.600 1.00 86.75 326 GLY A O 1
ATOM 2744 N N . TYR A 1 327 ? 16.950 6.390 -17.714 1.00 89.00 327 TYR A N 1
ATOM 2745 C CA . TYR A 1 327 ? 15.530 6.434 -17.349 1.00 89.00 327 TYR A CA 1
ATOM 2746 C C . TYR A 1 327 ? 15.042 5.077 -16.819 1.00 89.00 327 TYR A C 1
ATOM 2748 O O . TYR A 1 327 ? 14.471 5.018 -15.734 1.00 89.00 327 TYR A O 1
ATOM 2756 N N . LEU A 1 328 ? 15.316 3.977 -17.534 1.00 86.94 328 LEU A N 1
ATOM 2757 C CA . LEU A 1 328 ? 14.864 2.646 -17.107 1.00 86.94 328 LEU A CA 1
ATOM 2758 C C . LEU A 1 328 ? 15.605 2.182 -15.850 1.00 86.94 328 LEU A C 1
ATOM 2760 O O . LEU A 1 328 ? 14.984 1.573 -14.988 1.00 86.94 328 LEU A O 1
ATOM 2764 N N . THR A 1 329 ? 16.892 2.523 -15.706 1.00 87.19 329 THR A N 1
ATOM 2765 C CA . THR A 1 329 ? 17.655 2.291 -14.473 1.00 87.19 329 THR A CA 1
ATOM 2766 C C . THR A 1 329 ? 16.940 2.894 -13.260 1.00 87.19 329 THR A C 1
ATOM 2768 O O . THR A 1 329 ? 16.689 2.161 -12.310 1.00 87.19 329 THR A O 1
ATOM 2771 N N . ARG A 1 330 ? 16.509 4.166 -13.318 1.00 85.00 330 ARG A N 1
ATOM 2772 C CA . ARG A 1 330 ? 15.742 4.799 -12.224 1.00 85.00 330 ARG A CA 1
ATOM 2773 C C . ARG A 1 330 ? 14.407 4.108 -11.966 1.00 85.00 330 ARG A C 1
ATOM 2775 O O . ARG A 1 330 ? 14.146 3.733 -10.833 1.00 85.00 330 ARG A O 1
ATOM 2782 N N . MET A 1 331 ? 13.614 3.853 -13.011 1.00 84.81 331 MET A N 1
ATOM 2783 C CA . MET A 1 331 ? 12.319 3.164 -12.878 1.00 84.81 331 MET A CA 1
ATOM 2784 C C . MET A 1 331 ? 12.453 1.758 -12.259 1.00 84.81 331 MET A C 1
ATOM 2786 O O . MET A 1 331 ? 11.541 1.290 -11.576 1.00 84.81 331 MET A O 1
ATOM 2790 N N . TRP A 1 332 ? 13.575 1.065 -12.488 1.00 84.44 332 TRP A N 1
ATOM 2791 C CA . TRP A 1 332 ? 13.879 -0.213 -11.838 1.00 84.44 332 TRP A CA 1
ATOM 2792 C C . TRP A 1 332 ? 14.384 -0.045 -10.402 1.00 84.44 332 TRP A C 1
ATOM 2794 O O . TRP A 1 332 ? 13.955 -0.806 -9.541 1.00 84.44 332 TRP A O 1
ATOM 2804 N N . ASP A 1 333 ? 15.251 0.933 -10.126 1.00 80.19 333 ASP A N 1
ATOM 2805 C CA . ASP A 1 333 ? 15.729 1.233 -8.770 1.00 80.19 333 ASP A CA 1
ATOM 2806 C C . ASP A 1 333 ? 14.555 1.640 -7.849 1.00 80.19 333 ASP A C 1
ATOM 2808 O O . ASP A 1 333 ? 14.418 1.103 -6.750 1.00 80.19 333 ASP A O 1
ATOM 2812 N N . GLU A 1 334 ? 13.655 2.505 -8.332 1.00 76.38 334 GLU A N 1
ATOM 2813 C CA . GLU A 1 334 ? 12.438 2.964 -7.642 1.00 76.38 334 GLU A CA 1
ATOM 2814 C C . GLU A 1 334 ? 11.458 1.807 -7.375 1.00 76.38 334 GLU A C 1
ATOM 2816 O O . GLU A 1 334 ? 10.959 1.658 -6.256 1.00 76.38 334 GLU A O 1
ATOM 2821 N N . ARG A 1 335 ? 11.237 0.920 -8.359 1.00 75.50 335 ARG A N 1
ATOM 2822 C CA . ARG A 1 335 ? 10.410 -0.288 -8.178 1.00 75.50 335 ARG A CA 1
ATOM 2823 C C . ARG A 1 335 ? 11.030 -1.267 -7.180 1.00 75.50 335 ARG A C 1
ATOM 2825 O O . ARG A 1 335 ? 10.330 -1.780 -6.312 1.00 75.50 335 ARG A O 1
ATOM 2832 N N . GLU A 1 336 ? 12.339 -1.500 -7.259 1.00 76.12 336 GLU A N 1
ATOM 2833 C CA . GLU A 1 336 ? 13.053 -2.372 -6.322 1.00 76.12 336 GLU A CA 1
ATOM 2834 C C . GLU A 1 336 ? 13.137 -1.766 -4.906 1.00 76.12 336 GLU A C 1
ATOM 2836 O O . GLU A 1 336 ? 13.319 -2.509 -3.942 1.00 76.12 336 GLU A O 1
ATOM 2841 N N . GLU A 1 337 ? 13.002 -0.444 -4.733 1.00 73.31 337 GLU A N 1
ATOM 2842 C CA . GLU A 1 337 ? 12.764 0.189 -3.425 1.00 73.31 337 GLU A CA 1
ATOM 2843 C C . GLU A 1 337 ? 11.332 -0.002 -2.921 1.00 73.31 337 GLU A C 1
ATOM 2845 O O . GLU A 1 337 ? 11.153 -0.342 -1.751 1.00 73.31 337 GLU A O 1
ATOM 2850 N N . TYR A 1 338 ? 10.323 0.181 -3.776 1.00 70.75 338 TYR A N 1
ATOM 2851 C CA . TYR A 1 338 ? 8.919 -0.040 -3.418 1.00 70.75 338 TYR A CA 1
ATOM 2852 C C . TYR A 1 338 ? 8.672 -1.498 -2.988 1.00 70.75 338 TYR A C 1
ATOM 2854 O O . TYR A 1 338 ? 8.123 -1.745 -1.915 1.00 70.75 338 TYR A O 1
ATOM 2862 N N . GLU A 1 339 ? 9.183 -2.475 -3.747 1.00 69.88 339 GLU A N 1
ATOM 2863 C CA . GLU A 1 339 ? 9.111 -3.899 -3.390 1.00 69.88 339 GLU A CA 1
ATOM 2864 C C . GLU A 1 339 ? 9.827 -4.226 -2.066 1.00 69.88 339 GLU A C 1
ATOM 2866 O O . GLU A 1 339 ? 9.362 -5.087 -1.316 1.00 69.88 339 GLU A O 1
ATOM 2871 N N . ARG A 1 340 ? 10.937 -3.542 -1.743 1.00 73.38 340 ARG A N 1
ATOM 2872 C CA . ARG A 1 340 ? 11.623 -3.690 -0.445 1.00 73.38 340 ARG A CA 1
ATOM 2873 C C . ARG A 1 340 ? 10.795 -3.119 0.704 1.00 73.38 340 ARG A C 1
ATOM 2875 O O . ARG A 1 340 ? 10.603 -3.823 1.691 1.00 73.38 340 ARG A O 1
ATOM 2882 N N . LYS A 1 341 ? 10.261 -1.902 0.558 1.00 71.50 341 LYS A N 1
ATOM 2883 C CA . LYS A 1 341 ? 9.387 -1.264 1.561 1.00 71.50 341 LYS A CA 1
ATOM 2884 C C . LYS A 1 341 ? 8.147 -2.119 1.834 1.00 71.50 341 LYS A C 1
ATOM 2886 O O . LYS A 1 341 ? 7.842 -2.387 2.990 1.00 71.50 341 LYS A O 1
ATOM 2891 N N . ARG A 1 342 ? 7.501 -2.643 0.784 1.00 70.38 342 ARG A N 1
ATOM 2892 C CA . ARG A 1 342 ? 6.345 -3.548 0.904 1.00 70.38 342 ARG A CA 1
ATOM 2893 C C . ARG A 1 342 ? 6.678 -4.839 1.660 1.00 70.38 342 ARG A C 1
ATOM 2895 O O . ARG A 1 342 ? 5.886 -5.264 2.493 1.00 70.38 342 ARG A O 1
ATOM 2902 N N . LYS A 1 343 ? 7.838 -5.457 1.405 1.00 71.25 343 LYS A N 1
ATOM 2903 C CA . LYS A 1 343 ? 8.278 -6.657 2.146 1.00 71.25 343 LYS A CA 1
ATOM 2904 C C . LYS A 1 343 ? 8.564 -6.358 3.615 1.00 71.25 343 LYS A C 1
ATOM 2906 O O . LYS A 1 343 ? 8.100 -7.100 4.467 1.00 71.25 343 LYS A O 1
ATOM 2911 N N . GLN A 1 344 ? 9.242 -5.249 3.907 1.00 70.19 344 GLN A N 1
ATOM 2912 C CA . GLN A 1 344 ? 9.501 -4.816 5.284 1.00 70.19 344 GLN A CA 1
ATOM 2913 C C . GLN A 1 344 ? 8.197 -4.533 6.045 1.00 70.19 344 GLN A C 1
ATOM 2915 O O . GLN A 1 344 ? 8.063 -4.953 7.190 1.00 70.19 344 GLN A O 1
ATOM 2920 N N . LEU A 1 345 ? 7.212 -3.897 5.401 1.00 64.75 345 LEU A N 1
ATOM 2921 C CA . LEU A 1 345 ? 5.887 -3.685 5.987 1.00 64.75 345 LEU A CA 1
ATOM 2922 C C . LEU A 1 345 ? 5.172 -5.020 6.263 1.00 64.75 345 LEU A C 1
ATOM 2924 O O . LEU A 1 345 ? 4.659 -5.216 7.358 1.00 64.75 345 LEU A O 1
ATOM 2928 N N . ALA A 1 346 ? 5.205 -5.968 5.321 1.00 66.81 346 ALA A N 1
ATOM 2929 C CA . ALA A 1 346 ? 4.618 -7.299 5.500 1.00 66.81 346 ALA A CA 1
ATOM 2930 C C . ALA A 1 346 ? 5.307 -8.127 6.608 1.00 66.81 346 ALA A C 1
ATOM 2932 O O . ALA A 1 346 ? 4.632 -8.822 7.364 1.00 66.81 346 ALA A O 1
ATOM 2933 N N . GLU A 1 347 ? 6.633 -8.030 6.748 1.00 69.44 347 GLU A N 1
ATOM 2934 C CA . GLU A 1 347 ? 7.394 -8.661 7.837 1.00 69.44 347 GLU A CA 1
ATOM 2935 C C . GLU A 1 347 ? 7.047 -8.043 9.204 1.00 69.44 347 GLU A C 1
ATOM 2937 O O . GLU A 1 347 ? 6.866 -8.775 10.180 1.00 69.44 347 GLU A O 1
ATOM 2942 N N . VAL A 1 348 ? 6.871 -6.717 9.275 1.00 66.19 348 VAL A N 1
ATOM 2943 C CA . VAL A 1 348 ? 6.377 -6.025 10.480 1.00 66.19 348 VAL A CA 1
ATOM 2944 C C . VAL A 1 348 ? 4.939 -6.438 10.806 1.00 66.19 348 VAL A C 1
ATOM 2946 O O . VAL A 1 348 ? 4.652 -6.730 11.965 1.00 66.19 348 VAL A O 1
ATOM 2949 N N . ILE A 1 349 ? 4.051 -6.526 9.810 1.00 59.59 349 ILE A N 1
ATOM 2950 C CA . ILE A 1 349 ? 2.669 -6.999 9.983 1.00 59.59 349 ILE A CA 1
ATOM 2951 C C . ILE A 1 349 ? 2.654 -8.421 10.546 1.00 59.59 349 ILE A C 1
ATOM 2953 O O . ILE A 1 349 ? 1.999 -8.655 11.559 1.00 59.59 349 ILE A O 1
ATOM 2957 N N . GLN A 1 350 ? 3.404 -9.359 9.958 1.00 61.41 350 GLN A N 1
ATOM 2958 C CA . GLN A 1 350 ? 3.442 -10.737 10.453 1.00 61.41 350 GLN A CA 1
ATOM 2959 C C . GLN A 1 350 ? 4.014 -10.810 11.875 1.00 61.41 350 GLN A C 1
ATOM 2961 O O . GLN A 1 350 ? 3.433 -11.471 12.730 1.00 61.41 350 GLN A O 1
ATOM 2966 N N . GLY A 1 351 ? 5.095 -10.078 12.166 1.00 62.12 351 GLY A N 1
ATOM 2967 C CA . GLY A 1 351 ? 5.666 -10.006 13.513 1.00 62.12 351 GLY A CA 1
ATOM 2968 C C . GLY A 1 351 ? 4.698 -9.436 14.560 1.00 62.12 351 GLY A C 1
ATOM 2969 O O . GLY A 1 351 ? 4.677 -9.921 15.692 1.00 62.12 351 GLY A O 1
ATOM 2970 N N . LYS A 1 352 ? 3.867 -8.453 14.181 1.00 58.00 352 LYS A N 1
ATOM 2971 C CA . LYS A 1 352 ? 2.804 -7.893 15.032 1.00 58.00 352 LYS A CA 1
ATOM 2972 C C . LYS A 1 352 ? 1.611 -8.843 15.192 1.00 58.00 352 LYS A C 1
ATOM 2974 O O . LYS A 1 352 ? 1.083 -8.964 16.290 1.00 58.00 352 LYS A O 1
ATOM 2979 N N . VAL A 1 353 ? 1.204 -9.570 14.150 1.00 54.25 353 VAL A N 1
ATOM 2980 C CA . VAL A 1 353 ? 0.158 -10.611 14.250 1.00 54.25 353 VAL A CA 1
ATOM 2981 C C . VAL A 1 353 ? 0.611 -11.750 15.170 1.00 54.25 353 VAL A C 1
ATOM 2983 O O . VAL A 1 353 ? -0.149 -12.195 16.029 1.00 54.25 353 VAL A O 1
ATOM 2986 N N . ASP A 1 354 ? 1.872 -12.166 15.061 1.00 57.66 354 ASP A N 1
ATOM 2987 C CA . ASP A 1 354 ? 2.477 -13.199 15.902 1.00 57.66 354 ASP A CA 1
ATOM 2988 C C . ASP A 1 354 ? 2.646 -12.771 17.372 1.00 57.66 354 ASP A C 1
ATOM 2990 O O . ASP A 1 354 ? 2.817 -13.640 18.233 1.00 57.66 354 ASP A O 1
ATOM 2994 N N . SER A 1 355 ? 2.649 -11.472 17.693 1.00 55.94 355 SER A N 1
ATOM 2995 C CA . SER A 1 355 ? 2.584 -10.981 19.078 1.00 55.94 355 SER A CA 1
ATOM 2996 C C . SER A 1 355 ? 1.140 -10.767 19.544 1.00 55.94 355 SER A C 1
ATOM 2998 O O . SER A 1 355 ? 0.826 -11.116 20.681 1.00 55.94 355 SER A O 1
ATOM 3000 N N . ALA A 1 356 ? 0.248 -10.299 18.666 1.00 51.22 356 ALA A N 1
ATOM 3001 C CA . ALA A 1 356 ? -1.181 -10.133 18.926 1.00 51.22 356 ALA A CA 1
ATOM 3002 C C . ALA A 1 356 ? -1.843 -11.434 19.399 1.00 51.22 356 ALA A C 1
ATOM 3004 O O . ALA A 1 356 ? -2.520 -11.448 20.428 1.00 51.22 356 ALA A O 1
ATOM 3005 N N . THR A 1 357 ? -1.600 -12.544 18.694 1.00 56.34 357 THR A N 1
ATOM 3006 C CA . THR A 1 357 ? -2.134 -13.865 19.061 1.00 56.34 357 THR A CA 1
ATOM 3007 C C . THR A 1 357 ? -1.647 -14.315 20.436 1.00 56.34 357 THR A C 1
ATOM 3009 O O . THR A 1 357 ? -2.458 -14.736 21.255 1.00 56.34 357 THR A O 1
ATOM 3012 N N . LYS A 1 358 ? -0.355 -14.144 20.742 1.00 59.34 358 LYS A N 1
ATOM 3013 C CA . LYS A 1 358 ? 0.236 -14.515 22.042 1.00 59.34 358 LYS A CA 1
ATOM 3014 C C . LYS A 1 358 ? -0.311 -13.675 23.198 1.00 59.34 358 LYS A C 1
ATOM 3016 O O . LYS A 1 358 ? -0.610 -14.227 24.252 1.00 59.34 358 LYS A O 1
ATOM 3021 N N . VAL A 1 359 ? -0.483 -12.364 23.004 1.00 55.69 359 VAL A N 1
ATOM 3022 C CA . VAL A 1 359 ? -1.104 -11.481 24.009 1.00 55.69 359 VAL A CA 1
ATOM 3023 C C . VAL A 1 359 ? -2.570 -11.861 24.228 1.00 55.69 359 VAL A C 1
ATOM 3025 O O . VAL A 1 359 ? -3.005 -11.929 25.377 1.00 55.69 359 VAL A O 1
ATOM 3028 N N . LYS A 1 360 ? -3.320 -12.177 23.162 1.00 54.28 360 LYS A N 1
ATOM 3029 C CA . LYS A 1 360 ? -4.716 -12.620 23.281 1.00 54.28 360 LYS A CA 1
ATOM 3030 C C . LYS A 1 360 ? -4.812 -13.959 24.022 1.00 54.28 360 LYS A C 1
ATOM 3032 O O . LYS A 1 360 ? -5.504 -14.024 25.029 1.00 54.28 360 LYS A O 1
ATOM 3037 N N . GLU A 1 361 ? -4.032 -14.973 23.637 1.00 56.28 361 GLU A N 1
ATOM 3038 C CA . GLU A 1 361 ? -3.955 -16.268 24.341 1.00 56.28 361 GLU A CA 1
ATOM 3039 C C . GLU A 1 361 ? -3.589 -16.133 25.829 1.00 56.28 361 GLU A C 1
ATOM 3041 O O . GLU A 1 361 ? -4.149 -16.836 26.674 1.00 56.28 361 GLU A O 1
ATOM 3046 N N . GLN A 1 362 ? -2.652 -15.241 26.166 1.00 55.31 362 GLN A N 1
ATOM 3047 C CA . GLN A 1 362 ? -2.221 -15.020 27.545 1.00 55.31 362 GLN A CA 1
ATOM 3048 C C . GLN A 1 362 ? -3.288 -14.278 28.368 1.00 55.31 362 GLN A C 1
ATOM 3050 O O . GLN A 1 362 ? -3.561 -14.674 29.500 1.00 55.31 362 GLN A O 1
ATOM 3055 N N . ASN A 1 363 ? -3.963 -13.280 27.792 1.00 52.69 363 ASN A N 1
ATOM 3056 C CA . ASN A 1 363 ? -5.064 -12.580 28.460 1.00 52.69 363 ASN A CA 1
ATOM 3057 C C . ASN A 1 363 ? -6.314 -13.465 28.610 1.00 52.69 363 ASN A C 1
ATOM 3059 O O . ASN A 1 363 ? -6.969 -13.409 29.649 1.00 52.69 363 ASN A O 1
ATOM 3063 N N . THR A 1 364 ? -6.623 -14.332 27.638 1.00 52.91 364 THR A N 1
ATOM 3064 C CA . THR A 1 364 ? -7.706 -15.322 27.771 1.00 52.91 364 THR A CA 1
ATOM 3065 C C . THR A 1 364 ? -7.423 -16.305 28.909 1.00 52.91 364 THR A C 1
ATOM 3067 O O . THR A 1 364 ? -8.329 -16.599 29.683 1.00 52.91 364 THR A O 1
ATOM 3070 N N . LYS A 1 365 ? -6.174 -16.770 29.080 1.00 54.94 365 LYS A N 1
ATOM 3071 C CA . LYS A 1 365 ? -5.794 -17.604 30.238 1.00 54.94 365 LYS A CA 1
ATOM 3072 C C . LYS A 1 365 ? -5.973 -16.870 31.563 1.00 54.94 365 LYS A C 1
ATOM 3074 O O . LYS A 1 365 ? -6.629 -17.407 32.448 1.00 54.94 365 LYS A O 1
ATOM 3079 N N . ASN A 1 366 ? -5.476 -15.637 31.668 1.00 53.03 366 ASN A N 1
ATOM 3080 C CA . ASN A 1 366 ? -5.625 -14.831 32.881 1.00 53.03 366 ASN A CA 1
ATOM 3081 C C . ASN A 1 366 ? -7.109 -14.613 33.244 1.00 53.03 366 ASN A C 1
ATOM 3083 O O . ASN A 1 366 ? -7.479 -14.783 34.401 1.00 53.03 366 ASN A O 1
ATOM 3087 N N . ASN A 1 367 ? -7.974 -14.306 32.266 1.00 52.62 367 ASN A N 1
ATOM 3088 C CA . ASN A 1 367 ? -9.420 -14.170 32.493 1.00 52.62 367 ASN A CA 1
ATOM 3089 C C . ASN A 1 367 ? -10.088 -15.493 32.907 1.00 52.62 367 ASN A C 1
ATOM 3091 O O . ASN A 1 367 ? -10.981 -15.485 33.753 1.00 52.62 367 ASN A O 1
ATOM 3095 N N . ILE A 1 368 ? -9.657 -16.636 32.361 1.00 53.72 368 ILE A N 1
ATOM 3096 C CA . ILE A 1 368 ? -10.155 -17.951 32.792 1.00 53.72 368 ILE A CA 1
ATOM 3097 C C . ILE A 1 368 ? -9.760 -18.216 34.251 1.00 53.72 368 ILE A C 1
ATOM 3099 O O . ILE A 1 368 ? -10.641 -18.519 35.054 1.00 53.72 368 ILE A O 1
ATOM 3103 N N . GLU A 1 369 ? -8.485 -18.038 34.608 1.00 56.59 369 GLU A N 1
ATOM 3104 C CA . GLU A 1 369 ? -7.963 -18.290 35.961 1.00 56.59 369 GLU A CA 1
ATOM 3105 C C . GLU A 1 369 ? -8.571 -17.340 37.015 1.00 56.59 369 GLU A C 1
ATOM 3107 O O . GLU A 1 369 ? -8.967 -17.795 38.086 1.00 56.59 369 GLU A O 1
ATOM 3112 N N . LEU A 1 370 ? -8.760 -16.047 36.711 1.00 56.53 370 LEU A N 1
ATOM 3113 C CA . LEU A 1 370 ? -9.458 -15.113 37.615 1.00 56.53 370 LEU A CA 1
ATOM 3114 C C . LEU A 1 370 ? -10.969 -15.388 37.731 1.00 56.53 370 LEU A C 1
ATOM 3116 O O . LEU A 1 370 ? -11.599 -14.953 38.693 1.00 56.53 370 LEU A O 1
ATOM 3120 N N . SER A 1 371 ? -11.568 -16.119 36.784 1.00 54.94 371 SER A N 1
ATOM 3121 C CA . SER A 1 371 ? -12.996 -16.462 36.819 1.00 54.94 371 SER A CA 1
ATOM 3122 C C . SER A 1 371 ? -13.337 -17.699 37.666 1.00 54.94 371 SER A C 1
ATOM 3124 O O . SER A 1 371 ? -14.512 -18.088 37.729 1.00 54.94 371 SER A O 1
ATOM 3126 N N . GLU A 1 372 ? -12.354 -18.329 38.321 1.00 57.38 372 GLU A N 1
ATOM 3127 C CA . GLU A 1 372 ? -12.573 -19.441 39.254 1.00 57.38 372 GLU A CA 1
ATOM 3128 C C . GLU A 1 372 ? -13.286 -18.960 40.532 1.00 57.38 372 GLU A C 1
ATOM 3130 O O . GLU A 1 372 ? -12.682 -18.468 41.480 1.00 57.38 372 GLU A O 1
ATOM 3135 N N . GLY A 1 373 ? -14.615 -19.107 40.550 1.00 66.31 373 GLY A N 1
ATOM 3136 C CA . GLY A 1 373 ? -15.493 -18.677 41.646 1.00 66.31 373 GLY A CA 1
ATOM 3137 C C . GLY A 1 373 ? -16.641 -17.769 41.196 1.00 66.31 373 GLY A C 1
ATOM 3138 O O . GLY A 1 373 ? -17.659 -17.689 41.883 1.00 66.31 373 GLY A O 1
ATOM 3139 N N . LEU A 1 374 ? -16.529 -17.147 40.017 1.00 81.62 374 LEU A N 1
ATOM 3140 C CA . LEU A 1 374 ? -17.629 -16.402 39.401 1.00 81.62 374 LEU A CA 1
ATOM 3141 C C . LEU A 1 374 ? -18.702 -17.354 38.853 1.00 81.62 374 LEU A C 1
ATOM 3143 O O . LEU A 1 374 ? -18.412 -18.467 38.402 1.00 81.62 374 LEU A O 1
ATOM 3147 N N . THR A 1 375 ? -19.957 -16.895 38.857 1.00 87.56 375 THR A N 1
ATOM 3148 C CA . THR A 1 375 ? -21.057 -17.631 38.214 1.00 87.56 375 THR A CA 1
ATOM 3149 C C . THR A 1 375 ? -20.901 -17.614 36.695 1.00 87.56 375 THR A C 1
ATOM 3151 O O . THR A 1 375 ? -20.390 -16.645 36.129 1.00 87.56 375 THR A O 1
ATOM 3154 N N . ASP A 1 376 ? -21.382 -18.660 36.021 1.00 87.31 376 ASP A N 1
ATOM 3155 C CA . ASP A 1 376 ? -21.217 -18.807 34.568 1.00 87.31 376 ASP A CA 1
ATOM 3156 C C . ASP A 1 376 ? -21.815 -17.624 33.791 1.00 87.31 376 ASP A C 1
ATOM 3158 O O . ASP A 1 376 ? -21.203 -17.134 32.850 1.00 87.31 376 ASP A O 1
ATOM 3162 N N . ALA A 1 377 ? -22.942 -17.071 34.254 1.00 88.69 377 ALA A N 1
ATOM 3163 C CA . ALA A 1 377 ? -23.550 -15.880 33.663 1.00 88.69 377 ALA A CA 1
ATOM 3164 C C . ALA A 1 377 ? -22.650 -14.631 33.735 1.00 88.69 377 ALA A C 1
ATOM 3166 O O . ALA A 1 377 ? -22.626 -13.846 32.789 1.00 88.69 377 ALA A O 1
ATOM 3167 N N . ILE A 1 378 ? -21.891 -14.454 34.824 1.00 90.38 378 ILE A N 1
ATOM 3168 C CA . ILE A 1 378 ? -20.910 -13.365 34.944 1.00 90.38 378 ILE A CA 1
ATOM 3169 C C . ILE A 1 378 ? -19.710 -13.650 34.033 1.00 90.38 378 ILE A C 1
ATOM 3171 O O . ILE A 1 378 ? -19.323 -12.772 33.268 1.00 90.38 378 ILE A O 1
ATOM 3175 N N . ARG A 1 379 ? -19.157 -14.874 34.050 1.00 86.94 379 ARG A N 1
ATOM 3176 C CA . ARG A 1 379 ? -18.010 -15.262 33.203 1.00 86.94 379 ARG A CA 1
ATOM 3177 C C . ARG A 1 379 ? -18.313 -15.069 31.714 1.00 86.94 379 ARG A C 1
ATOM 3179 O O . ARG A 1 379 ? -17.554 -14.406 31.011 1.00 86.94 379 ARG A O 1
ATOM 3186 N N . ASP A 1 380 ? -19.442 -15.594 31.249 1.00 89.12 380 ASP A N 1
ATOM 3187 C CA . ASP A 1 380 ? -19.900 -15.465 29.865 1.00 89.12 380 ASP A CA 1
ATOM 3188 C C . ASP A 1 380 ? -20.137 -13.999 29.479 1.00 89.12 380 ASP A C 1
ATOM 3190 O O . ASP A 1 380 ? -19.819 -13.596 28.363 1.00 89.12 380 ASP A O 1
ATOM 3194 N N . GLY A 1 381 ? -20.688 -13.188 30.389 1.00 89.56 381 GLY A N 1
ATOM 3195 C CA . GLY A 1 381 ? -20.934 -11.767 30.148 1.00 89.56 381 GLY A CA 1
ATOM 3196 C C . GLY A 1 381 ? -19.654 -10.928 30.088 1.00 89.56 381 GLY A C 1
ATOM 3197 O O . GLY A 1 381 ? -19.564 -10.031 29.253 1.00 89.56 381 GLY A O 1
ATOM 3198 N N . LEU A 1 382 ? -18.649 -11.240 30.915 1.00 87.38 382 LEU A N 1
ATOM 3199 C CA . LEU A 1 382 ? -17.325 -10.607 30.870 1.00 87.38 382 LEU A CA 1
ATOM 3200 C C . LEU A 1 382 ? -16.581 -10.972 29.578 1.00 87.38 382 LEU A C 1
ATOM 3202 O O . LEU A 1 382 ? -16.081 -10.081 28.894 1.00 87.38 382 LEU A O 1
ATOM 3206 N N . ASN A 1 383 ? -16.595 -12.250 29.182 1.00 85.25 383 ASN A N 1
ATOM 3207 C CA . ASN A 1 383 ? -16.051 -12.693 27.894 1.00 85.25 383 ASN A CA 1
ATOM 3208 C C . ASN A 1 383 ? -16.770 -12.011 26.715 1.00 85.25 383 ASN A C 1
ATOM 3210 O O . ASN A 1 383 ? -16.126 -11.508 25.799 1.00 85.25 383 ASN A O 1
ATOM 3214 N N . PHE A 1 384 ? -18.104 -11.917 26.760 1.00 86.94 384 PHE A N 1
ATOM 3215 C CA . PHE A 1 384 ? -18.878 -11.234 25.723 1.00 86.94 384 PHE A CA 1
ATOM 3216 C C . PHE A 1 384 ? -18.544 -9.736 25.633 1.00 86.94 384 PHE A C 1
ATOM 3218 O O . PHE A 1 384 ? -18.456 -9.208 24.526 1.00 86.94 384 PHE A O 1
ATOM 3225 N N . LEU A 1 385 ? -18.347 -9.048 26.765 1.00 86.81 385 LEU A N 1
ATOM 3226 C CA . LEU A 1 385 ? -17.879 -7.658 26.789 1.00 86.81 385 LEU A CA 1
ATOM 3227 C C . LEU A 1 385 ? -16.487 -7.534 26.148 1.00 86.81 385 LEU A C 1
ATOM 3229 O O . LEU A 1 385 ? -16.290 -6.663 25.304 1.00 86.81 385 LEU A O 1
ATOM 3233 N N . TYR A 1 386 ? -15.556 -8.428 26.494 1.00 80.62 386 TYR A N 1
ATOM 3234 C CA . TYR A 1 386 ? -14.197 -8.451 25.946 1.00 80.62 386 TYR A CA 1
ATOM 3235 C C . TYR A 1 386 ? -14.160 -8.656 24.421 1.00 80.62 386 TYR A C 1
ATOM 3237 O O . TYR A 1 386 ? -13.458 -7.924 23.723 1.00 80.62 386 TYR A O 1
ATOM 3245 N N . ASP A 1 387 ? -14.932 -9.608 23.891 1.00 79.75 387 ASP A N 1
ATOM 3246 C CA . ASP A 1 387 ? -14.902 -9.954 22.463 1.00 79.75 387 ASP A CA 1
ATOM 3247 C C . ASP A 1 387 ? -15.588 -8.920 21.547 1.00 79.75 387 ASP A C 1
ATOM 3249 O O . ASP A 1 387 ? -15.318 -8.901 20.344 1.00 79.75 387 ASP A O 1
ATOM 3253 N N . HIS A 1 388 ? -16.469 -8.059 22.080 1.00 82.19 388 HIS A N 1
ATOM 3254 C CA . HIS A 1 388 ? -17.348 -7.209 21.259 1.00 82.19 388 HIS A CA 1
ATOM 3255 C C . HIS A 1 388 ? -17.255 -5.695 21.524 1.00 82.19 388 HIS A C 1
ATOM 3257 O O . HIS A 1 388 ? -17.820 -4.925 20.742 1.00 82.19 388 HIS A O 1
ATOM 3263 N N . LEU A 1 389 ? -16.579 -5.234 22.586 1.00 83.25 389 LEU A N 1
ATOM 3264 C CA . LEU A 1 389 ? -16.653 -3.835 23.033 1.00 83.25 389 LEU A CA 1
ATOM 3265 C C . LEU A 1 389 ? -15.290 -3.109 22.991 1.00 83.25 389 LEU A C 1
ATOM 3267 O O . LEU A 1 389 ? -14.513 -3.092 23.941 1.00 83.25 389 LEU A O 1
ATOM 3271 N N . ASP A 1 390 ? -15.025 -2.458 21.854 1.00 82.38 390 ASP A N 1
ATOM 3272 C CA . ASP A 1 390 ? -13.803 -1.690 21.558 1.00 82.38 390 ASP A CA 1
ATOM 3273 C C . ASP A 1 390 ? -13.881 -0.261 22.153 1.00 82.38 390 ASP A C 1
ATOM 3275 O O . ASP A 1 390 ? -14.351 0.685 21.509 1.00 82.38 390 ASP A O 1
ATOM 3279 N N . PHE A 1 391 ? -13.447 -0.106 23.412 1.00 82.62 391 PHE A N 1
ATOM 3280 C CA . PHE A 1 391 ? -13.456 1.175 24.141 1.00 82.62 391 PHE A CA 1
ATOM 3281 C C . PHE A 1 391 ? -12.662 2.287 23.442 1.00 82.62 391 PHE A C 1
ATOM 3283 O O . PHE A 1 391 ? -13.102 3.439 23.425 1.00 82.62 391 PHE A O 1
ATOM 3290 N N . TYR A 1 392 ? -11.517 1.955 22.844 1.00 79.38 392 TYR A N 1
ATOM 3291 C CA . TYR A 1 392 ? -10.683 2.919 22.128 1.00 79.38 392 TYR A CA 1
ATOM 3292 C C . TYR A 1 392 ? -11.423 3.483 20.911 1.00 79.38 392 TYR A C 1
ATOM 3294 O O . TYR A 1 392 ? -11.595 4.698 20.785 1.00 79.38 392 TYR A O 1
ATOM 3302 N N . ARG A 1 393 ? -11.968 2.603 20.064 1.00 75.62 393 ARG A N 1
ATOM 3303 C CA . ARG A 1 393 ? -12.724 3.005 18.872 1.00 75.62 393 ARG A CA 1
ATOM 3304 C C . ARG A 1 393 ? -14.018 3.744 19.217 1.00 75.62 393 ARG A C 1
ATOM 3306 O O . ARG A 1 393 ? -14.438 4.621 18.462 1.00 75.62 393 ARG A O 1
ATOM 3313 N N . ALA A 1 394 ? -14.647 3.435 20.353 1.00 78.19 394 ALA A N 1
ATOM 3314 C CA . ALA A 1 394 ? -15.783 4.204 20.863 1.00 78.19 394 ALA A CA 1
ATOM 3315 C C . ALA A 1 394 ? -15.384 5.648 21.230 1.00 78.19 394 ALA A C 1
ATOM 3317 O O . ALA A 1 394 ? -16.104 6.590 20.886 1.00 78.19 394 ALA A O 1
ATOM 3318 N N . LEU A 1 395 ? -14.222 5.835 21.867 1.00 80.50 395 LEU A N 1
ATOM 3319 C CA . LEU A 1 395 ? -13.685 7.154 22.211 1.00 80.50 395 LEU A CA 1
ATOM 3320 C C . LEU A 1 395 ? -13.328 7.969 20.957 1.00 80.50 395 LEU A C 1
ATOM 3322 O O . LEU A 1 395 ? -13.680 9.146 20.874 1.00 80.50 395 LEU A O 1
ATOM 3326 N N . GLU A 1 396 ? -12.691 7.351 19.959 1.00 77.62 396 GLU A N 1
ATOM 3327 C CA . GLU A 1 396 ? -12.393 7.998 18.673 1.00 77.62 396 GLU A CA 1
ATOM 3328 C C . GLU A 1 396 ? -13.657 8.394 17.900 1.00 77.62 396 GLU A C 1
ATOM 3330 O O . GLU A 1 396 ? -13.778 9.541 17.469 1.00 77.62 396 GLU A O 1
ATOM 3335 N N . LYS A 1 397 ? -14.635 7.483 17.776 1.00 76.38 397 LYS A N 1
ATOM 3336 C CA . LYS A 1 397 ? -15.910 7.733 17.076 1.00 76.38 397 LYS A CA 1
ATOM 3337 C C . LYS A 1 397 ? -16.708 8.875 17.719 1.00 76.38 397 LYS A C 1
ATOM 3339 O O . LYS A 1 397 ? -17.371 9.625 17.009 1.00 76.38 397 LYS A O 1
ATOM 3344 N N . GLY A 1 398 ? -16.626 9.039 19.042 1.00 72.44 398 GLY A N 1
ATOM 3345 C CA . GLY A 1 398 ? -17.175 10.209 19.734 1.00 72.44 398 GLY A CA 1
ATOM 3346 C C . GLY A 1 398 ? -16.386 11.493 19.447 1.00 72.44 398 GLY A C 1
ATOM 3347 O O . GLY A 1 398 ? -16.966 12.528 19.128 1.00 72.44 398 GLY A O 1
ATOM 3348 N N . ARG A 1 399 ? -15.049 11.430 19.501 1.00 75.56 399 ARG A N 1
ATOM 3349 C CA . ARG A 1 399 ? -14.157 12.578 19.244 1.00 75.56 399 ARG A CA 1
ATOM 3350 C C . ARG A 1 399 ? -14.167 13.071 17.794 1.00 75.56 399 ARG A C 1
ATOM 3352 O O . ARG A 1 399 ? -13.848 14.234 17.567 1.00 75.56 399 ARG A O 1
ATOM 3359 N N . SER A 1 400 ? -14.554 12.241 16.821 1.00 72.69 400 SER A N 1
ATOM 3360 C CA . SER A 1 400 ? -14.623 12.640 15.406 1.00 72.69 400 SER A CA 1
ATOM 3361 C C . SER A 1 400 ? -15.722 13.666 15.091 1.00 72.69 400 SER A C 1
ATOM 3363 O O . SER A 1 400 ? -15.755 14.194 13.981 1.00 72.69 400 SER A O 1
ATOM 3365 N N . ASN A 1 401 ? -16.628 13.951 16.034 1.00 68.00 401 ASN A N 1
ATOM 3366 C CA . ASN A 1 401 ? -17.694 14.941 15.896 1.00 68.00 401 ASN A CA 1
ATOM 3367 C C . ASN A 1 401 ? -17.338 16.245 16.656 1.00 68.00 401 ASN A C 1
ATOM 3369 O O . ASN A 1 401 ? -17.415 16.263 17.885 1.00 68.00 401 ASN A O 1
ATOM 3373 N N . PRO A 1 402 ? -16.995 17.362 15.976 1.00 52.53 402 PRO A N 1
ATOM 3374 C CA . PRO A 1 402 ? -16.505 18.583 16.635 1.00 52.53 402 PRO A CA 1
ATOM 3375 C C . PRO A 1 402 ? -17.498 19.302 17.562 1.00 52.53 402 PRO A C 1
ATOM 3377 O O . PRO A 1 402 ? -17.111 20.242 18.252 1.00 52.53 402 PRO A O 1
ATOM 3380 N N . SER A 1 403 ? -18.778 18.918 17.553 1.00 54.66 403 SER A N 1
ATOM 3381 C CA . SER A 1 403 ? -19.814 19.472 18.438 1.00 54.66 403 SER A CA 1
ATOM 3382 C C . SER A 1 403 ? -20.150 18.578 19.637 1.00 54.66 403 SER A C 1
ATOM 3384 O O . SER A 1 403 ? -21.092 18.895 20.359 1.00 54.66 403 SER A O 1
ATOM 3386 N N . ASP A 1 404 ? -19.428 17.473 19.843 1.00 68.06 404 ASP A N 1
ATOM 3387 C CA . ASP A 1 404 ? -19.745 16.488 20.880 1.00 68.06 404 ASP A CA 1
ATOM 3388 C C . ASP A 1 404 ? -18.901 16.642 22.158 1.00 68.06 404 ASP A C 1
ATOM 3390 O O . ASP A 1 404 ? -17.715 16.983 22.137 1.00 68.06 404 ASP A O 1
ATOM 3394 N N . ASP A 1 405 ? -19.507 16.320 23.298 1.00 69.56 405 ASP A N 1
ATOM 3395 C CA . ASP A 1 405 ? -18.881 16.418 24.618 1.00 69.56 405 ASP A CA 1
ATOM 3396 C C . ASP A 1 405 ? -17.872 15.274 24.871 1.00 69.56 405 ASP A C 1
ATOM 3398 O O . ASP A 1 405 ? -17.085 15.332 25.817 1.00 69.56 405 ASP A O 1
ATOM 3402 N N . TYR A 1 406 ? -17.809 14.269 23.987 1.00 74.31 406 TYR A N 1
ATOM 3403 C CA . TYR A 1 406 ? -16.836 13.164 24.042 1.00 74.31 406 TYR A CA 1
ATOM 3404 C C . TYR A 1 406 ? -15.365 13.618 23.971 1.00 74.31 406 TYR A C 1
ATOM 3406 O O . TYR A 1 406 ? -14.470 12.885 24.395 1.00 74.31 406 TYR A O 1
ATOM 3414 N N . VAL A 1 407 ? -15.087 14.844 23.510 1.00 74.25 407 VAL A N 1
ATOM 3415 C CA . VAL A 1 407 ? -13.740 15.451 23.550 1.00 74.25 407 VAL A CA 1
ATOM 3416 C C . VAL A 1 407 ? -13.220 15.633 24.989 1.00 74.25 407 VAL A C 1
ATOM 3418 O O . VAL A 1 407 ? -12.009 15.711 25.200 1.00 74.25 407 VAL A O 1
ATOM 3421 N N . TYR A 1 408 ? -14.106 15.660 25.990 1.00 79.31 408 TYR A N 1
ATOM 3422 C CA . TYR A 1 408 ? -13.744 15.773 27.408 1.00 79.31 408 TYR A CA 1
ATOM 3423 C C . TYR A 1 408 ? -13.587 14.415 28.120 1.00 79.31 408 TYR A C 1
ATOM 3425 O O . TYR A 1 408 ? -13.134 14.398 29.264 1.00 79.31 408 TYR A O 1
ATOM 3433 N N . PHE A 1 409 ? -13.909 13.286 27.473 1.00 81.75 409 PHE A N 1
ATOM 3434 C CA . PHE A 1 409 ? -13.697 11.956 28.054 1.00 81.75 409 PHE A CA 1
ATOM 3435 C C . PHE A 1 409 ? -12.232 11.501 27.986 1.00 81.75 409 PHE A C 1
ATOM 3437 O O . PHE A 1 409 ? -11.516 11.746 27.006 1.00 81.75 409 PHE A O 1
ATOM 3444 N N . HIS A 1 410 ? -11.823 10.759 29.017 1.00 76.50 410 HIS A N 1
ATOM 3445 C CA . HIS A 1 410 ? -10.572 10.010 29.078 1.00 76.50 410 HIS A CA 1
ATOM 3446 C C . HIS A 1 410 ? -10.852 8.504 29.005 1.00 76.50 410 HIS A C 1
ATOM 3448 O O . HIS A 1 410 ? -11.886 8.054 29.491 1.00 76.50 410 HIS A O 1
ATOM 3454 N N . LEU A 1 411 ? -9.931 7.720 28.437 1.00 79.06 411 LEU A N 1
ATOM 3455 C CA . LEU A 1 411 ? -10.147 6.287 28.206 1.00 79.06 411 LEU A CA 1
ATOM 3456 C C . LEU A 1 411 ? -10.341 5.501 29.515 1.00 79.06 411 LEU A C 1
ATOM 3458 O O . LEU A 1 411 ? -11.156 4.587 29.568 1.00 79.06 411 LEU A O 1
ATOM 3462 N N . ARG A 1 412 ? -9.639 5.915 30.580 1.00 82.00 412 ARG A N 1
ATOM 3463 C CA . ARG A 1 412 ? -9.758 5.356 31.938 1.00 82.00 412 ARG A CA 1
ATOM 3464 C C . ARG A 1 412 ? -10.893 5.943 32.779 1.00 82.00 412 ARG A C 1
ATOM 3466 O O . ARG A 1 412 ? -11.071 5.495 33.902 1.00 82.00 412 ARG A O 1
ATOM 3473 N N . ASP A 1 413 ? -11.623 6.960 32.323 1.00 86.12 413 ASP A N 1
ATOM 3474 C CA . ASP A 1 413 ? -12.681 7.573 33.144 1.00 86.12 413 ASP A CA 1
ATOM 3475 C C . ASP A 1 413 ? -13.818 6.557 33.358 1.00 86.12 413 ASP A C 1
ATOM 3477 O O . ASP A 1 413 ? -14.440 6.121 32.387 1.00 86.12 413 ASP A O 1
ATOM 3481 N N . LYS A 1 414 ? -14.133 6.178 34.607 1.00 89.69 414 LYS A N 1
ATOM 3482 C CA . LYS A 1 414 ? -15.204 5.196 34.871 1.00 89.69 414 LYS A CA 1
ATOM 3483 C C . LYS A 1 414 ? -16.556 5.649 34.312 1.00 89.69 414 LYS A C 1
ATOM 3485 O O . LYS A 1 414 ? -17.366 4.806 33.941 1.00 89.69 414 LYS A O 1
ATOM 3490 N N . VAL A 1 415 ? -16.805 6.957 34.183 1.00 91.69 415 VAL A N 1
ATOM 3491 C CA . VAL A 1 415 ? -18.018 7.493 33.547 1.00 91.69 415 VAL A CA 1
ATOM 3492 C C . VAL A 1 415 ? -18.001 7.295 32.030 1.00 91.69 415 VAL A C 1
ATOM 3494 O O . VAL A 1 415 ? -19.056 7.001 31.468 1.00 91.69 415 VAL A O 1
ATOM 3497 N N . PHE A 1 416 ? -16.840 7.388 31.370 1.00 90.56 416 PHE A N 1
ATOM 3498 C CA . PHE A 1 416 ? -16.707 7.004 29.958 1.00 90.56 416 PHE A CA 1
ATOM 3499 C C . PHE A 1 416 ? -17.023 5.517 29.781 1.00 90.56 416 PHE A C 1
ATOM 3501 O O . PHE A 1 416 ? -17.898 5.166 28.995 1.00 90.56 416 PHE A O 1
ATOM 3508 N N . VAL A 1 417 ? -16.378 4.660 30.577 1.00 90.19 417 VAL A N 1
ATOM 3509 C CA . VAL A 1 417 ? -16.520 3.200 30.497 1.00 90.19 417 VAL A CA 1
ATOM 3510 C C . VAL A 1 417 ? -17.972 2.768 30.754 1.00 90.19 417 VAL A C 1
ATOM 3512 O O . VAL A 1 417 ? -18.553 2.055 29.935 1.00 90.19 417 VAL A O 1
ATOM 3515 N N . ILE A 1 418 ? -18.609 3.280 31.818 1.00 93.75 418 ILE A N 1
ATOM 3516 C CA . ILE A 1 418 ? -20.041 3.075 32.105 1.00 93.75 418 ILE A CA 1
ATOM 3517 C C . ILE A 1 418 ? -20.913 3.542 30.932 1.00 93.75 418 ILE A C 1
ATOM 3519 O O . ILE A 1 418 ? -21.805 2.811 30.506 1.00 93.75 418 ILE A O 1
ATOM 3523 N N . ASN A 1 419 ? -20.666 4.737 30.388 1.00 93.25 419 ASN A N 1
ATOM 3524 C CA . ASN A 1 419 ? -21.444 5.272 29.273 1.00 93.25 419 ASN A CA 1
ATOM 3525 C C . ASN A 1 419 ? -21.320 4.404 28.008 1.00 93.25 419 ASN A C 1
ATOM 3527 O O . ASN A 1 419 ? -22.330 4.166 27.352 1.00 93.25 419 ASN A O 1
ATOM 3531 N N . THR A 1 420 ? -20.130 3.887 27.689 1.00 91.19 420 THR A N 1
ATOM 3532 C CA . THR A 1 420 ? -19.905 3.017 26.522 1.00 91.19 420 THR A CA 1
ATOM 3533 C C . THR A 1 420 ? -20.584 1.654 26.670 1.00 91.19 420 THR A C 1
ATOM 3535 O O . THR A 1 420 ? -21.192 1.175 25.715 1.00 91.19 420 THR A O 1
ATOM 3538 N N . VAL A 1 421 ? -20.560 1.049 27.863 1.00 93.31 421 VAL A N 1
ATOM 3539 C CA . VAL A 1 421 ? -21.297 -0.201 28.143 1.00 93.31 421 VAL A CA 1
ATOM 3540 C C . VAL A 1 421 ? -22.815 0.023 28.047 1.00 93.31 421 VAL A C 1
ATOM 3542 O O . VAL A 1 421 ? -23.533 -0.774 27.446 1.00 93.31 421 VAL A O 1
ATOM 3545 N N . VAL A 1 422 ? -23.323 1.152 28.552 1.00 94.81 422 VAL A N 1
ATOM 3546 C CA . VAL A 1 422 ? -24.749 1.510 28.440 1.00 94.81 422 VAL A CA 1
ATOM 3547 C C . VAL A 1 422 ? -25.168 1.785 26.986 1.00 94.81 422 VAL A C 1
ATOM 3549 O O . VAL A 1 422 ? -26.226 1.326 26.563 1.00 94.81 422 VAL A O 1
ATOM 3552 N N . ASP A 1 423 ? -24.346 2.493 26.209 1.00 92.00 423 ASP A N 1
ATOM 3553 C CA . ASP A 1 423 ? -24.547 2.782 24.780 1.00 92.00 423 ASP A CA 1
ATOM 3554 C C . ASP A 1 423 ? -24.534 1.523 23.897 1.00 92.00 423 ASP A C 1
ATOM 3556 O O . ASP A 1 423 ? -25.389 1.378 23.020 1.00 92.00 423 ASP A O 1
ATOM 3560 N N . PHE A 1 424 ? -23.641 0.570 24.177 1.00 91.44 424 PHE A N 1
ATOM 3561 C CA . PHE A 1 424 ? -23.668 -0.750 23.547 1.00 91.44 424 PHE A CA 1
ATOM 3562 C C . PHE A 1 424 ? -24.970 -1.497 23.880 1.00 91.44 424 PHE A C 1
ATOM 3564 O O . PHE A 1 424 ? -25.626 -2.027 22.982 1.00 91.44 424 PHE A O 1
ATOM 3571 N N . PHE A 1 425 ? -25.378 -1.519 25.156 1.00 93.25 425 PHE A N 1
ATOM 3572 C CA . PHE A 1 425 ? -26.589 -2.226 25.579 1.00 93.25 425 PHE A CA 1
ATOM 3573 C C . PHE A 1 425 ? -27.866 -1.652 24.945 1.00 93.25 425 PHE A C 1
ATOM 3575 O O . PHE A 1 425 ? -28.744 -2.412 24.532 1.00 93.25 425 PHE A O 1
ATOM 3582 N N . ASP A 1 426 ? -27.965 -0.323 24.835 1.00 92.00 426 ASP A N 1
ATOM 3583 C CA . ASP A 1 426 ? -29.066 0.357 24.146 1.00 92.00 426 ASP A CA 1
ATOM 3584 C C . ASP A 1 426 ? -29.128 -0.075 22.668 1.00 92.00 426 ASP A C 1
ATOM 3586 O O . ASP A 1 426 ? -30.144 -0.601 22.207 1.00 92.00 426 ASP A O 1
ATOM 3590 N N . LYS A 1 427 ? -28.011 0.026 21.938 1.00 88.81 427 LYS A N 1
ATOM 3591 C CA . LYS A 1 427 ? -27.940 -0.333 20.511 1.00 88.81 427 LYS A CA 1
ATOM 3592 C C . LYS A 1 427 ? -28.296 -1.794 20.243 1.00 88.81 427 LYS A C 1
ATOM 3594 O O . LYS A 1 427 ? -29.187 -2.061 19.436 1.00 88.81 427 LYS A O 1
ATOM 3599 N N . GLU A 1 428 ? -27.649 -2.724 20.939 1.00 88.12 428 GLU A N 1
ATOM 3600 C CA . GLU A 1 428 ? -27.732 -4.148 20.604 1.00 88.12 428 GLU A CA 1
ATOM 3601 C C . GLU A 1 428 ? -28.951 -4.860 21.217 1.00 88.12 428 GLU A C 1
ATOM 3603 O O . GLU A 1 428 ? -29.462 -5.804 20.614 1.00 88.12 428 GLU A O 1
ATOM 3608 N N . TYR A 1 429 ? -29.485 -4.407 22.363 1.00 91.12 429 TYR A N 1
ATOM 3609 C CA . TYR A 1 429 ? -30.606 -5.083 23.043 1.00 91.12 429 TYR A CA 1
ATOM 3610 C C . TYR A 1 429 ? -31.940 -4.318 23.044 1.00 91.12 429 TYR A C 1
ATOM 3612 O O . TYR A 1 429 ? -32.972 -4.930 23.341 1.00 91.12 429 TYR A O 1
ATOM 3620 N N . SER A 1 430 ? -31.998 -3.032 22.662 1.00 90.25 430 SER A N 1
ATOM 3621 C CA . SER A 1 430 ? -33.262 -2.254 22.641 1.00 90.25 430 SER A CA 1
ATOM 3622 C C . SER A 1 430 ? -34.394 -2.924 21.855 1.00 90.25 430 SER A C 1
ATOM 3624 O O . SER A 1 430 ? -35.568 -2.779 22.214 1.00 90.25 430 SER A O 1
ATOM 3626 N N . PHE A 1 431 ? -34.079 -3.713 20.820 1.00 89.38 431 PHE A N 1
ATOM 3627 C CA . PHE A 1 431 ? -35.089 -4.423 20.035 1.00 89.38 431 PHE A CA 1
ATOM 3628 C C . PHE A 1 431 ? -35.890 -5.448 20.856 1.00 89.38 431 PHE A C 1
ATOM 3630 O O . PHE A 1 431 ? -37.056 -5.677 20.531 1.00 89.38 431 PHE A O 1
ATOM 3637 N N . LEU A 1 432 ? -35.331 -6.019 21.932 1.00 89.69 432 LEU A N 1
ATOM 3638 C CA . LEU A 1 432 ? -36.065 -6.918 22.831 1.00 89.69 432 LEU A CA 1
ATOM 3639 C C . LEU A 1 432 ? -37.205 -6.185 23.557 1.00 89.69 432 LEU A C 1
ATOM 3641 O O . LEU A 1 432 ? -38.261 -6.766 23.812 1.00 89.69 432 LEU A O 1
ATOM 3645 N N . PHE A 1 433 ? -36.999 -4.905 23.878 1.00 88.38 433 PHE A N 1
ATOM 3646 C CA . PHE A 1 433 ? -37.888 -4.102 24.724 1.00 88.38 433 PHE A CA 1
ATOM 3647 C C . PHE A 1 433 ? -38.862 -3.248 23.898 1.00 88.38 433 PHE A C 1
ATOM 3649 O O . PHE A 1 433 ? -40.026 -3.086 24.270 1.00 88.38 433 PHE A O 1
ATOM 3656 N N . LEU A 1 434 ? -38.398 -2.722 22.759 1.00 86.69 434 LEU A N 1
ATOM 3657 C CA . LEU A 1 434 ? -39.155 -1.817 21.890 1.00 86.69 434 LEU A CA 1
ATOM 3658 C C . LEU A 1 434 ? -39.895 -2.522 20.746 1.00 86.69 434 LEU A C 1
ATOM 3660 O O . LEU A 1 434 ? -40.925 -2.025 20.289 1.00 86.69 434 LEU A O 1
ATOM 3664 N N . SER A 1 435 ? -39.384 -3.647 20.234 1.00 84.88 435 SER A N 1
ATOM 3665 C CA . SER A 1 435 ? -39.930 -4.240 19.010 1.00 84.88 435 SER A CA 1
ATOM 3666 C C . SER A 1 435 ? -41.254 -4.971 19.239 1.00 84.88 435 SER A C 1
ATOM 3668 O O . SER A 1 435 ? -41.545 -5.494 20.315 1.00 84.88 435 SER A O 1
ATOM 3670 N N . ASN A 1 436 ? -42.050 -5.082 18.176 1.00 83.69 436 ASN A N 1
ATOM 3671 C CA . ASN A 1 436 ? -43.186 -6.005 18.107 1.00 83.69 436 ASN A CA 1
ATOM 3672 C C . ASN A 1 436 ? -42.801 -7.388 17.553 1.00 83.69 436 ASN A C 1
ATOM 3674 O O . ASN A 1 436 ? -43.680 -8.221 17.385 1.00 83.69 436 ASN A O 1
ATOM 3678 N N . ARG A 1 437 ? -41.507 -7.647 17.300 1.00 84.19 437 ARG A N 1
ATOM 3679 C CA . ARG A 1 437 ? -41.005 -8.994 16.974 1.00 84.19 437 ARG A CA 1
ATOM 3680 C C . ARG A 1 437 ? -40.969 -9.928 18.188 1.00 84.19 437 ARG A C 1
ATOM 3682 O O . ARG A 1 437 ? -41.200 -11.117 18.028 1.00 84.19 437 ARG A O 1
ATOM 3689 N N . VAL A 1 438 ? -40.708 -9.408 19.392 1.00 85.75 438 VAL A N 1
ATOM 3690 C CA . VAL A 1 438 ? -40.839 -10.197 20.627 1.00 85.75 438 VAL A CA 1
ATOM 3691 C C . VAL A 1 438 ? -42.2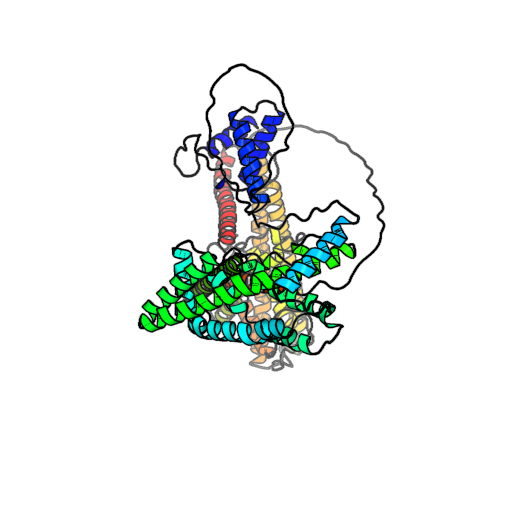88 -10.127 21.098 1.00 85.75 438 VAL A C 1
ATOM 3693 O O . VAL A 1 438 ? -42.813 -9.041 21.387 1.00 85.75 438 VAL A O 1
ATOM 3696 N N . THR A 1 439 ? -42.935 -11.289 21.163 1.00 87.94 439 THR A N 1
ATOM 3697 C CA . THR A 1 439 ? -44.348 -11.418 21.517 1.00 87.94 439 THR A CA 1
ATOM 3698 C C . THR A 1 439 ? -44.471 -11.817 22.980 1.00 87.94 439 THR A C 1
ATOM 3700 O O . THR A 1 439 ? -44.275 -12.972 23.358 1.00 87.94 439 THR A O 1
ATOM 3703 N N . TYR A 1 440 ? -44.790 -10.831 23.813 1.00 90.50 440 TYR A N 1
ATOM 3704 C CA . TYR A 1 440 ? -45.016 -11.014 25.242 1.00 90.50 440 TYR A CA 1
ATOM 3705 C C . TYR A 1 440 ? -46.496 -11.264 25.517 1.00 90.50 440 TYR A C 1
ATOM 3707 O O . TYR A 1 440 ? -47.362 -10.550 25.008 1.00 90.50 440 TYR A O 1
ATOM 3715 N N . ASN A 1 441 ? -46.771 -12.236 26.374 1.00 89.81 441 ASN A N 1
ATOM 3716 C CA . ASN A 1 441 ? -48.093 -12.476 26.921 1.00 89.81 441 ASN A CA 1
ATOM 3717 C C . ASN A 1 441 ? -48.410 -11.492 28.063 1.00 89.81 441 ASN A C 1
ATOM 3719 O O . ASN A 1 441 ? -47.514 -10.913 28.681 1.00 89.81 441 ASN A O 1
ATOM 3723 N N . VAL A 1 442 ? -49.695 -11.352 28.383 1.00 87.56 442 VAL A N 1
ATOM 3724 C CA . VAL A 1 442 ? -50.183 -10.576 29.529 1.00 87.56 442 VAL A CA 1
ATOM 3725 C C . VAL A 1 442 ? -51.176 -11.441 30.293 1.00 87.56 442 VAL A C 1
ATOM 3727 O O . VAL A 1 442 ? -52.222 -11.808 29.762 1.00 87.56 442 VAL A O 1
ATOM 3730 N N . PHE A 1 443 ? -50.848 -11.770 31.539 1.00 87.12 443 PHE A N 1
ATOM 3731 C CA . PHE A 1 443 ? -51.618 -12.692 32.375 1.00 87.12 443 PHE A CA 1
ATOM 3732 C C . PHE A 1 443 ? -51.799 -12.139 33.792 1.00 87.12 443 PHE A C 1
ATOM 3734 O O . PHE A 1 443 ? -51.238 -11.103 34.149 1.00 87.12 443 PHE A O 1
ATOM 3741 N N . PHE A 1 444 ? -52.605 -12.823 34.600 1.00 84.81 444 PHE A N 1
ATOM 3742 C CA . PHE A 1 444 ? -52.731 -12.546 36.028 1.00 84.81 444 PHE A CA 1
ATOM 3743 C C . PHE A 1 444 ? -51.942 -13.594 36.814 1.00 84.81 444 PHE A C 1
ATOM 3745 O O . PHE A 1 444 ? -52.027 -14.782 36.501 1.00 84.81 444 PHE A O 1
ATOM 3752 N N . ASP A 1 445 ? -51.162 -13.166 37.806 1.00 81.38 445 ASP A N 1
ATOM 3753 C CA . ASP A 1 445 ? -50.464 -14.090 38.700 1.00 81.38 445 ASP A CA 1
ATOM 3754 C C . ASP A 1 445 ? -51.430 -14.797 39.671 1.00 81.38 445 ASP A C 1
ATOM 3756 O O . ASP A 1 445 ? -52.608 -14.448 39.788 1.00 81.38 445 ASP A O 1
ATOM 3760 N N . GLY A 1 446 ? -50.917 -15.777 40.422 1.00 73.25 446 GLY A N 1
ATOM 3761 C CA . GLY A 1 446 ? -51.679 -16.492 41.455 1.00 73.25 446 GLY A CA 1
ATOM 3762 C C . GLY A 1 446 ? -52.161 -15.626 42.633 1.00 73.25 446 GLY A C 1
ATOM 3763 O O . GLY A 1 446 ? -52.818 -16.145 43.529 1.00 73.25 446 GLY A O 1
ATOM 3764 N N . THR A 1 447 ? -51.851 -14.324 42.647 1.00 79.38 447 THR A N 1
ATOM 3765 C CA . THR A 1 447 ? -52.354 -13.330 43.612 1.00 79.38 447 THR A CA 1
ATOM 3766 C C . THR A 1 447 ? -53.360 -12.351 42.988 1.00 79.38 447 THR A C 1
ATOM 3768 O O . THR A 1 447 ? -53.814 -11.423 43.657 1.00 79.38 447 THR A O 1
ATOM 3771 N N . GLY A 1 448 ? -53.730 -12.551 41.717 1.00 79.31 448 GLY A N 1
ATOM 3772 C CA . GLY A 1 448 ? -54.673 -11.709 40.978 1.00 79.31 448 GLY A CA 1
ATOM 3773 C C . GLY A 1 448 ? -54.072 -10.414 40.423 1.00 79.31 448 GLY A C 1
ATOM 3774 O O . GLY A 1 448 ? -54.819 -9.528 40.006 1.00 79.31 448 GLY A O 1
ATOM 3775 N N . ARG A 1 449 ? -52.741 -10.261 40.401 1.00 85.00 449 ARG A N 1
ATOM 3776 C CA . ARG A 1 449 ? -52.078 -9.067 39.851 1.00 85.00 449 ARG A CA 1
ATOM 3777 C C . ARG A 1 449 ? -51.822 -9.239 38.360 1.00 85.00 449 ARG A C 1
ATOM 3779 O O . ARG A 1 449 ? -51.315 -10.273 37.935 1.00 85.00 449 ARG A O 1
ATOM 3786 N N . LYS A 1 450 ? -52.119 -8.207 37.566 1.00 87.56 450 LYS A N 1
ATOM 3787 C CA . LYS A 1 450 ? -51.780 -8.168 36.136 1.00 87.56 450 LYS A CA 1
ATOM 3788 C C . LYS A 1 450 ? -50.255 -8.101 35.968 1.00 87.56 450 LYS A C 1
ATOM 3790 O O . LYS A 1 450 ? -49.647 -7.089 36.313 1.00 87.56 450 LYS A O 1
ATOM 3795 N N . VAL A 1 451 ? -49.660 -9.142 35.396 1.00 87.50 451 VAL A N 1
ATOM 3796 C CA . VAL A 1 451 ? -48.245 -9.197 35.014 1.00 87.50 451 VAL A CA 1
ATOM 3797 C C . VAL A 1 451 ? -48.108 -8.726 33.566 1.00 87.50 451 VAL A C 1
ATOM 3799 O O . VAL A 1 451 ? -48.729 -9.269 32.653 1.00 87.50 451 VAL A O 1
ATOM 3802 N N . ASP A 1 452 ? -47.305 -7.683 33.358 1.00 89.69 452 ASP A N 1
ATOM 3803 C CA . ASP A 1 452 ? -47.124 -7.023 32.063 1.00 89.69 452 ASP A CA 1
ATOM 3804 C C . ASP A 1 452 ? -45.634 -6.730 31.838 1.00 89.69 452 ASP A C 1
ATOM 3806 O O . ASP A 1 452 ? -45.110 -5.646 32.123 1.00 89.69 452 ASP A O 1
ATOM 3810 N N . VAL A 1 453 ? -44.917 -7.766 31.401 1.00 90.69 453 VAL A N 1
ATOM 3811 C CA . VAL A 1 453 ? -43.452 -7.747 31.297 1.00 90.69 453 VAL A CA 1
ATOM 3812 C C . VAL A 1 453 ? -42.976 -6.802 30.189 1.00 90.69 453 VAL A C 1
ATOM 3814 O O . VAL A 1 453 ? -41.974 -6.113 30.373 1.00 90.69 453 VAL A O 1
ATOM 3817 N N . LYS A 1 454 ? -43.728 -6.674 29.083 1.00 90.69 454 LYS A N 1
ATOM 3818 C CA . LYS A 1 454 ? -43.383 -5.757 27.984 1.00 90.69 454 LYS A CA 1
ATOM 3819 C C . LYS A 1 454 ? -43.413 -4.296 28.425 1.00 90.69 454 LYS A C 1
ATOM 3821 O O . LYS A 1 454 ? -42.452 -3.572 28.173 1.00 90.69 454 LYS A O 1
ATOM 3826 N N . ASN A 1 455 ? -44.483 -3.861 29.100 1.00 90.81 455 ASN A N 1
ATOM 3827 C CA . ASN A 1 455 ? -44.533 -2.498 29.631 1.00 90.81 455 ASN A CA 1
ATOM 3828 C C . ASN A 1 455 ? -43.445 -2.292 30.702 1.00 90.81 455 ASN A C 1
ATOM 3830 O O . ASN A 1 455 ? -42.740 -1.290 30.650 1.00 90.81 455 ASN A O 1
ATOM 3834 N N . SER A 1 456 ? -43.210 -3.275 31.580 1.00 91.75 456 SER A N 1
ATOM 3835 C CA . SER A 1 456 ? -42.153 -3.206 32.606 1.00 91.75 456 SER A CA 1
ATOM 3836 C C . SER A 1 456 ? -40.746 -3.005 32.020 1.00 91.75 456 SER A C 1
ATOM 3838 O O . SER A 1 456 ? -39.988 -2.173 32.518 1.00 91.75 456 SER A O 1
ATOM 3840 N N . LEU A 1 457 ? -40.402 -3.730 30.947 1.00 91.94 457 LEU A N 1
ATOM 3841 C CA . LEU A 1 457 ? -39.118 -3.596 30.248 1.00 91.94 457 LEU A CA 1
ATOM 3842 C C . LEU A 1 457 ? -39.004 -2.279 29.479 1.00 91.94 457 LEU A C 1
ATOM 3844 O O . LEU A 1 457 ? -37.974 -1.617 29.567 1.00 91.94 457 LEU A O 1
ATOM 3848 N N . ARG A 1 458 ? -40.053 -1.856 28.763 1.00 92.81 458 ARG A N 1
ATOM 3849 C CA . ARG A 1 458 ? -40.050 -0.581 28.028 1.00 92.81 458 ARG A CA 1
ATOM 3850 C C . ARG A 1 458 ? -39.922 0.619 28.975 1.00 92.81 458 ARG A C 1
ATOM 3852 O O . ARG A 1 458 ? -39.141 1.535 28.724 1.00 92.81 458 ARG A O 1
ATOM 3859 N N . ASP A 1 459 ? -40.638 0.595 30.095 1.00 93.12 459 ASP A N 1
ATOM 3860 C CA . ASP A 1 459 ? -40.613 1.660 31.102 1.00 93.12 459 ASP A CA 1
ATOM 3861 C C . ASP A 1 459 ? -39.317 1.636 31.938 1.00 93.12 459 ASP A C 1
ATOM 3863 O O . ASP A 1 459 ? -39.020 2.582 32.670 1.00 93.12 459 ASP A O 1
ATOM 3867 N N . LEU A 1 460 ? -38.527 0.560 31.862 1.00 92.75 460 LEU A N 1
ATOM 3868 C CA . LEU A 1 460 ? -37.155 0.500 32.365 1.00 92.75 460 LEU A CA 1
ATOM 3869 C C . LEU A 1 460 ? -36.148 1.003 31.323 1.00 92.75 460 LEU A C 1
ATOM 3871 O O . LEU A 1 460 ? -35.304 1.827 31.661 1.00 92.75 460 LEU A O 1
ATOM 3875 N N . TYR A 1 461 ? -36.302 0.606 30.059 1.00 93.81 461 TYR A N 1
ATOM 3876 C CA . TYR A 1 461 ? -35.519 1.105 28.928 1.00 93.81 461 TYR A CA 1
ATOM 3877 C C . TYR A 1 461 ? -35.556 2.635 28.831 1.00 93.81 461 TYR A C 1
ATOM 3879 O O . TYR A 1 461 ? -34.506 3.270 28.771 1.00 93.81 461 TYR A O 1
ATOM 3887 N N . TYR A 1 462 ? -36.727 3.271 28.951 1.00 93.62 462 TYR A N 1
ATOM 3888 C CA . TYR A 1 462 ? -36.790 4.738 28.925 1.00 93.62 462 TYR A CA 1
ATOM 3889 C C . TYR A 1 462 ? -36.006 5.420 30.061 1.00 93.62 462 TYR A C 1
ATOM 3891 O O . TYR A 1 462 ? -35.598 6.570 29.887 1.00 93.62 462 TYR A O 1
ATOM 3899 N N . LYS A 1 463 ? -35.717 4.730 31.177 1.00 94.62 463 LYS A N 1
ATOM 3900 C CA . LYS A 1 463 ? -34.876 5.259 32.267 1.00 94.62 463 LYS A CA 1
ATOM 3901 C C . LYS A 1 463 ? -33.384 5.275 31.919 1.00 94.62 463 LYS A C 1
ATOM 3903 O O . LYS A 1 463 ? -32.655 6.006 32.579 1.00 94.62 463 LYS A O 1
ATOM 3908 N N . ILE A 1 464 ? -32.928 4.570 30.876 1.00 93.88 464 ILE A N 1
ATOM 3909 C CA . ILE A 1 464 ? -31.541 4.674 30.379 1.00 93.88 464 ILE A CA 1
ATOM 3910 C C . ILE A 1 464 ? -31.217 6.132 29.996 1.00 93.88 464 ILE A C 1
ATOM 3912 O O . ILE A 1 464 ? -30.135 6.628 30.302 1.00 93.88 464 ILE A O 1
ATOM 3916 N N . ASN A 1 465 ? -32.198 6.888 29.485 1.00 92.44 465 ASN A N 1
ATOM 3917 C CA . ASN A 1 465 ? -32.054 8.326 29.221 1.00 92.44 465 ASN A CA 1
ATOM 3918 C C . ASN A 1 465 ? -31.650 9.155 30.451 1.00 92.44 465 ASN A C 1
ATOM 3920 O O . ASN A 1 465 ? -31.004 10.191 30.290 1.00 92.44 465 ASN A O 1
ATOM 3924 N N . LEU A 1 466 ? -31.990 8.716 31.670 1.00 93.69 466 LEU A N 1
ATOM 3925 C CA . LEU A 1 466 ? -31.547 9.374 32.901 1.00 93.69 466 LEU A CA 1
ATOM 3926 C C . LEU A 1 466 ? -30.032 9.220 33.093 1.00 93.69 466 LEU A C 1
ATOM 3928 O O . LEU A 1 466 ? -29.386 10.163 33.539 1.00 93.69 466 LEU A O 1
ATOM 3932 N N . ILE A 1 467 ? -29.451 8.080 32.700 1.00 94.06 467 ILE A N 1
ATOM 3933 C CA . ILE A 1 467 ? -27.997 7.864 32.711 1.00 94.06 467 ILE A CA 1
ATOM 3934 C C . ILE A 1 467 ? -27.340 8.857 31.743 1.00 94.06 467 ILE A C 1
ATOM 3936 O O . ILE A 1 467 ? -26.513 9.657 32.172 1.00 94.06 467 ILE A O 1
ATOM 3940 N N . TYR A 1 468 ? -27.788 8.923 30.481 1.00 92.81 468 TYR A N 1
ATOM 3941 C CA . TYR A 1 468 ? -27.266 9.892 29.501 1.00 92.81 468 TYR A CA 1
ATOM 3942 C C . TYR A 1 468 ? -27.488 11.361 29.897 1.00 92.81 468 TYR A C 1
ATOM 3944 O O . TYR A 1 468 ? -26.741 12.242 29.469 1.00 92.81 468 TYR A O 1
ATOM 3952 N N . GLN A 1 469 ? -28.526 11.680 30.676 1.00 92.12 469 GLN A N 1
ATOM 3953 C CA . GLN A 1 469 ? -28.679 13.009 31.278 1.00 92.12 469 GLN A CA 1
ATOM 3954 C C . GLN A 1 469 ? -27.569 13.260 32.306 1.00 92.12 469 GLN A C 1
ATOM 3956 O O . GLN A 1 469 ? -26.811 14.210 32.133 1.00 92.12 469 GLN A O 1
ATOM 3961 N N . ARG A 1 470 ? -27.389 12.375 33.297 1.00 92.81 470 ARG A N 1
ATOM 3962 C CA . ARG A 1 470 ? -26.330 12.518 34.314 1.00 92.81 470 ARG A CA 1
ATOM 3963 C C . ARG A 1 470 ? -24.916 12.538 33.722 1.00 92.81 470 ARG A C 1
ATOM 3965 O O . ARG A 1 470 ? -24.086 13.311 34.187 1.00 92.81 470 ARG A O 1
ATOM 3972 N N . VAL A 1 471 ? -24.650 11.760 32.671 1.00 91.81 471 VAL A N 1
ATOM 3973 C CA . VAL A 1 471 ? -23.366 11.773 31.944 1.00 91.81 471 VAL A CA 1
ATOM 3974 C C . VAL A 1 471 ? -23.102 13.134 31.286 1.00 91.81 471 VAL A C 1
ATOM 3976 O O . VAL A 1 471 ? -22.002 13.664 31.412 1.00 91.81 471 VAL A O 1
ATOM 3979 N N . ARG A 1 472 ? -24.102 13.759 30.648 1.00 90.38 472 ARG A N 1
ATOM 3980 C CA . ARG A 1 472 ? -23.955 15.119 30.089 1.00 90.38 472 ARG A CA 1
ATOM 3981 C C . ARG A 1 472 ? -23.783 16.183 31.171 1.00 90.38 472 ARG A C 1
ATOM 3983 O O . ARG A 1 472 ? -22.983 17.096 31.000 1.00 90.38 472 ARG A O 1
ATOM 3990 N N . GLU A 1 473 ? -24.475 16.052 32.302 1.00 89.19 473 GLU A N 1
ATOM 3991 C CA . GLU A 1 473 ? -24.256 16.932 33.455 1.00 89.19 473 GLU A CA 1
ATOM 3992 C C . GLU A 1 473 ? -22.811 16.796 34.001 1.00 89.19 473 GLU A C 1
ATOM 3994 O O . GLU A 1 473 ? -22.174 17.805 34.304 1.00 89.19 473 GLU A O 1
ATOM 3999 N N . TYR A 1 474 ? -22.257 15.576 34.064 1.00 91.06 474 TYR A N 1
ATOM 4000 C CA . TYR A 1 474 ? -20.853 15.314 34.426 1.00 91.06 474 TYR A CA 1
ATOM 4001 C C . TYR A 1 474 ? -19.867 15.934 33.423 1.00 91.06 474 TYR A C 1
ATOM 4003 O O . TYR A 1 474 ? -18.943 16.642 33.825 1.00 91.06 474 TYR A O 1
ATOM 4011 N N . LEU A 1 475 ? -20.086 15.743 32.118 1.00 89.12 475 LEU A N 1
ATOM 4012 C CA . LEU A 1 475 ? -19.249 16.331 31.064 1.00 89.12 475 LEU A CA 1
ATOM 4013 C C . LEU A 1 475 ? -19.275 17.867 31.091 1.00 89.12 475 LEU A C 1
ATOM 4015 O O . LEU A 1 475 ? -18.240 18.499 30.879 1.00 89.12 475 LEU A O 1
ATOM 4019 N N . ALA A 1 476 ? -20.407 18.482 31.445 1.00 87.38 476 ALA A N 1
ATOM 4020 C CA . ALA A 1 476 ? -20.487 19.923 31.669 1.00 87.38 476 ALA A CA 1
ATOM 4021 C C . ALA A 1 476 ? -19.593 20.390 32.838 1.00 87.38 476 ALA A C 1
ATOM 4023 O O . ALA A 1 476 ? -18.929 21.420 32.710 1.00 87.38 476 ALA A O 1
ATOM 4024 N N . ALA A 1 477 ? -19.500 19.622 33.930 1.00 84.50 477 ALA A N 1
ATOM 4025 C CA . ALA A 1 477 ? -18.583 19.913 35.038 1.00 84.50 477 ALA A CA 1
ATOM 4026 C C . ALA A 1 477 ? -17.102 19.733 34.637 1.00 84.50 477 ALA A C 1
ATOM 4028 O O . ALA A 1 477 ? -16.263 20.566 34.981 1.00 84.50 477 ALA A O 1
ATOM 4029 N N . VAL A 1 478 ? -16.771 18.705 33.843 1.00 83.75 478 VAL A N 1
ATOM 4030 C CA . VAL A 1 478 ? -15.410 18.512 33.293 1.00 83.75 478 VAL A CA 1
ATOM 4031 C C . VAL A 1 478 ? -15.031 19.645 32.327 1.00 83.75 478 VAL A C 1
ATOM 4033 O O . VAL A 1 478 ? -13.909 20.154 32.375 1.00 83.75 478 VAL A O 1
ATOM 4036 N N . ARG A 1 479 ? -15.974 20.111 31.497 1.00 84.75 479 ARG A N 1
ATOM 4037 C CA . ARG A 1 479 ? -15.808 21.303 30.649 1.00 84.75 479 ARG A CA 1
ATOM 4038 C C . ARG A 1 479 ? -15.566 22.563 31.483 1.00 84.75 479 ARG A C 1
ATOM 4040 O O . ARG A 1 479 ? -14.671 23.331 31.144 1.00 84.75 479 ARG A O 1
ATOM 4047 N N . GLN A 1 480 ? -16.322 22.777 32.563 1.00 81.00 480 GLN A N 1
ATOM 4048 C CA . GLN A 1 480 ? -16.121 23.914 33.471 1.00 81.00 480 GLN A CA 1
ATOM 4049 C C . GLN A 1 480 ? -14.719 23.891 34.096 1.00 81.00 480 GLN A C 1
ATOM 4051 O O . GLN A 1 480 ? -14.009 24.891 34.000 1.00 81.00 480 GLN A O 1
ATOM 4056 N N . LEU A 1 481 ? -14.282 22.738 34.619 1.00 76.75 481 LEU A N 1
ATOM 4057 C CA . LEU A 1 481 ? -12.931 22.545 35.159 1.00 76.75 481 LEU A CA 1
ATOM 4058 C C . LEU A 1 481 ? -11.853 22.920 34.131 1.00 76.75 481 LEU A C 1
ATOM 4060 O O . LEU A 1 481 ? -10.994 23.760 34.396 1.00 76.75 481 LEU A O 1
ATOM 4064 N N . LYS A 1 482 ? -11.938 22.351 32.921 1.00 75.88 482 LYS A N 1
ATOM 4065 C CA . LYS A 1 482 ? -10.974 22.607 31.843 1.00 75.88 482 LYS A CA 1
ATOM 4066 C C . LYS A 1 482 ? -10.975 24.072 31.397 1.00 75.88 482 LYS A C 1
ATOM 4068 O O . LYS A 1 482 ? -9.912 24.607 31.098 1.00 75.88 482 LYS A O 1
ATOM 4073 N N . ASN A 1 483 ? -12.125 24.743 31.377 1.00 76.88 483 ASN A N 1
ATOM 4074 C CA . ASN A 1 483 ? -12.196 26.164 31.032 1.00 76.88 483 ASN A CA 1
ATOM 4075 C C . ASN A 1 483 ? -11.541 27.050 32.109 1.00 76.88 483 ASN A C 1
ATOM 4077 O O . ASN A 1 483 ? -10.836 27.996 31.762 1.00 76.88 483 ASN A O 1
ATOM 4081 N N . MET A 1 484 ? -11.711 26.730 33.397 1.00 69.88 484 MET A N 1
ATOM 4082 C CA . MET A 1 484 ? -11.083 27.479 34.496 1.00 69.88 484 MET A CA 1
ATOM 4083 C C . MET A 1 484 ? -9.561 27.326 34.509 1.00 69.88 484 MET A C 1
ATOM 4085 O O . MET A 1 484 ? -8.860 28.328 34.621 1.00 69.88 484 MET A O 1
ATOM 4089 N N . LEU A 1 485 ? -9.046 26.111 34.293 1.00 65.50 485 LEU A N 1
ATOM 4090 C CA . LEU A 1 485 ? -7.602 25.856 34.170 1.00 65.50 485 LEU A CA 1
ATOM 4091 C C . LEU A 1 485 ? -6.959 26.639 33.006 1.00 65.50 485 LEU A C 1
ATOM 4093 O O . LEU A 1 485 ? -5.812 27.063 33.103 1.00 65.50 485 LEU A O 1
ATOM 4097 N N . ASN A 1 486 ? -7.711 26.889 31.928 1.00 68.75 486 ASN A N 1
ATOM 4098 C CA . ASN A 1 486 ? -7.270 27.698 30.785 1.00 68.75 486 ASN A CA 1
ATOM 4099 C C . ASN A 1 486 ? -7.531 29.215 30.944 1.00 68.75 486 ASN A C 1
ATOM 4101 O O . ASN A 1 486 ? -7.251 29.979 30.020 1.00 68.75 486 ASN A O 1
ATOM 4105 N N . THR A 1 487 ? -8.072 29.680 32.076 1.00 66.69 487 THR A N 1
ATOM 4106 C CA . THR A 1 487 ? -8.398 31.100 32.291 1.00 66.69 487 THR A CA 1
ATOM 4107 C C . THR A 1 487 ? -7.253 31.832 32.992 1.00 66.69 487 THR A C 1
ATOM 4109 O O . THR A 1 487 ? -6.995 31.629 34.178 1.00 66.69 487 THR A O 1
ATOM 4112 N N . GLU A 1 488 ? -6.592 32.759 32.292 1.00 53.75 488 GLU A N 1
ATOM 4113 C CA . GLU A 1 488 ? -5.648 33.677 32.938 1.00 53.75 488 GLU A CA 1
ATOM 4114 C C . GLU A 1 488 ? -6.359 34.587 33.968 1.00 53.75 488 GLU A C 1
ATOM 4116 O O . GLU A 1 488 ? -7.177 35.429 33.600 1.00 53.75 488 GLU A O 1
ATOM 4121 N N . ARG A 1 489 ? -5.908 34.520 35.233 1.00 50.81 489 ARG A N 1
ATOM 4122 C CA . ARG A 1 489 ? -6.174 35.461 36.353 1.00 50.81 489 ARG A CA 1
ATOM 4123 C C . ARG A 1 489 ? -7.533 35.370 37.088 1.00 50.81 489 ARG A C 1
ATOM 4125 O O . ARG A 1 489 ? -8.269 36.357 37.132 1.00 50.81 489 ARG A O 1
ATOM 4132 N N . PRO A 1 490 ? -7.758 34.312 37.878 1.00 48.94 490 PRO A N 1
ATOM 4133 C CA . PRO A 1 490 ? -8.377 34.448 39.202 1.00 48.94 490 PRO A CA 1
ATOM 4134 C C . PRO A 1 490 ? -7.294 34.437 40.302 1.00 48.94 490 PRO A C 1
ATOM 4136 O O . PRO A 1 490 ? -6.125 34.149 40.022 1.00 48.94 490 PRO A O 1
ATOM 4139 N N . THR A 1 491 ? -7.625 34.764 41.559 1.00 59.06 491 THR A N 1
ATOM 4140 C CA . THR A 1 491 ? -6.636 34.625 42.646 1.00 59.06 491 THR A CA 1
ATOM 4141 C C . THR A 1 491 ? -6.475 33.157 43.056 1.00 59.06 491 THR A C 1
ATOM 4143 O O . THR A 1 491 ? -7.406 32.361 42.950 1.00 59.06 491 THR A O 1
ATOM 4146 N N . GLN A 1 492 ? -5.291 32.775 43.552 1.00 58.78 492 GLN A N 1
ATOM 4147 C CA . GLN A 1 492 ? -4.992 31.376 43.909 1.00 58.78 492 GLN A CA 1
ATOM 4148 C C . GLN A 1 492 ? -5.943 30.794 44.970 1.00 58.78 492 GLN A C 1
ATOM 4150 O O . GLN A 1 492 ? -6.213 29.595 44.957 1.00 58.78 492 GLN A O 1
ATOM 4155 N N . VAL A 1 493 ? -6.478 31.632 45.865 1.00 61.38 493 VAL A N 1
ATOM 4156 C CA . VAL A 1 493 ? -7.444 31.204 46.889 1.00 61.38 493 VAL A CA 1
ATOM 4157 C C . VAL A 1 493 ? -8.800 30.891 46.258 1.00 61.38 493 VAL A C 1
ATOM 4159 O O . VAL A 1 493 ? -9.337 29.813 46.506 1.00 61.38 493 VAL A O 1
ATOM 4162 N N . GLU A 1 494 ? -9.317 31.785 45.412 1.00 61.44 494 GLU A N 1
ATOM 4163 C CA . GLU A 1 494 ? -10.592 31.610 44.701 1.00 61.44 494 GLU A CA 1
ATOM 4164 C C . GLU A 1 494 ? -10.546 30.372 43.796 1.00 61.44 494 GLU A C 1
ATOM 4166 O O . GLU A 1 494 ? -11.396 29.492 43.939 1.00 61.44 494 GLU A O 1
ATOM 4171 N N . LEU A 1 495 ? -9.479 30.235 42.990 1.00 63.59 495 LEU A N 1
ATOM 4172 C CA . LEU A 1 495 ? -9.182 29.027 42.209 1.00 63.59 495 LEU A CA 1
ATOM 4173 C C . LEU A 1 495 ? -9.264 27.764 43.071 1.00 63.59 495 LEU A C 1
ATOM 4175 O O . LEU A 1 495 ? -9.963 26.822 42.714 1.00 63.59 495 LEU A O 1
ATOM 4179 N N . SER A 1 496 ? -8.586 27.741 44.225 1.00 66.12 496 SER A N 1
ATOM 4180 C CA . SER A 1 496 ? -8.535 26.546 45.079 1.00 66.12 496 SER A CA 1
ATOM 4181 C C . SER A 1 496 ? -9.898 26.138 45.650 1.00 66.12 496 SER A C 1
ATOM 4183 O O . SER A 1 496 ? -10.109 24.959 45.934 1.00 66.12 496 SER A O 1
ATOM 4185 N N . ILE A 1 497 ? -10.822 27.088 45.828 1.00 73.06 497 ILE A N 1
ATOM 4186 C CA . ILE A 1 497 ? -12.175 26.837 46.339 1.00 73.06 497 ILE A CA 1
ATOM 4187 C C . ILE A 1 497 ? -13.078 26.366 45.195 1.00 73.06 497 ILE A C 1
ATOM 4189 O O . ILE A 1 497 ? -13.775 25.362 45.335 1.00 73.06 497 ILE A O 1
ATOM 4193 N N . GLU A 1 498 ? -13.032 27.042 44.049 1.00 70.75 498 GLU A N 1
ATOM 4194 C CA . GLU A 1 498 ? -13.852 26.715 42.880 1.00 70.75 498 GLU A CA 1
ATOM 4195 C C . GLU A 1 498 ? -13.462 25.354 42.269 1.00 70.75 498 GLU A C 1
ATOM 4197 O O . GLU A 1 498 ? -14.327 24.514 42.018 1.00 70.75 498 GLU A O 1
ATOM 4202 N N . TYR A 1 499 ? -12.159 25.063 42.185 1.00 72.06 499 TYR A N 1
ATOM 4203 C CA . TYR A 1 499 ? -11.600 23.759 41.807 1.00 72.06 499 TYR A CA 1
ATOM 4204 C C . TYR A 1 499 ? -12.090 22.627 42.725 1.00 72.06 499 TYR A C 1
ATOM 4206 O O . TYR A 1 499 ? -12.593 21.606 42.249 1.00 72.06 499 TYR A O 1
ATOM 4214 N N . LYS A 1 500 ? -12.030 22.818 44.054 1.00 78.50 500 LYS A N 1
ATOM 4215 C CA . LYS A 1 500 ? -12.548 21.842 45.034 1.00 78.50 500 LYS A CA 1
ATOM 4216 C C . LYS A 1 500 ? -14.057 21.641 44.905 1.00 78.50 500 LYS A C 1
ATOM 4218 O O . LYS A 1 500 ? -14.521 20.504 45.022 1.00 78.50 500 LYS A O 1
ATOM 4223 N N . ASN A 1 501 ? -14.817 22.703 44.638 1.00 82.31 501 ASN A N 1
ATOM 4224 C CA . ASN A 1 501 ? -16.258 22.613 44.409 1.00 82.31 501 ASN A CA 1
ATOM 4225 C C . ASN A 1 501 ? -16.565 21.782 43.153 1.00 82.31 501 ASN A C 1
ATOM 4227 O O . ASN A 1 501 ? -17.394 20.876 43.222 1.00 82.31 501 ASN A O 1
ATOM 4231 N N . ILE A 1 502 ? -15.856 22.013 42.043 1.00 77.88 502 ILE A N 1
ATOM 4232 C CA . ILE A 1 502 ? -16.067 21.273 40.790 1.00 77.88 502 ILE A CA 1
ATOM 4233 C C . ILE A 1 502 ? -15.598 19.818 40.893 1.00 77.88 502 ILE A C 1
ATOM 4235 O O . ILE A 1 502 ? -16.297 18.934 40.403 1.00 77.88 502 ILE A O 1
ATOM 4239 N N . ILE A 1 503 ? -14.494 19.514 41.584 1.00 79.06 503 ILE A N 1
ATOM 4240 C CA . ILE A 1 503 ? -14.107 18.117 41.861 1.00 79.06 503 ILE A CA 1
ATOM 4241 C C . ILE A 1 503 ? -15.152 17.426 42.746 1.00 79.06 503 ILE A C 1
ATOM 4243 O O . ILE A 1 503 ? -15.576 16.311 42.443 1.00 79.06 503 ILE A O 1
ATOM 4247 N N . THR A 1 504 ? -15.634 18.095 43.797 1.00 84.56 504 THR A N 1
ATOM 4248 C CA . THR A 1 504 ? -16.690 17.556 44.673 1.00 84.56 504 THR A CA 1
ATOM 4249 C C . THR A 1 504 ? -17.982 17.303 43.892 1.00 84.56 504 THR A C 1
ATOM 4251 O O . THR A 1 504 ? -18.620 16.261 44.061 1.00 84.56 504 THR A O 1
ATOM 4254 N N . GLN A 1 505 ? -18.346 18.212 42.986 1.00 85.81 505 GLN A N 1
ATOM 4255 C CA . GLN A 1 505 ? -19.445 18.042 42.041 1.00 85.81 505 GLN A CA 1
ATOM 4256 C C . GLN A 1 505 ? -19.197 16.845 41.108 1.00 85.81 505 GLN A C 1
ATOM 4258 O O . GLN A 1 505 ? -20.043 15.954 41.059 1.00 85.81 505 GLN A O 1
ATOM 4263 N N . LYS A 1 506 ? -18.030 16.750 40.454 1.00 84.88 506 LYS A N 1
ATOM 4264 C CA . LYS A 1 506 ? -17.647 15.644 39.558 1.00 84.88 506 LYS A CA 1
ATOM 4265 C C . LYS A 1 506 ? -17.790 14.279 40.245 1.00 84.88 506 LYS A C 1
ATOM 4267 O O . LYS A 1 506 ? -18.447 13.387 39.710 1.00 84.88 506 LYS A O 1
ATOM 4272 N N . THR A 1 507 ? -17.260 14.135 41.459 1.00 85.88 507 THR A N 1
ATOM 4273 C CA . THR A 1 507 ? -17.339 12.895 42.252 1.00 85.88 507 THR A CA 1
ATOM 4274 C C . THR A 1 507 ? -18.769 12.578 42.704 1.00 85.88 507 THR A C 1
ATOM 4276 O O . THR A 1 507 ? -19.196 11.424 42.648 1.00 85.88 507 THR A O 1
ATOM 4279 N N . ASN A 1 508 ? -19.563 13.579 43.099 1.00 88.38 508 ASN A N 1
ATOM 4280 C CA . ASN A 1 508 ? -20.980 13.374 43.425 1.00 88.38 508 ASN A CA 1
ATOM 4281 C C . ASN A 1 508 ? -21.821 12.993 42.193 1.00 88.38 508 ASN A C 1
ATOM 4283 O O . ASN A 1 508 ? -22.767 12.210 42.307 1.00 88.38 508 ASN A O 1
ATOM 4287 N N . MET A 1 509 ? -21.469 13.497 41.011 1.00 89.31 509 MET A N 1
ATOM 4288 C CA . MET A 1 509 ? -22.120 13.153 39.747 1.00 89.31 509 MET A CA 1
ATOM 4289 C C . MET A 1 509 ? -21.751 11.745 39.290 1.00 89.31 509 MET A C 1
ATOM 4291 O O . MET A 1 509 ? -22.655 10.972 38.995 1.00 89.31 509 MET A O 1
ATOM 4295 N N . MET A 1 510 ? -20.472 11.362 39.344 1.00 89.00 510 MET A N 1
ATOM 4296 C CA . MET A 1 510 ? -20.018 9.982 39.123 1.00 89.00 510 MET A CA 1
ATOM 4297 C C . MET A 1 510 ? -20.740 9.001 40.066 1.00 89.00 510 MET A C 1
ATOM 4299 O O . MET A 1 510 ? -21.331 8.025 39.604 1.00 89.00 510 MET A O 1
ATOM 4303 N N . ARG A 1 511 ? -20.846 9.330 41.363 1.00 90.06 511 ARG A N 1
ATOM 4304 C CA . ARG A 1 511 ? -21.653 8.576 42.342 1.00 90.06 511 ARG A CA 1
ATOM 4305 C C . ARG A 1 511 ? -23.133 8.472 41.952 1.00 90.06 511 ARG A C 1
ATOM 4307 O O . ARG A 1 511 ? -23.734 7.413 42.116 1.00 90.06 511 ARG A O 1
ATOM 4314 N N . THR A 1 512 ? -23.721 9.544 41.423 1.00 92.44 512 THR A N 1
ATOM 4315 C CA . THR A 1 512 ? -25.126 9.569 40.977 1.00 92.44 512 THR A CA 1
ATOM 4316 C C . THR A 1 512 ? -25.337 8.738 39.706 1.00 92.44 512 THR A C 1
ATOM 4318 O O . THR A 1 512 ? -26.335 8.022 39.610 1.00 92.44 512 THR A O 1
ATOM 4321 N N . ILE A 1 513 ? -24.404 8.792 38.749 1.00 94.25 513 ILE A N 1
ATOM 4322 C CA . ILE A 1 513 ? -24.397 7.986 37.516 1.00 94.25 513 ILE A CA 1
ATOM 4323 C C . ILE A 1 513 ? -24.332 6.504 37.872 1.00 94.25 513 ILE A C 1
ATOM 4325 O O . ILE A 1 513 ? -25.188 5.739 37.433 1.00 94.25 513 ILE A O 1
ATOM 4329 N N . HIS A 1 514 ? -23.377 6.123 38.720 1.00 93.75 514 HIS A N 1
ATOM 4330 C CA . HIS A 1 514 ? -23.196 4.762 39.218 1.00 93.75 514 HIS A CA 1
ATOM 4331 C C . HIS A 1 514 ? -24.468 4.228 39.888 1.00 93.75 514 HIS A C 1
ATOM 4333 O O . HIS A 1 514 ? -25.082 3.295 39.378 1.00 93.75 514 HIS A O 1
ATOM 4339 N N . GLN A 1 515 ? -24.962 4.900 40.934 1.00 93.69 515 GLN A N 1
ATOM 4340 C CA . GLN A 1 515 ? -26.171 4.484 41.658 1.00 93.69 515 GLN A CA 1
ATOM 4341 C C . GLN A 1 515 ? -27.414 4.404 40.757 1.00 93.69 515 GLN A C 1
ATOM 4343 O O . GLN A 1 515 ? -28.268 3.537 40.952 1.00 93.69 515 GLN A O 1
ATOM 4348 N N . THR A 1 516 ? -27.525 5.288 39.761 1.00 95.25 516 THR A N 1
ATOM 4349 C CA . THR A 1 516 ? -28.611 5.254 38.767 1.00 95.25 516 THR A CA 1
ATOM 4350 C C . THR A 1 516 ? -28.472 4.049 37.837 1.00 95.25 516 THR A C 1
ATOM 4352 O O . THR A 1 516 ? -29.456 3.344 37.606 1.00 95.25 516 THR A O 1
ATOM 4355 N N . THR A 1 517 ? -27.258 3.783 37.351 1.00 96.25 517 THR A N 1
ATOM 4356 C CA . THR A 1 517 ? -26.935 2.667 36.451 1.00 96.25 517 THR A CA 1
ATOM 4357 C C . THR A 1 517 ? -27.165 1.335 37.151 1.00 96.25 517 THR A C 1
ATOM 4359 O O . THR A 1 517 ? -28.013 0.567 36.703 1.00 96.25 517 THR A O 1
ATOM 4362 N N . THR A 1 518 ? -26.539 1.102 38.307 1.00 95.38 518 THR A N 1
ATOM 4363 C CA . THR A 1 518 ? -26.712 -0.118 39.111 1.00 95.38 518 THR A CA 1
ATOM 4364 C C . THR A 1 518 ? -28.185 -0.371 39.426 1.00 95.38 518 THR A C 1
ATOM 4366 O O . THR A 1 518 ? -28.674 -1.483 39.257 1.00 95.38 518 THR A O 1
ATOM 4369 N N . LYS A 1 519 ? -28.955 0.665 39.792 1.00 95.56 519 LYS A N 1
ATOM 4370 C CA . LYS A 1 519 ? -30.399 0.536 40.057 1.00 95.56 519 LYS A CA 1
ATOM 4371 C C . LYS A 1 519 ? -31.220 0.144 38.821 1.00 95.56 519 LYS A C 1
ATOM 4373 O O . LYS A 1 519 ? -32.220 -0.555 38.975 1.00 95.56 519 LYS A O 1
ATOM 4378 N N . ILE A 1 520 ? -30.835 0.591 37.625 1.00 95.81 520 ILE A N 1
ATOM 4379 C CA . ILE A 1 520 ? -31.501 0.247 36.358 1.00 95.81 520 ILE A CA 1
ATOM 4380 C C . ILE A 1 520 ? -31.097 -1.160 35.902 1.00 95.81 520 ILE A C 1
ATOM 4382 O O . ILE A 1 520 ? -31.966 -1.988 35.631 1.00 95.81 520 ILE A O 1
ATOM 4386 N N . PHE A 1 521 ? -29.804 -1.479 35.886 1.00 95.94 521 PHE A N 1
ATOM 4387 C CA . PHE A 1 521 ? -29.303 -2.774 35.420 1.00 95.94 521 PHE A CA 1
ATOM 4388 C C . PHE A 1 521 ? -29.613 -3.918 36.397 1.00 95.94 521 PHE A C 1
ATOM 4390 O O . PHE A 1 521 ? -29.974 -5.007 35.958 1.00 95.94 521 PHE A O 1
ATOM 4397 N N . SER A 1 522 ? -29.669 -3.660 37.709 1.00 95.25 522 SER A N 1
ATOM 4398 C CA . SER A 1 522 ? -30.234 -4.598 38.700 1.00 95.25 522 SER A CA 1
ATOM 4399 C C . SER A 1 522 ? -31.751 -4.800 38.573 1.00 95.25 522 SER A C 1
ATOM 4401 O O . SER A 1 522 ? -32.293 -5.721 39.186 1.00 95.25 522 SER A O 1
ATOM 4403 N N . GLN A 1 523 ? -32.474 -3.946 37.836 1.00 95.56 523 GLN A N 1
ATOM 4404 C CA . GLN A 1 523 ? -33.877 -4.191 37.470 1.00 95.56 523 GLN A CA 1
ATOM 4405 C C . GLN A 1 523 ? -33.983 -4.959 36.146 1.00 95.56 523 GLN A C 1
ATOM 4407 O O . GLN A 1 523 ? -34.841 -5.835 36.046 1.00 95.56 523 GLN A O 1
ATOM 4412 N N . PHE A 1 524 ? -33.098 -4.704 35.174 1.00 95.44 524 PHE A N 1
ATOM 4413 C CA . PHE A 1 524 ? -33.047 -5.470 33.925 1.00 95.44 524 PHE A CA 1
ATOM 4414 C C . PHE A 1 524 ? -32.717 -6.932 34.205 1.00 95.44 524 PHE A C 1
ATOM 4416 O O . PHE A 1 524 ? -33.504 -7.801 33.841 1.00 95.44 524 PHE A O 1
ATOM 4423 N N . GLU A 1 525 ? -31.629 -7.190 34.933 1.00 94.50 525 GLU A N 1
ATOM 4424 C CA . GLU A 1 525 ? -31.191 -8.534 35.314 1.00 94.50 525 GLU A CA 1
ATOM 4425 C C . GLU A 1 525 ? -32.334 -9.340 35.951 1.00 94.50 525 GLU A C 1
ATOM 4427 O O . GLU A 1 525 ? -32.619 -10.456 35.527 1.00 94.50 525 GLU A O 1
ATOM 4432 N N . LYS A 1 526 ? -33.072 -8.750 36.902 1.00 95.00 526 LYS A N 1
ATOM 4433 C CA . LYS A 1 526 ? -34.184 -9.421 37.601 1.00 95.00 526 LYS A CA 1
ATOM 4434 C C . LYS A 1 526 ? -35.370 -9.737 36.689 1.00 95.00 526 LYS A C 1
ATOM 4436 O O . LYS A 1 526 ? -35.975 -10.798 36.837 1.00 95.00 526 LYS A O 1
ATOM 4441 N N . ILE A 1 527 ? -35.715 -8.847 35.756 1.00 93.88 527 ILE A N 1
ATOM 4442 C CA . ILE A 1 527 ? -36.824 -9.084 34.818 1.00 93.88 527 ILE A CA 1
ATOM 4443 C C . ILE A 1 527 ? -36.413 -10.101 33.742 1.00 93.88 527 ILE A C 1
ATOM 4445 O O . ILE A 1 527 ? -37.201 -10.986 33.410 1.00 93.88 527 ILE A O 1
ATOM 4449 N N . ILE A 1 528 ? -35.178 -10.034 33.238 1.00 94.81 528 ILE A N 1
ATOM 4450 C CA . ILE A 1 528 ? -34.655 -10.990 32.254 1.00 94.81 528 ILE A CA 1
ATOM 4451 C C . ILE A 1 528 ? -34.490 -12.380 32.894 1.00 94.81 528 ILE A C 1
ATOM 4453 O O . ILE A 1 528 ? -34.924 -13.373 32.313 1.00 94.81 528 ILE A O 1
ATOM 4457 N N . PHE A 1 529 ? -33.980 -12.472 34.124 1.00 93.88 529 PHE A N 1
ATOM 4458 C CA . PHE A 1 529 ? -33.908 -13.727 34.880 1.00 93.88 529 PHE A CA 1
ATOM 4459 C C . PHE A 1 529 ? -35.287 -14.363 35.101 1.00 93.88 529 PHE A C 1
ATOM 4461 O O . PHE A 1 529 ? -35.437 -15.581 34.980 1.00 93.88 529 PHE A O 1
ATOM 4468 N N . TYR A 1 530 ? -36.314 -13.553 35.381 1.00 92.50 530 TYR A N 1
ATOM 4469 C CA . TYR A 1 530 ? -37.696 -14.025 35.477 1.00 92.50 530 TYR A CA 1
ATOM 4470 C C . TYR A 1 530 ? -38.203 -14.600 34.141 1.00 92.50 530 TYR A C 1
ATOM 4472 O O . TYR A 1 530 ? -38.777 -15.688 34.134 1.00 92.50 530 TYR A O 1
ATOM 4480 N N . ILE A 1 531 ? -37.920 -13.936 33.012 1.00 92.06 531 ILE A N 1
ATOM 4481 C CA . ILE A 1 531 ? -38.237 -14.438 31.661 1.00 92.06 531 ILE A CA 1
ATOM 4482 C C . ILE A 1 531 ? -37.540 -15.778 31.383 1.00 92.06 531 ILE A C 1
ATOM 4484 O O . ILE A 1 531 ? -38.184 -16.724 30.933 1.00 92.06 531 ILE A O 1
ATOM 4488 N N . LEU A 1 532 ? -36.240 -15.883 31.676 1.00 92.00 532 LEU A N 1
ATOM 4489 C CA . LEU A 1 532 ? -35.464 -17.114 31.481 1.00 92.00 532 LEU A CA 1
ATOM 4490 C C . LEU A 1 532 ? -35.960 -18.257 32.377 1.00 92.00 532 LEU A C 1
ATOM 4492 O O . LEU A 1 532 ? -36.004 -19.408 31.943 1.00 92.00 532 LEU A O 1
ATOM 4496 N N . SER A 1 533 ? -36.368 -17.945 33.607 1.00 90.31 533 SER A N 1
ATOM 4497 C CA . SER A 1 533 ? -36.923 -18.917 34.552 1.00 90.31 533 SER A CA 1
ATOM 4498 C C . SER A 1 533 ? -38.292 -19.431 34.102 1.00 90.31 533 SER A C 1
ATOM 4500 O O . SER A 1 533 ? -38.526 -20.638 34.111 1.00 90.31 533 SER A O 1
ATOM 4502 N N . ASP A 1 534 ? -39.183 -18.544 33.650 1.00 89.75 534 ASP A N 1
ATOM 4503 C CA . ASP A 1 534 ? -40.482 -18.930 33.091 1.00 89.75 534 ASP A CA 1
ATOM 4504 C C . ASP A 1 534 ? -40.335 -19.748 31.800 1.00 89.75 534 ASP A C 1
ATOM 4506 O O . ASP A 1 534 ? -40.984 -20.783 31.657 1.00 89.75 534 ASP A O 1
ATOM 4510 N N . ALA A 1 535 ? -39.431 -19.361 30.897 1.00 86.19 535 ALA A N 1
ATOM 4511 C CA . ALA A 1 535 ? -39.182 -20.081 29.648 1.00 86.19 535 ALA A CA 1
ATOM 4512 C C . ALA A 1 535 ? -38.637 -21.511 29.857 1.00 86.19 535 ALA A C 1
ATOM 4514 O O . ALA A 1 535 ? -38.855 -22.385 29.015 1.00 86.19 535 ALA A O 1
ATOM 4515 N N . ARG A 1 536 ? -37.959 -21.767 30.985 1.00 83.62 536 ARG A N 1
ATOM 4516 C CA . ARG A 1 536 ? -37.553 -23.112 31.439 1.00 83.62 536 ARG A CA 1
ATOM 4517 C C . ARG A 1 536 ? -38.668 -23.849 32.205 1.00 83.62 536 ARG A C 1
ATOM 4519 O O . ARG A 1 536 ? -38.568 -25.059 32.388 1.00 83.62 536 ARG A O 1
ATOM 4526 N N . GLY A 1 537 ? -39.700 -23.132 32.651 1.00 83.38 537 GLY A N 1
ATOM 4527 C CA . GLY A 1 537 ? -40.817 -23.614 33.463 1.00 83.38 537 GLY A CA 1
ATOM 4528 C C . GLY A 1 537 ? -42.164 -23.568 32.734 1.00 83.38 537 GLY A C 1
ATOM 4529 O O . GLY A 1 537 ? -42.442 -24.411 31.885 1.00 83.38 537 GLY A O 1
ATOM 4530 N N . GLN A 1 538 ? -43.036 -22.627 33.118 1.00 75.81 538 GLN A N 1
ATOM 4531 C CA . GLN A 1 538 ? -44.440 -22.586 32.679 1.00 75.81 538 GLN A CA 1
ATOM 4532 C C . GLN A 1 538 ? -44.655 -21.977 31.282 1.00 75.81 538 GLN A C 1
ATOM 4534 O O . GLN A 1 538 ? -45.722 -22.180 30.706 1.00 75.81 538 GLN A O 1
ATOM 4539 N N . LYS A 1 539 ? -43.659 -21.270 30.726 1.00 85.88 539 LYS A N 1
ATOM 4540 C CA . LYS A 1 539 ? -43.707 -20.586 29.420 1.00 85.88 539 LYS A CA 1
ATOM 4541 C C . LYS A 1 539 ? -44.896 -19.620 29.278 1.00 85.88 539 LYS A C 1
ATOM 4543 O O . LYS A 1 539 ? -45.503 -19.507 28.215 1.00 85.88 539 LYS A O 1
ATOM 4548 N N . MET A 1 540 ? -45.236 -18.926 30.362 1.00 84.69 540 MET A N 1
ATOM 4549 C CA . MET A 1 540 ? -46.361 -17.995 30.438 1.00 84.69 540 MET A CA 1
ATOM 4550 C C . MET A 1 540 ? -46.044 -16.596 29.897 1.00 84.69 540 MET A C 1
ATOM 4552 O O . MET A 1 540 ? -46.984 -15.878 29.566 1.00 84.69 540 MET A O 1
ATOM 4556 N N . VAL A 1 541 ? -44.771 -16.185 29.817 1.00 87.31 541 VAL A N 1
ATOM 4557 C CA . VAL A 1 541 ? -44.341 -14.802 29.523 1.00 87.31 541 VAL A CA 1
ATOM 4558 C C . VAL A 1 541 ? -44.038 -14.557 28.042 1.00 87.31 541 VAL A C 1
ATOM 4560 O O . VAL A 1 541 ? -44.512 -13.563 27.489 1.00 87.31 541 VAL A O 1
ATOM 4563 N N . LEU A 1 542 ? -43.255 -15.423 27.390 1.00 89.75 542 LEU A N 1
ATOM 4564 C CA . LEU A 1 542 ? -42.894 -15.295 25.969 1.00 89.75 542 LEU A CA 1
ATOM 4565 C C . LEU A 1 542 ? -43.705 -16.268 25.112 1.00 89.75 542 LEU A C 1
ATOM 4567 O O . LEU A 1 542 ? -43.686 -17.470 25.357 1.00 89.75 542 LEU A O 1
ATOM 4571 N N . GLN A 1 543 ? -44.354 -15.758 24.064 1.00 88.12 543 GLN A N 1
ATOM 4572 C CA . GLN A 1 543 ? -45.129 -16.578 23.125 1.00 88.12 543 GLN A CA 1
ATOM 4573 C C . GLN A 1 543 ? -44.280 -17.128 21.964 1.00 88.12 543 GLN A C 1
ATOM 4575 O O . GLN A 1 543 ? -44.639 -18.152 21.389 1.00 88.12 543 GLN A O 1
ATOM 4580 N N . ASN A 1 544 ? -43.148 -16.491 21.634 1.00 90.62 544 ASN A N 1
ATOM 4581 C CA . ASN A 1 544 ? -42.236 -16.911 20.560 1.00 90.62 544 ASN A CA 1
ATOM 4582 C C . ASN A 1 544 ? -40.755 -17.063 21.000 1.00 90.62 544 ASN A C 1
ATOM 4584 O O . ASN A 1 544 ? -39.871 -16.518 20.343 1.00 90.62 544 ASN A O 1
ATOM 4588 N N . PRO A 1 545 ? -40.435 -17.799 22.088 1.00 87.75 545 PRO A N 1
ATOM 4589 C CA . PRO A 1 545 ? -39.061 -17.911 22.600 1.00 87.75 545 PRO A CA 1
ATOM 4590 C C . PRO A 1 545 ? -38.082 -18.572 21.612 1.00 87.75 545 PRO A C 1
ATOM 4592 O O . PRO A 1 545 ? -36.914 -18.192 21.566 1.00 87.75 545 PRO A O 1
ATOM 4595 N N . ASP A 1 546 ? -38.560 -19.532 20.817 1.00 88.94 546 ASP A N 1
ATOM 4596 C CA . ASP A 1 546 ? -37.762 -20.300 19.854 1.00 88.94 546 ASP A CA 1
ATOM 4597 C C . ASP A 1 546 ? -37.717 -19.682 18.438 1.00 88.94 546 ASP A C 1
ATOM 4599 O O . ASP A 1 546 ? -37.112 -20.262 17.539 1.00 88.94 546 ASP A O 1
ATOM 4603 N N . GLU A 1 547 ? -38.340 -18.518 18.206 1.00 88.19 547 GLU A N 1
ATOM 4604 C CA . GLU A 1 547 ? -38.280 -17.841 16.901 1.00 88.19 547 GLU A CA 1
ATOM 4605 C C . GLU A 1 547 ? -36.934 -17.118 16.695 1.00 88.19 547 GLU A C 1
ATOM 4607 O O . GLU A 1 547 ? -36.374 -16.523 17.616 1.00 88.19 547 GLU A O 1
ATOM 4612 N N . GLU A 1 548 ? -36.415 -17.172 15.466 1.00 87.19 548 GLU A N 1
ATOM 4613 C CA . GLU A 1 548 ? -35.146 -16.561 15.060 1.00 87.19 548 GLU A CA 1
ATOM 4614 C C . GLU A 1 548 ? -35.232 -15.033 14.912 1.00 87.19 548 GLU A C 1
ATOM 4616 O O . GLU A 1 548 ? -36.156 -14.482 14.303 1.00 87.19 548 GLU A O 1
ATOM 4621 N N . VAL A 1 549 ? -34.182 -14.334 15.341 1.00 82.44 549 VAL A N 1
ATOM 4622 C CA . VAL A 1 549 ? -34.019 -12.888 15.160 1.00 82.44 549 VAL A CA 1
ATOM 4623 C C . VAL A 1 549 ? -33.782 -12.543 13.683 1.00 82.44 549 VAL A C 1
ATOM 4625 O O . VAL A 1 549 ? -32.666 -12.588 13.156 1.00 82.44 549 VAL A O 1
ATOM 4628 N N . ARG A 1 550 ? -34.871 -12.163 13.005 1.00 75.31 550 ARG A N 1
ATOM 4629 C CA . ARG A 1 550 ? -34.906 -11.731 11.597 1.00 75.31 550 ARG A CA 1
ATOM 4630 C C . ARG A 1 550 ? -34.922 -10.203 11.495 1.00 75.31 550 ARG A C 1
ATOM 4632 O O . ARG A 1 550 ? -35.959 -9.560 11.675 1.00 75.31 550 ARG A O 1
ATOM 4639 N N . ILE A 1 551 ? -33.762 -9.613 11.206 1.00 63.19 551 ILE A N 1
ATOM 4640 C CA . ILE A 1 551 ? -33.574 -8.157 11.075 1.00 63.19 551 ILE A CA 1
ATOM 4641 C C . ILE A 1 551 ? -33.556 -7.747 9.591 1.00 63.19 551 ILE A C 1
ATOM 4643 O O . ILE A 1 551 ? -33.102 -8.495 8.727 1.00 63.19 551 ILE A O 1
ATOM 4647 N N . GLY A 1 552 ? -34.122 -6.573 9.292 1.00 55.22 552 GLY A N 1
ATOM 4648 C CA . GLY A 1 552 ? -34.264 -6.045 7.932 1.00 55.22 552 GLY A CA 1
ATOM 4649 C C . GLY A 1 552 ? -32.982 -5.395 7.407 1.00 55.22 552 GLY A C 1
ATOM 4650 O O . GLY A 1 552 ? -32.182 -4.867 8.170 1.00 55.22 552 GLY A O 1
ATOM 4651 N N . THR A 1 553 ? -32.807 -5.401 6.088 1.00 44.44 553 THR A N 1
ATOM 4652 C CA . THR A 1 553 ? -31.573 -5.027 5.375 1.00 44.44 553 THR A CA 1
ATOM 4653 C C . THR A 1 553 ? -31.344 -3.511 5.242 1.00 44.44 553 THR A C 1
ATOM 4655 O O . THR A 1 553 ? -31.158 -3.006 4.134 1.00 44.44 553 THR A O 1
ATOM 4658 N N . LYS A 1 554 ? -31.355 -2.749 6.348 1.00 39.78 554 LYS A N 1
ATOM 4659 C CA . LYS A 1 554 ? -31.016 -1.313 6.324 1.00 39.78 554 LYS A CA 1
ATOM 4660 C C . LYS A 1 554 ? -30.085 -0.863 7.451 1.00 39.78 554 LYS A C 1
ATOM 4662 O O . LYS A 1 554 ? -30.361 -1.106 8.617 1.00 39.78 554 LYS A O 1
ATOM 4667 N N . VAL A 1 555 ? -29.100 -0.063 7.026 1.00 33.97 555 VAL A N 1
ATOM 4668 C CA . VAL A 1 555 ? -28.008 0.560 7.797 1.00 33.97 555 VAL A CA 1
ATOM 4669 C C . VAL A 1 555 ? -26.952 -0.449 8.266 1.00 33.97 555 VAL A C 1
ATOM 4671 O O . VAL A 1 555 ? -27.249 -1.608 8.539 1.00 33.97 555 VAL A O 1
ATOM 4674 N N . ALA A 1 556 ? -25.690 -0.017 8.229 1.00 36.41 556 ALA A N 1
ATOM 4675 C CA . ALA A 1 556 ? -24.526 -0.864 8.431 1.00 36.41 556 ALA A CA 1
ATOM 4676 C C . ALA A 1 556 ? -24.028 -0.796 9.878 1.00 36.41 556 ALA A C 1
ATOM 4678 O O . ALA A 1 556 ? -23.474 0.218 10.283 1.00 36.41 556 ALA A O 1
ATOM 4679 N N . ASP A 1 557 ? -24.198 -1.902 10.596 1.00 47.47 557 ASP A N 1
ATOM 4680 C CA . ASP A 1 557 ? -23.288 -2.418 11.623 1.00 47.47 557 ASP A CA 1
ATOM 4681 C C . ASP A 1 557 ? -23.539 -3.946 11.717 1.00 47.47 557 ASP A C 1
ATOM 4683 O O . ASP A 1 557 ? -24.583 -4.450 11.271 1.00 47.47 557 ASP A O 1
ATOM 4687 N N . VAL A 1 558 ? -22.562 -4.725 12.194 1.00 54.81 558 VAL A N 1
ATOM 4688 C CA . VAL A 1 558 ? -22.643 -6.201 12.189 1.00 54.81 558 VAL A CA 1
ATOM 4689 C C . VAL A 1 558 ? -23.604 -6.669 13.283 1.00 54.81 558 VAL A C 1
ATOM 4691 O O . VAL A 1 558 ? -23.248 -6.721 14.450 1.00 54.81 558 VAL A O 1
ATOM 4694 N N . ASN A 1 559 ? -24.832 -7.015 12.891 1.00 65.00 559 ASN A N 1
ATOM 4695 C CA . ASN A 1 559 ? -25.901 -7.404 13.815 1.00 65.00 559 ASN A CA 1
ATOM 4696 C C . ASN A 1 559 ? -25.582 -8.747 14.500 1.00 65.00 559 ASN A C 1
ATOM 4698 O O . ASN A 1 559 ? -25.802 -9.807 13.903 1.00 65.00 559 ASN A O 1
ATOM 4702 N N . LEU A 1 560 ? -25.112 -8.686 15.749 1.00 77.25 560 LEU A N 1
ATOM 4703 C CA . LEU A 1 560 ? -24.571 -9.817 16.515 1.00 77.25 560 LEU A CA 1
ATOM 4704 C C . LEU A 1 560 ? -25.544 -11.001 16.618 1.00 77.25 560 LEU A C 1
ATOM 4706 O O . LEU A 1 560 ? -25.161 -12.152 16.435 1.00 77.25 560 LEU A O 1
ATOM 4710 N N . PHE A 1 561 ? -26.827 -10.719 16.845 1.00 83.06 561 PHE A N 1
ATOM 4711 C CA . PHE A 1 561 ? -27.832 -11.739 17.164 1.00 83.06 561 PHE A CA 1
ATOM 4712 C C . PHE A 1 561 ? -28.581 -12.323 15.957 1.00 83.06 561 PHE A C 1
ATOM 4714 O O . PHE A 1 561 ? -29.562 -13.049 16.125 1.00 83.06 561 PHE A O 1
ATOM 4721 N N . LYS A 1 562 ? -28.177 -12.002 14.722 1.00 82.44 562 LYS A N 1
ATOM 4722 C CA . LYS A 1 562 ? -28.903 -12.416 13.510 1.00 82.44 562 LYS A CA 1
ATOM 4723 C C . LYS A 1 562 ? -28.964 -13.946 13.384 1.00 82.44 562 LYS A C 1
ATOM 4725 O O . LYS A 1 562 ? -27.950 -14.594 13.153 1.00 82.44 562 LYS A O 1
ATOM 4730 N N . GLY A 1 563 ? -30.174 -14.506 13.430 1.00 81.00 563 GLY A N 1
ATOM 4731 C CA . GLY A 1 563 ? -30.405 -15.955 13.334 1.00 81.00 563 GLY A CA 1
ATOM 4732 C C . GLY A 1 563 ? -30.308 -16.722 14.660 1.00 81.00 563 GLY A C 1
ATOM 4733 O O . GLY A 1 563 ? -30.563 -17.920 14.668 1.00 81.00 563 GLY A O 1
ATOM 4734 N N . MET A 1 564 ? -30.009 -16.059 15.782 1.00 87.31 564 MET A N 1
ATOM 4735 C CA . MET A 1 564 ? -30.193 -16.649 17.115 1.00 87.31 564 MET A CA 1
ATOM 4736 C C . MET A 1 564 ? -31.681 -16.661 17.488 1.00 87.31 564 MET A C 1
ATOM 4738 O O . MET A 1 564 ? -32.440 -15.810 17.015 1.00 87.31 564 MET A O 1
ATOM 4742 N N . ARG A 1 565 ? -32.119 -17.592 18.345 1.00 90.69 565 ARG A N 1
ATOM 4743 C CA . ARG A 1 565 ? -33.497 -17.586 18.869 1.00 90.69 565 ARG A CA 1
ATOM 4744 C C . ARG A 1 565 ? -33.645 -16.490 19.920 1.00 90.69 565 ARG A C 1
ATOM 4746 O O . ARG A 1 565 ? -32.694 -16.224 20.656 1.00 90.69 565 ARG A O 1
ATOM 4753 N N . PHE A 1 566 ? -34.833 -15.901 20.067 1.00 90.19 566 PHE A N 1
ATOM 4754 C CA . PHE A 1 566 ? -35.059 -14.858 21.079 1.00 90.19 566 PHE A CA 1
ATOM 4755 C C . PHE A 1 566 ? -34.644 -15.288 22.495 1.00 90.19 566 PHE A C 1
ATOM 4757 O O . PHE A 1 566 ? -34.072 -14.479 23.223 1.00 90.19 566 PHE A O 1
ATOM 4764 N N . ILE A 1 567 ? -34.866 -16.551 22.880 1.00 92.25 567 ILE A N 1
ATOM 4765 C CA . ILE A 1 567 ? -34.460 -17.064 24.197 1.00 92.25 567 ILE A CA 1
ATOM 4766 C C . ILE A 1 567 ? -32.937 -17.061 24.412 1.00 92.25 567 ILE A C 1
ATOM 4768 O O . ILE A 1 567 ? -32.480 -16.750 25.511 1.00 92.25 567 ILE A O 1
ATOM 4772 N N . ASP A 1 568 ? -32.152 -17.326 23.365 1.00 92.88 568 ASP A N 1
ATOM 4773 C CA . ASP A 1 568 ? -30.685 -17.306 23.427 1.00 92.88 568 ASP A CA 1
ATOM 4774 C C . ASP A 1 568 ? -30.171 -15.861 23.558 1.00 92.88 568 ASP A C 1
ATOM 4776 O O . ASP A 1 568 ? -29.221 -15.594 24.292 1.00 92.88 568 ASP A O 1
ATOM 4780 N N . VAL A 1 569 ? -30.853 -14.899 22.924 1.00 92.44 569 VAL A N 1
ATOM 4781 C CA . VAL A 1 569 ? -30.539 -13.469 23.082 1.00 92.44 569 VAL A CA 1
ATOM 4782 C C . VAL A 1 569 ? -30.937 -12.952 24.465 1.00 92.44 569 VAL A C 1
ATOM 4784 O O . VAL A 1 569 ? -30.196 -12.164 25.043 1.00 92.44 569 VAL A O 1
ATOM 4787 N N . PHE A 1 570 ? -32.041 -13.423 25.058 1.00 94.31 570 PHE A N 1
ATOM 4788 C CA . PHE A 1 570 ? -32.341 -13.129 26.466 1.00 94.31 570 PHE A CA 1
ATOM 4789 C C . PHE A 1 570 ? -31.294 -13.727 27.420 1.00 94.31 570 PHE A C 1
ATOM 4791 O O . PHE A 1 570 ? -30.989 -13.102 28.433 1.00 94.31 570 PHE A O 1
ATOM 4798 N N . GLN A 1 571 ? -30.708 -14.887 27.103 1.00 94.56 571 GLN A N 1
ATOM 4799 C CA . GLN A 1 571 ? -29.604 -15.456 27.883 1.00 94.56 571 GLN A CA 1
ATOM 4800 C C . GLN A 1 571 ? -28.330 -14.607 27.750 1.00 94.56 571 GLN A C 1
ATOM 4802 O O . GLN A 1 571 ? -27.701 -14.302 28.759 1.00 94.56 571 GLN A O 1
ATOM 4807 N N . SER A 1 572 ? -27.998 -14.151 26.538 1.00 94.31 572 SER A N 1
ATOM 4808 C CA . SER A 1 572 ? -26.889 -13.218 26.292 1.00 94.31 572 SER A CA 1
ATOM 4809 C C . SER A 1 572 ? -27.094 -11.878 27.018 1.00 94.31 572 SER A C 1
ATOM 4811 O O . SER A 1 572 ? -26.203 -11.428 27.737 1.00 94.31 572 SER A O 1
ATOM 4813 N N . ALA A 1 573 ? -28.302 -11.304 26.951 1.00 94.69 573 ALA A N 1
ATOM 4814 C CA . ALA A 1 573 ? -28.675 -10.083 27.664 1.00 94.69 573 ALA A CA 1
ATOM 4815 C C . ALA A 1 573 ? -28.598 -10.242 29.192 1.00 94.69 573 ALA A C 1
ATOM 4817 O O . ALA A 1 573 ? -28.142 -9.327 29.876 1.00 94.69 573 ALA A O 1
ATOM 4818 N N . TYR A 1 574 ? -29.015 -11.394 29.733 1.00 96.31 574 TYR A N 1
ATOM 4819 C CA . TYR A 1 574 ? -28.876 -11.697 31.158 1.00 96.31 574 TYR A CA 1
ATOM 4820 C C . TYR A 1 574 ? -27.407 -11.718 31.569 1.00 96.31 574 TYR A C 1
ATOM 4822 O O . TYR A 1 574 ? -27.022 -10.918 32.419 1.00 96.31 574 TYR A O 1
ATOM 4830 N N . ASN A 1 575 ? -26.594 -12.548 30.906 1.00 95.25 575 ASN A N 1
ATOM 4831 C CA . ASN A 1 575 ? -25.162 -12.681 31.167 1.00 95.25 575 ASN A CA 1
ATOM 4832 C C . ASN A 1 575 ? -24.465 -11.304 31.117 1.00 95.25 575 ASN A C 1
ATOM 4834 O O . ASN A 1 575 ? -23.754 -10.929 32.047 1.00 95.25 575 ASN A O 1
ATOM 4838 N N . TYR A 1 576 ? -24.766 -10.497 30.092 1.00 95.12 576 TYR A N 1
ATOM 4839 C CA . TYR A 1 576 ? -24.304 -9.112 29.961 1.00 95.12 576 TYR A CA 1
ATOM 4840 C C . TYR A 1 576 ? -24.702 -8.239 31.165 1.00 95.12 576 TYR A C 1
ATOM 4842 O O . TYR A 1 576 ? -23.861 -7.547 31.738 1.00 95.12 576 TYR A O 1
ATOM 4850 N N . THR A 1 577 ? -25.975 -8.269 31.586 1.00 95.50 577 THR A N 1
ATOM 4851 C CA . THR A 1 577 ? -26.437 -7.474 32.739 1.00 95.50 577 THR A CA 1
ATOM 4852 C C . THR A 1 577 ? -25.841 -7.936 34.068 1.00 95.50 577 THR A C 1
ATOM 4854 O O . THR A 1 577 ? -25.502 -7.083 34.885 1.00 95.50 577 THR A O 1
ATOM 4857 N N . SER A 1 578 ? -25.645 -9.243 34.272 1.00 94.31 578 SER A N 1
ATOM 4858 C CA . SER A 1 578 ? -24.975 -9.794 35.456 1.00 94.31 578 SER A CA 1
ATOM 4859 C C . SER A 1 578 ? -23.499 -9.399 35.500 1.00 94.31 578 SER A C 1
ATOM 4861 O O . SER A 1 578 ? -23.024 -8.946 36.537 1.00 94.31 578 SER A O 1
ATOM 4863 N N . ALA A 1 579 ? -22.780 -9.487 34.376 1.00 93.19 579 ALA A N 1
ATOM 4864 C CA . ALA A 1 579 ? -21.389 -9.045 34.282 1.00 93.19 579 ALA A CA 1
ATOM 4865 C C . ALA A 1 579 ? -21.234 -7.534 34.517 1.00 93.19 579 ALA A C 1
ATOM 4867 O O . ALA A 1 579 ? -20.343 -7.117 35.253 1.00 93.19 579 ALA A O 1
ATOM 4868 N N . PHE A 1 580 ? -22.127 -6.703 33.970 1.00 95.00 580 PHE A N 1
ATOM 4869 C CA . PHE A 1 580 ? -22.082 -5.259 34.213 1.00 95.00 580 PHE A CA 1
ATOM 4870 C C . PHE A 1 580 ? -22.458 -4.894 35.660 1.00 95.00 580 PHE A C 1
ATOM 4872 O O . PHE A 1 580 ? -21.802 -4.047 36.264 1.00 95.00 580 PHE A O 1
ATOM 4879 N N . ASN A 1 581 ? -23.446 -5.568 36.263 1.00 93.69 581 ASN A N 1
ATOM 4880 C CA . ASN A 1 581 ? -23.746 -5.408 37.690 1.00 93.69 581 ASN A CA 1
ATOM 4881 C C . ASN A 1 581 ? -22.576 -5.880 38.575 1.00 93.69 581 ASN A C 1
ATOM 4883 O O . ASN A 1 581 ? -22.298 -5.230 39.579 1.00 93.69 581 ASN A O 1
ATOM 4887 N N . TYR A 1 582 ? -21.864 -6.951 38.210 1.00 92.25 582 TYR A N 1
ATOM 4888 C CA . TYR A 1 582 ? -20.642 -7.375 38.903 1.00 92.25 582 TYR A CA 1
ATOM 4889 C C . TYR A 1 582 ? -19.555 -6.292 38.816 1.00 92.25 582 TYR A C 1
ATOM 4891 O O . TYR A 1 582 ? -19.091 -5.814 39.847 1.00 92.25 582 TYR A O 1
ATOM 4899 N N . LEU A 1 583 ? -19.240 -5.803 37.611 1.00 90.81 583 LEU A N 1
ATOM 4900 C CA . LEU A 1 583 ? -18.260 -4.730 37.401 1.00 90.81 583 LEU A CA 1
ATOM 4901 C C . LEU A 1 583 ? -18.580 -3.458 38.200 1.00 90.81 583 LEU A C 1
ATOM 4903 O O . LEU A 1 583 ? -17.663 -2.832 38.719 1.00 90.81 583 LEU A O 1
ATOM 4907 N N . LEU A 1 584 ? -19.859 -3.087 38.322 1.00 91.88 584 LEU A N 1
ATOM 4908 C CA . LEU A 1 584 ? -20.303 -1.917 39.089 1.00 91.88 584 LEU A CA 1
ATOM 4909 C C . LEU A 1 584 ? -20.194 -2.091 40.614 1.00 91.88 584 LEU A C 1
ATOM 4911 O O . LEU A 1 584 ? -20.014 -1.098 41.316 1.00 91.88 584 LEU A O 1
ATOM 4915 N N . ASN A 1 585 ? -20.360 -3.301 41.154 1.00 89.69 585 ASN A N 1
ATOM 4916 C CA . ASN A 1 585 ? -20.436 -3.513 42.609 1.00 89.69 585 ASN A CA 1
ATOM 4917 C C . ASN A 1 585 ? -19.167 -4.132 43.218 1.00 89.69 585 ASN A C 1
ATOM 4919 O O . ASN A 1 585 ? -18.872 -3.865 44.380 1.00 89.69 585 ASN A O 1
ATOM 4923 N N . GLU A 1 586 ? -18.447 -4.956 42.456 1.00 84.88 586 GLU A N 1
ATOM 4924 C CA . GLU A 1 586 ? -17.352 -5.819 42.929 1.00 84.88 586 GLU A CA 1
ATOM 4925 C C . GLU A 1 586 ? -16.111 -5.794 42.006 1.00 84.88 586 GLU A C 1
ATOM 4927 O O . GLU A 1 586 ? -15.106 -6.426 42.328 1.00 84.88 586 GLU A O 1
ATOM 4932 N N . GLY A 1 587 ? -16.160 -5.072 40.877 1.00 83.56 587 GLY A N 1
ATOM 4933 C CA . GLY A 1 587 ? -15.065 -4.954 39.904 1.00 83.56 587 GLY A CA 1
ATOM 4934 C C . GLY A 1 587 ? -14.644 -3.508 39.601 1.00 83.56 587 GLY A C 1
ATOM 4935 O O . GLY A 1 587 ? -14.896 -2.585 40.369 1.00 83.56 587 GLY A O 1
ATOM 4936 N N . GLU A 1 588 ? -14.004 -3.299 38.447 1.00 83.88 588 GLU A N 1
ATOM 4937 C CA . GLU A 1 588 ? -13.352 -2.032 38.051 1.00 83.88 588 GLU A CA 1
ATOM 4938 C C . GLU A 1 588 ? -14.251 -0.787 37.967 1.00 83.88 588 GLU A C 1
ATOM 4940 O O . GLU A 1 588 ? -13.733 0.324 37.863 1.00 83.88 588 GLU A O 1
ATOM 4945 N N . LEU A 1 589 ? -15.578 -0.929 37.999 1.00 87.94 589 LEU A N 1
ATOM 4946 C CA . LEU A 1 589 ? -16.529 0.186 37.926 1.00 87.94 589 LEU A CA 1
ATOM 4947 C C . LEU A 1 589 ? -17.137 0.520 39.294 1.00 87.94 589 LEU A C 1
ATOM 4949 O O . LEU A 1 589 ? -18.249 1.042 39.373 1.00 87.94 589 LEU A O 1
ATOM 4953 N N . ASP A 1 590 ? -16.391 0.239 40.363 1.00 83.56 590 ASP A N 1
ATOM 4954 C CA . ASP A 1 590 ? -16.725 0.592 41.738 1.00 83.56 590 ASP A CA 1
ATOM 4955 C C . ASP A 1 590 ? -16.762 2.113 42.018 1.00 83.56 590 ASP A C 1
ATOM 4957 O O . ASP A 1 590 ? -16.576 2.972 41.150 1.00 83.56 590 ASP A O 1
ATOM 4961 N N . MET A 1 591 ? -17.004 2.450 43.289 1.00 80.56 591 MET A N 1
ATOM 4962 C CA . MET A 1 591 ? -17.143 3.828 43.767 1.00 80.56 591 MET A CA 1
ATOM 4963 C C . MET A 1 591 ? -15.873 4.421 44.408 1.00 80.56 591 MET A C 1
ATOM 4965 O O . MET A 1 591 ? -15.967 5.504 44.992 1.00 80.56 591 MET A O 1
ATOM 4969 N N . VAL A 1 592 ? -14.730 3.722 44.391 1.00 76.75 592 VAL A N 1
ATOM 4970 C CA . VAL A 1 592 ? -13.542 4.096 45.188 1.00 76.75 592 VAL A CA 1
ATOM 4971 C C . VAL A 1 592 ? -12.722 5.190 44.503 1.00 76.75 592 VAL A C 1
ATOM 4973 O O . VAL A 1 592 ? -12.428 6.216 45.117 1.00 76.75 592 VAL A O 1
ATOM 4976 N N . SER A 1 593 ? -12.398 4.997 43.226 1.00 79.88 593 SER A N 1
ATOM 4977 C CA . SER A 1 593 ? -11.630 5.933 42.390 1.00 79.88 593 SER A CA 1
ATOM 4978 C C . SER A 1 593 ? -12.437 6.437 41.185 1.00 79.88 593 SER A C 1
ATOM 4980 O O . SER A 1 593 ? -13.424 5.822 40.785 1.00 79.88 593 SER A O 1
ATOM 4982 N N . LEU A 1 594 ? -12.029 7.573 40.606 1.00 78.50 594 LEU A N 1
ATOM 4983 C CA . LEU A 1 594 ? -12.641 8.155 39.396 1.00 78.50 594 LEU A CA 1
ATOM 4984 C C . LEU A 1 594 ? -12.164 7.480 38.097 1.00 78.50 594 LEU A C 1
ATOM 4986 O O . LEU A 1 594 ? -12.924 7.408 37.130 1.00 78.50 594 LEU A O 1
ATOM 4990 N N . ASN A 1 595 ? -10.918 7.003 38.085 1.00 82.19 595 ASN A N 1
ATOM 4991 C CA . ASN A 1 595 ? -10.285 6.334 36.953 1.00 82.19 595 ASN A CA 1
ATOM 4992 C C . ASN A 1 595 ? -10.269 4.816 37.184 1.00 82.19 595 ASN A C 1
ATOM 4994 O O . ASN A 1 595 ? -10.209 4.362 38.321 1.00 82.19 595 ASN A O 1
ATOM 4998 N N . VAL A 1 596 ? -10.294 4.025 36.114 1.00 81.56 596 VAL A N 1
ATOM 4999 C CA . VAL A 1 596 ? -9.885 2.618 36.148 1.00 81.56 596 VAL A CA 1
ATOM 5000 C C . VAL A 1 596 ? -8.361 2.600 36.256 1.00 81.56 596 VAL A C 1
ATOM 5002 O O . VAL A 1 596 ? -7.652 2.801 35.266 1.00 81.56 596 VAL A O 1
ATOM 5005 N N . ASP A 1 597 ? -7.872 2.449 37.485 1.00 65.12 597 ASP A N 1
ATOM 5006 C CA . ASP A 1 597 ? -6.449 2.564 37.806 1.00 65.12 597 ASP A CA 1
ATOM 5007 C C . ASP A 1 597 ? -5.657 1.379 37.217 1.00 65.12 597 ASP A C 1
ATOM 5009 O O . ASP A 1 597 ? -4.677 1.579 36.492 1.00 65.12 597 ASP A O 1
ATOM 5013 N N . GLU A 1 598 ? -6.164 0.157 37.424 1.00 65.50 598 GLU A N 1
ATOM 5014 C CA . GLU A 1 598 ? -5.664 -1.101 36.853 1.00 65.50 598 GLU A CA 1
ATOM 5015 C C . GLU A 1 598 ? -6.844 -1.926 36.285 1.00 65.50 598 GLU A C 1
ATOM 5017 O O . GLU A 1 598 ? -7.639 -2.458 37.060 1.00 65.50 598 GLU A O 1
ATOM 5022 N N . PRO A 1 599 ? -7.016 -2.016 34.949 1.00 68.44 599 PRO A N 1
ATOM 5023 C CA . PRO A 1 599 ? -8.037 -2.871 34.341 1.00 68.44 599 PRO A CA 1
ATOM 5024 C C . PRO A 1 599 ? -7.606 -4.346 34.307 1.00 68.44 599 PRO A C 1
ATOM 5026 O O . PRO A 1 599 ? -6.587 -4.675 33.695 1.00 68.44 599 PRO A O 1
ATOM 5029 N N . TYR A 1 600 ? -8.408 -5.233 34.902 1.00 67.50 600 TYR A N 1
ATOM 5030 C CA . TYR A 1 600 ? -8.202 -6.686 34.902 1.00 67.50 600 TYR A CA 1
ATOM 5031 C C . TYR A 1 600 ? -9.164 -7.389 33.936 1.00 67.50 600 TYR A C 1
ATOM 5033 O O . TYR A 1 600 ? -8.731 -8.209 33.130 1.00 67.50 600 TYR A O 1
ATOM 5041 N N . TYR A 1 601 ? -10.450 -7.034 33.988 1.00 71.62 601 TYR A N 1
ATOM 5042 C CA . TYR A 1 601 ? -11.508 -7.564 33.130 1.00 71.62 601 TYR A CA 1
ATOM 5043 C C . TYR A 1 601 ? -11.781 -6.659 31.916 1.00 71.62 601 TYR A C 1
ATOM 5045 O O . TYR A 1 601 ? -11.992 -7.144 30.802 1.00 71.62 601 TYR A O 1
ATOM 5053 N N . LEU A 1 602 ? -11.797 -5.333 32.102 1.00 72.00 602 LEU A N 1
ATOM 5054 C CA . LEU A 1 602 ? -12.142 -4.376 31.049 1.00 72.00 602 LEU A CA 1
ATOM 5055 C C . LEU A 1 602 ? -10.886 -3.918 30.312 1.00 72.00 602 LEU A C 1
ATOM 5057 O O . LEU A 1 602 ? -10.307 -2.884 30.627 1.00 72.00 602 LEU A O 1
ATOM 5061 N N . HIS A 1 603 ? -10.471 -4.665 29.289 1.00 69.00 603 HIS A N 1
ATOM 5062 C CA . HIS A 1 603 ? -9.299 -4.337 28.469 1.00 69.00 603 HIS A CA 1
ATOM 5063 C C . HIS A 1 603 ? -9.495 -3.049 27.635 1.00 69.00 603 HIS A C 1
ATOM 5065 O O . HIS A 1 603 ? -9.757 -3.092 26.435 1.00 69.00 603 HIS A O 1
ATOM 5071 N N . LEU A 1 604 ? -9.335 -1.886 28.280 1.00 68.19 604 LEU A N 1
ATOM 5072 C CA . LEU A 1 604 ? -9.583 -0.549 27.719 1.00 68.19 604 LEU A CA 1
ATOM 5073 C C . LEU A 1 604 ? -8.731 -0.221 26.481 1.00 68.19 604 LEU A C 1
ATOM 5075 O O . LEU A 1 604 ? -9.135 0.594 25.653 1.00 68.19 604 LEU A O 1
ATOM 5079 N N . VAL A 1 605 ? -7.558 -0.850 26.355 1.00 59.69 605 VAL A N 1
ATOM 5080 C CA . VAL A 1 605 ? -6.663 -0.733 25.199 1.00 59.69 605 VAL A CA 1
ATOM 5081 C C . VAL A 1 605 ? -6.348 -2.131 24.670 1.00 59.69 605 VAL A C 1
ATOM 5083 O O . VAL A 1 605 ? -5.630 -2.895 25.313 1.00 59.69 605 VAL A O 1
ATOM 5086 N N . ASN A 1 606 ? -6.815 -2.442 23.461 1.00 55.84 606 ASN A N 1
ATOM 5087 C CA . ASN A 1 606 ? -6.341 -3.588 22.687 1.00 55.84 606 ASN A CA 1
ATOM 5088 C C . ASN A 1 606 ? -5.366 -3.089 21.607 1.00 55.84 606 ASN A C 1
ATOM 5090 O O . ASN A 1 606 ? -5.723 -2.994 20.432 1.00 55.84 606 ASN A O 1
ATOM 5094 N N . THR A 1 607 ? -4.147 -2.710 22.021 1.00 46.78 607 THR A N 1
ATOM 5095 C CA . THR A 1 607 ? -3.102 -2.162 21.128 1.00 46.78 607 THR A CA 1
ATOM 5096 C C . THR A 1 607 ? -2.890 -3.046 19.907 1.00 46.78 607 THR A C 1
ATOM 5098 O O . THR A 1 607 ? -2.859 -2.548 18.789 1.00 46.78 607 THR A O 1
ATOM 5101 N N . ALA A 1 608 ? -2.840 -4.361 20.111 1.00 45.66 608 ALA A N 1
ATOM 5102 C CA . ALA A 1 608 ? -2.617 -5.343 19.062 1.00 45.66 608 ALA A CA 1
ATOM 5103 C C . ALA A 1 608 ? -3.666 -5.288 17.933 1.00 45.66 608 ALA A C 1
ATOM 5105 O O . ALA A 1 608 ? -3.302 -5.297 16.757 1.00 45.66 608 ALA A O 1
ATOM 5106 N N . GLU A 1 609 ? -4.958 -5.184 18.261 1.00 50.59 609 GLU A N 1
ATOM 5107 C CA . GLU A 1 609 ? -6.012 -5.070 17.243 1.00 50.59 609 GLU A CA 1
ATOM 5108 C C . GLU A 1 609 ? -6.112 -3.665 16.633 1.00 50.59 609 GLU A C 1
ATOM 5110 O O . GLU A 1 609 ? -6.548 -3.535 15.489 1.00 50.59 609 GLU A O 1
ATOM 5115 N N . ILE A 1 610 ? -5.699 -2.615 17.351 1.00 50.25 610 ILE A N 1
ATOM 5116 C CA . ILE A 1 610 ? -5.601 -1.252 16.802 1.00 50.25 610 ILE A CA 1
ATOM 5117 C C . ILE A 1 610 ? -4.455 -1.193 15.780 1.00 50.25 610 ILE A C 1
ATOM 5119 O O . ILE A 1 610 ? -4.678 -0.813 14.633 1.00 50.25 610 ILE A O 1
ATOM 5123 N N . GLU A 1 611 ? -3.261 -1.668 16.142 1.00 47.78 611 GLU A N 1
ATOM 5124 C CA . GLU A 1 611 ? -2.097 -1.759 15.252 1.00 47.78 611 GLU A CA 1
ATOM 5125 C C . GLU A 1 611 ? -2.377 -2.641 14.021 1.00 47.78 611 GLU A C 1
ATOM 5127 O O . GLU A 1 611 ? -1.943 -2.311 12.916 1.00 47.78 611 GLU A O 1
ATOM 5132 N N . GLN A 1 612 ? -3.144 -3.729 14.174 1.00 50.47 612 GLN A N 1
ATOM 5133 C CA . GLN A 1 612 ? -3.574 -4.569 13.052 1.00 50.47 612 GLN A CA 1
ATOM 5134 C C . GLN A 1 612 ? -4.535 -3.829 12.103 1.00 50.47 612 GLN A C 1
ATOM 5136 O O . GLN A 1 612 ? -4.388 -3.938 10.885 1.00 50.47 612 GLN A O 1
ATOM 5141 N N . LYS A 1 613 ? -5.501 -3.062 12.634 1.00 53.03 613 LYS A N 1
ATOM 5142 C CA . LYS A 1 613 ? -6.428 -2.239 11.832 1.00 53.03 613 LYS A CA 1
ATOM 5143 C C . LYS A 1 613 ? -5.674 -1.118 11.099 1.00 53.03 613 LYS A C 1
ATOM 5145 O O . LYS A 1 613 ? -5.864 -0.964 9.896 1.00 53.03 613 LYS A O 1
ATOM 5150 N N . ILE A 1 614 ? -4.768 -0.410 11.780 1.00 53.50 614 ILE A N 1
ATOM 5151 C CA . ILE A 1 614 ? -3.929 0.648 11.189 1.00 53.50 614 ILE A CA 1
ATOM 5152 C C . ILE A 1 614 ? -3.081 0.093 10.039 1.00 53.50 614 ILE A C 1
ATOM 5154 O O . ILE A 1 614 ? -3.102 0.653 8.945 1.00 53.50 614 ILE A O 1
ATOM 5158 N N . ALA A 1 615 ? -2.401 -1.041 10.230 1.00 52.62 615 ALA A N 1
ATOM 5159 C CA . ALA A 1 615 ? -1.570 -1.625 9.179 1.00 52.62 615 ALA A CA 1
ATOM 5160 C C . ALA A 1 615 ? -2.384 -2.129 7.965 1.00 52.62 615 ALA A C 1
ATOM 5162 O O . ALA A 1 615 ? -1.916 -2.046 6.829 1.00 52.62 615 ALA A O 1
ATOM 5163 N N . LEU A 1 616 ? -3.624 -2.592 8.177 1.00 57.28 616 LEU A N 1
ATOM 5164 C CA . LEU A 1 616 ? -4.559 -2.914 7.090 1.00 57.28 616 LEU A CA 1
ATOM 5165 C C . LEU A 1 616 ? -5.034 -1.662 6.334 1.00 57.28 616 LEU A C 1
ATOM 5167 O O . LEU A 1 616 ? -5.225 -1.722 5.119 1.00 57.28 616 LEU A O 1
ATOM 5171 N N . GLU A 1 617 ? -5.210 -0.526 7.014 1.00 56.81 617 GLU A N 1
ATOM 5172 C CA . GLU A 1 617 ? -5.490 0.756 6.357 1.00 56.81 617 GLU A CA 1
ATOM 5173 C C . GLU A 1 617 ? -4.272 1.314 5.608 1.00 56.81 617 GLU A C 1
ATOM 5175 O O . GLU A 1 617 ? -4.439 1.928 4.555 1.00 56.81 617 GLU A O 1
ATOM 5180 N N . GLU A 1 618 ? -3.051 1.107 6.108 1.00 55.12 618 GLU A N 1
ATOM 5181 C CA . GLU A 1 618 ? -1.825 1.432 5.371 1.00 55.12 618 GLU A CA 1
ATOM 5182 C C . GLU A 1 618 ? -1.681 0.573 4.111 1.00 55.12 618 GLU A C 1
ATOM 5184 O O . GLU A 1 618 ? -1.442 1.122 3.036 1.00 55.12 618 GLU A O 1
ATOM 5189 N N . GLU A 1 619 ? -1.906 -0.746 4.184 1.00 57.38 619 GLU A N 1
ATOM 5190 C CA . GLU A 1 619 ? -1.883 -1.595 2.985 1.00 57.38 619 GLU A CA 1
ATOM 5191 C C . GLU A 1 619 ? -2.961 -1.175 1.967 1.00 57.38 619 GLU A C 1
ATOM 5193 O O . GLU A 1 619 ? -2.691 -1.137 0.765 1.00 57.38 619 GLU A O 1
ATOM 5198 N N . GLN A 1 620 ? -4.155 -0.774 2.421 1.00 63.44 620 GLN A N 1
ATOM 5199 C CA . GLN A 1 620 ? -5.192 -0.224 1.538 1.00 63.44 620 GLN A CA 1
ATOM 5200 C C . GLN A 1 620 ? -4.763 1.101 0.887 1.00 63.44 620 GLN A C 1
ATOM 5202 O O . GLN A 1 620 ? -4.948 1.261 -0.320 1.00 63.44 620 GLN A O 1
ATOM 5207 N N . LYS A 1 621 ? -4.122 2.016 1.630 1.00 63.00 621 LYS A N 1
ATOM 5208 C CA . LYS A 1 621 ? -3.548 3.259 1.075 1.00 63.00 621 LYS A CA 1
ATOM 5209 C C . LYS A 1 621 ? -2.474 2.954 0.022 1.00 63.00 621 LYS A C 1
ATOM 5211 O O . LYS A 1 621 ? -2.527 3.525 -1.065 1.00 63.00 621 LYS A O 1
ATOM 5216 N N . PHE A 1 622 ? -1.579 1.992 0.269 1.00 57.97 622 PHE A N 1
ATOM 5217 C CA . PHE A 1 622 ? -0.590 1.548 -0.724 1.00 57.97 622 PHE A CA 1
ATOM 5218 C C . PHE A 1 622 ? -1.230 0.945 -1.988 1.00 57.97 622 PHE A C 1
ATOM 5220 O O . PHE A 1 622 ? -0.746 1.203 -3.091 1.00 57.97 622 PHE A O 1
ATOM 5227 N N . GLN A 1 623 ? -2.325 0.187 -1.859 1.00 60.16 623 GLN A N 1
ATOM 5228 C CA . GLN A 1 623 ? -3.076 -0.339 -3.009 1.00 60.16 623 GLN A CA 1
ATOM 5229 C C . GLN A 1 623 ? -3.840 0.757 -3.773 1.00 60.16 623 GLN A C 1
ATOM 5231 O O . GLN A 1 623 ? -3.992 0.663 -4.992 1.00 60.16 623 GLN A O 1
ATOM 5236 N N . GLU A 1 624 ? -4.317 1.806 -3.099 1.00 60.50 624 GLU A N 1
ATOM 5237 C CA . GLU A 1 624 ? -4.881 2.979 -3.774 1.00 60.50 624 GLU A CA 1
ATOM 5238 C C . GLU A 1 624 ? -3.821 3.795 -4.520 1.00 60.50 624 GLU A C 1
ATOM 5240 O O . GLU A 1 624 ? -4.091 4.257 -5.626 1.00 60.50 624 GLU A O 1
ATOM 5245 N N . GLU A 1 625 ? -2.628 3.976 -3.951 1.00 58.19 625 GLU A N 1
ATOM 5246 C CA . GLU A 1 625 ? -1.515 4.637 -4.642 1.00 58.19 625 GLU A CA 1
ATOM 5247 C C . GLU A 1 625 ? -1.061 3.840 -5.873 1.00 58.19 625 GLU A C 1
ATOM 5249 O O . GLU A 1 625 ? -0.826 4.433 -6.926 1.00 58.19 625 GLU A O 1
ATOM 5254 N N . GLU A 1 626 ? -1.023 2.503 -5.792 1.00 55.47 626 GLU A N 1
ATOM 5255 C CA . GLU A 1 626 ? -0.731 1.644 -6.947 1.00 55.47 626 GLU A CA 1
ATOM 5256 C C . GLU A 1 626 ? -1.797 1.787 -8.054 1.00 55.47 626 GLU A C 1
ATOM 5258 O O . GLU A 1 626 ? -1.441 1.887 -9.230 1.00 55.47 626 GLU A O 1
ATOM 5263 N N . LYS A 1 627 ? -3.089 1.894 -7.705 1.00 55.31 627 LYS A N 1
ATOM 5264 C CA . LYS A 1 627 ? -4.160 2.190 -8.680 1.00 55.31 627 LYS A CA 1
ATOM 5265 C C . LYS A 1 627 ? -4.017 3.578 -9.295 1.00 55.31 627 LYS A C 1
ATOM 5267 O O . LYS A 1 627 ? -4.011 3.686 -10.515 1.00 55.31 627 LYS A O 1
ATOM 5272 N N . LYS A 1 628 ? -3.805 4.619 -8.484 1.00 55.28 628 LYS A N 1
ATOM 5273 C CA . LYS A 1 628 ? -3.611 6.006 -8.953 1.00 55.28 628 LYS A CA 1
ATOM 5274 C C . LYS A 1 628 ? -2.391 6.131 -9.881 1.00 55.28 628 LYS A C 1
ATOM 5276 O O . LYS A 1 628 ? -2.417 6.910 -10.832 1.00 55.28 628 LYS A O 1
ATOM 5281 N N . ALA A 1 629 ? -1.345 5.330 -9.657 1.00 50.47 629 ALA A N 1
ATOM 5282 C CA . ALA A 1 629 ? -0.189 5.239 -10.549 1.00 50.47 629 ALA A CA 1
ATOM 5283 C C . ALA A 1 629 ? -0.503 4.548 -11.894 1.00 50.47 629 ALA A C 1
ATOM 5285 O O . ALA A 1 629 ? 0.070 4.933 -12.910 1.00 50.47 629 ALA A O 1
ATOM 5286 N N . GLN A 1 630 ? -1.411 3.565 -11.919 1.00 43.84 630 GLN A N 1
ATOM 5287 C CA . GLN A 1 630 ? -1.860 2.884 -13.145 1.00 43.84 630 GLN A CA 1
ATOM 5288 C C . GLN A 1 630 ? -2.896 3.717 -13.927 1.00 43.84 630 GLN A C 1
ATOM 5290 O O . GLN A 1 630 ? -2.821 3.822 -15.149 1.00 43.84 630 GLN A O 1
ATOM 5295 N N . GLU A 1 631 ? -3.825 4.377 -13.233 1.00 42.69 631 GLU A N 1
ATOM 5296 C CA . GLU A 1 631 ? -4.839 5.273 -13.812 1.00 42.69 631 GLU A CA 1
ATOM 5297 C C . GLU A 1 631 ? -4.201 6.507 -14.483 1.00 42.69 631 GLU A C 1
ATOM 5299 O O . GLU A 1 631 ? -4.707 7.004 -15.492 1.00 42.69 631 GLU A O 1
ATOM 5304 N N . GLY A 1 632 ? -3.023 6.933 -14.008 1.00 35.19 632 GLY A N 1
ATOM 5305 C CA . GLY A 1 632 ? -2.208 7.986 -14.623 1.00 35.19 632 GLY A CA 1
ATOM 5306 C C . GLY A 1 632 ? -1.711 7.701 -16.052 1.00 35.19 632 GLY A C 1
ATOM 5307 O O . GLY A 1 632 ? -1.294 8.640 -16.734 1.00 35.19 632 GLY A O 1
ATOM 5308 N N . GLU A 1 633 ? -1.778 6.453 -16.535 1.00 34.75 633 GLU A N 1
ATOM 5309 C CA . GLU A 1 633 ? -1.510 6.106 -17.942 1.00 34.75 633 GLU A CA 1
ATOM 5310 C C . GLU A 1 633 ? -2.768 6.177 -18.839 1.00 34.75 633 GLU A C 1
ATOM 5312 O O . GLU A 1 633 ? -2.644 6.118 -20.063 1.00 34.75 633 GLU A O 1
ATOM 5317 N N . GLY A 1 634 ? -3.972 6.325 -18.264 1.00 29.52 634 GLY A N 1
ATOM 5318 C CA . GLY A 1 634 ? -5.249 6.231 -18.985 1.00 29.52 634 GLY A CA 1
ATOM 5319 C C . GLY A 1 634 ? -5.843 7.556 -19.485 1.00 29.52 634 GLY A C 1
ATOM 5320 O O . GLY A 1 634 ? -6.258 7.654 -20.641 1.00 29.52 634 GLY A O 1
ATOM 5321 N N . GLU A 1 635 ? -5.916 8.590 -18.641 1.00 29.03 635 GLU A N 1
ATOM 5322 C CA . GLU A 1 635 ? -6.766 9.762 -18.922 1.00 29.03 635 GLU A CA 1
ATOM 5323 C C . GLU A 1 635 ? -6.061 10.915 -19.657 1.00 29.03 635 GLU A C 1
ATOM 5325 O O . GLU A 1 635 ? -5.668 11.920 -19.059 1.00 29.03 635 GLU A O 1
ATOM 5330 N N . LYS A 1 636 ? -5.974 10.820 -20.995 1.00 28.55 636 LYS A N 1
ATOM 5331 C CA . LYS A 1 636 ? -5.767 11.986 -21.885 1.00 28.55 636 LYS A CA 1
ATOM 5332 C C . LYS A 1 636 ? -6.587 11.949 -23.179 1.00 28.55 636 LYS A C 1
ATOM 5334 O O . LYS A 1 636 ? -6.042 12.149 -24.263 1.00 28.55 636 LYS A O 1
ATOM 5339 N N . GLU A 1 637 ? -7.909 11.820 -23.068 1.00 25.58 637 GLU A N 1
ATOM 5340 C CA . GLU A 1 637 ? -8.812 12.219 -24.157 1.00 25.58 637 GLU A CA 1
ATOM 5341 C C . GLU A 1 637 ? -10.065 12.968 -23.652 1.00 25.58 637 GLU A C 1
ATOM 5343 O O . GLU A 1 637 ? -10.714 12.563 -22.697 1.00 25.58 637 GLU A O 1
ATOM 5348 N N . SER A 1 638 ? -10.377 14.086 -24.322 1.00 24.72 638 SER A N 1
ATOM 5349 C CA . SER A 1 638 ? -11.580 14.939 -24.195 1.00 24.72 638 SER A CA 1
ATOM 5350 C C . SER A 1 638 ? -12.003 15.501 -22.819 1.00 24.72 638 SER A C 1
ATOM 5352 O O . SER A 1 638 ? -12.758 14.872 -22.091 1.00 24.72 638 SER A O 1
ATOM 5354 N N . ALA A 1 639 ? -11.713 16.791 -22.590 1.00 23.70 639 ALA A N 1
ATOM 5355 C CA . ALA A 1 639 ? -12.731 17.843 -22.388 1.00 23.70 639 ALA A CA 1
ATOM 5356 C C . ALA A 1 639 ? -12.076 19.243 -22.439 1.00 23.70 639 ALA A C 1
ATOM 5358 O O . ALA A 1 639 ? -10.947 19.409 -21.983 1.00 23.70 639 ALA A O 1
ATOM 5359 N N . ASP A 1 640 ? -12.760 20.254 -22.990 1.00 23.91 640 ASP A N 1
ATOM 5360 C CA . ASP A 1 640 ? -12.269 21.642 -23.039 1.00 23.91 640 ASP A CA 1
ATOM 5361 C C . ASP A 1 640 ? -13.445 22.644 -23.026 1.00 23.91 640 ASP A C 1
ATOM 5363 O O . ASP A 1 640 ? -14.243 22.638 -23.961 1.00 23.91 640 ASP A O 1
ATOM 5367 N N . LYS A 1 641 ? -13.465 23.541 -22.018 1.00 23.81 641 LYS A N 1
ATOM 5368 C CA . LYS A 1 641 ? -14.165 24.857 -21.968 1.00 23.81 641 LYS A CA 1
ATOM 5369 C C . LYS A 1 641 ? -15.717 24.916 -21.885 1.00 23.81 641 LYS A C 1
ATOM 5371 O O . LYS A 1 641 ? -16.385 23.973 -22.299 1.00 23.81 641 LYS A O 1
ATOM 5376 N N . PRO A 1 642 ? -16.305 26.084 -21.511 1.00 31.70 642 PRO A N 1
ATOM 5377 C CA . PRO A 1 642 ? -15.811 27.133 -20.584 1.00 31.70 642 PRO A CA 1
ATOM 5378 C C . PRO A 1 642 ? -16.905 27.757 -19.660 1.00 31.70 642 PRO A C 1
ATOM 5380 O O . PRO A 1 642 ? -18.067 27.379 -19.738 1.00 31.70 642 PRO A O 1
ATOM 5383 N N . ASP A 1 643 ? -16.500 28.783 -18.888 1.00 23.58 643 ASP A N 1
ATOM 5384 C CA . ASP A 1 643 ? -17.305 29.865 -18.265 1.00 23.58 643 ASP A CA 1
ATOM 5385 C C . ASP A 1 643 ? -18.326 29.484 -17.153 1.00 23.58 643 ASP A C 1
ATOM 5387 O O . ASP A 1 643 ? -18.883 28.394 -17.138 1.00 23.58 643 ASP A O 1
ATOM 5391 N N . GLY A 1 644 ? -18.612 30.329 -16.147 1.00 23.31 644 GLY A N 1
ATOM 5392 C CA . GLY A 1 644 ? -18.048 31.646 -15.807 1.00 23.31 644 GLY A CA 1
ATOM 5393 C C . GLY A 1 644 ? -18.677 32.271 -14.537 1.00 23.31 644 GLY A C 1
ATOM 5394 O O . GLY A 1 644 ? -19.536 31.663 -13.910 1.00 23.31 644 GLY A O 1
ATOM 5395 N N . GLU A 1 645 ? -18.247 33.500 -14.216 1.00 24.14 645 GLU A N 1
ATOM 5396 C CA . GLU A 1 645 ? -18.843 34.488 -13.278 1.00 24.14 645 GLU A CA 1
ATOM 5397 C C . GLU A 1 645 ? -18.852 34.235 -11.743 1.00 24.14 645 GLU A C 1
ATOM 5399 O O . GLU A 1 645 ? -19.507 33.347 -11.203 1.00 24.14 645 GLU A O 1
ATOM 5404 N N . THR A 1 646 ? -18.186 35.150 -11.020 1.00 23.73 646 THR A N 1
ATOM 5405 C CA . THR A 1 646 ? -18.402 35.491 -9.593 1.00 23.73 646 THR A CA 1
ATOM 5406 C C . THR A 1 646 ? -19.410 36.651 -9.495 1.00 23.73 646 THR A C 1
ATOM 5408 O O . THR A 1 646 ? -19.524 37.405 -10.464 1.00 23.73 646 THR A O 1
ATOM 5411 N N . PRO A 1 647 ? -20.064 36.900 -8.337 1.00 27.38 647 PRO A N 1
ATOM 5412 C CA . PRO A 1 647 ? -19.749 38.166 -7.644 1.00 27.38 647 PRO A CA 1
ATOM 5413 C C . PRO A 1 647 ? -19.851 38.189 -6.095 1.00 27.38 647 PRO A C 1
ATOM 5415 O O . PRO A 1 647 ? -20.727 37.590 -5.482 1.00 27.38 647 PRO A O 1
ATOM 5418 N N . GLU A 1 648 ? -18.931 38.962 -5.508 1.00 23.33 648 GLU A N 1
ATOM 5419 C CA . GLU A 1 648 ? -19.069 39.946 -4.406 1.00 23.33 648 GLU A CA 1
ATOM 5420 C C . GLU A 1 648 ? -19.981 39.699 -3.172 1.00 23.33 648 GLU A C 1
ATOM 5422 O O . GLU A 1 648 ? -21.192 39.890 -3.183 1.00 23.33 648 GLU A O 1
ATOM 5427 N N . GLU A 1 649 ? -19.310 39.423 -2.044 1.00 23.30 649 GLU A N 1
ATOM 5428 C CA . GLU A 1 649 ? -19.137 40.345 -0.895 1.00 23.30 649 GLU A CA 1
ATOM 5429 C C . GLU A 1 649 ? -20.344 41.076 -0.246 1.00 23.30 649 GLU A C 1
ATOM 5431 O O . GLU A 1 649 ? -21.015 41.913 -0.849 1.00 23.30 649 GLU A O 1
ATOM 5436 N N . LYS A 1 650 ? -20.462 40.924 1.090 1.00 24.47 650 LYS A N 1
ATOM 5437 C CA . LYS A 1 650 ? -20.774 42.034 2.020 1.00 24.47 650 LYS A CA 1
ATOM 5438 C C . LYS A 1 650 ? -20.340 41.749 3.466 1.00 24.47 650 LYS A C 1
ATOM 5440 O O . LYS A 1 650 ? -20.344 40.602 3.905 1.00 24.47 650 LYS A O 1
ATOM 5445 N N . GLN A 1 651 ? -19.973 42.806 4.197 1.00 24.61 651 GLN A N 1
ATOM 5446 C CA . GLN A 1 651 ? -19.519 42.787 5.601 1.00 24.61 651 GLN A CA 1
ATOM 5447 C C . GLN A 1 651 ? -20.426 43.656 6.523 1.00 24.61 651 GLN A C 1
ATOM 5449 O O . GLN A 1 651 ? -21.376 44.252 6.011 1.00 24.61 651 GLN A O 1
ATOM 5454 N N . PRO A 1 652 ? -20.238 43.657 7.867 1.00 35.44 652 PRO A N 1
ATOM 5455 C CA . PRO A 1 652 ? -21.350 43.814 8.819 1.00 35.44 652 PRO A CA 1
ATOM 5456 C C . PRO A 1 652 ? -21.445 45.164 9.561 1.00 35.44 652 PRO A C 1
ATOM 5458 O O . PRO A 1 652 ? -20.523 45.976 9.560 1.00 35.44 652 PRO A O 1
ATOM 5461 N N . GLU A 1 653 ? -22.534 45.316 10.323 1.00 24.28 653 GLU A N 1
ATOM 5462 C CA . GLU A 1 653 ? -22.731 46.304 11.399 1.00 24.28 653 GLU A CA 1
ATOM 5463 C C . GLU A 1 653 ? -22.783 45.539 12.754 1.00 24.28 653 GLU A C 1
ATOM 5465 O O . GLU A 1 653 ? -23.332 44.443 12.798 1.00 24.28 653 GLU A O 1
ATOM 5470 N N . THR A 1 654 ? -22.011 45.863 13.808 1.00 24.75 654 THR A N 1
ATOM 5471 C CA . THR A 1 654 ? -22.165 46.911 14.863 1.00 24.75 654 THR A CA 1
ATOM 5472 C C . THR A 1 654 ? -23.476 46.808 15.696 1.00 24.75 654 THR A C 1
ATOM 5474 O O . THR A 1 654 ? -24.469 46.323 15.179 1.00 24.75 654 THR A O 1
ATOM 5477 N N . SER A 1 655 ? -23.588 47.193 16.986 1.00 24.36 655 SER A N 1
ATOM 5478 C CA . SER A 1 655 ? -22.711 47.956 17.905 1.00 24.36 655 SER A CA 1
ATOM 5479 C C . SER A 1 655 ? -23.022 47.720 19.417 1.00 24.36 655 SER A C 1
ATOM 5481 O O . SER A 1 655 ? -24.169 47.478 19.766 1.00 24.36 655 SER A O 1
ATOM 5483 N N . SER A 1 656 ? -22.039 47.968 20.313 1.00 24.44 656 SER A N 1
ATOM 5484 C CA . SER A 1 656 ? -22.174 48.447 21.732 1.00 24.44 656 SER A CA 1
ATOM 5485 C C . SER A 1 656 ? -22.951 47.623 22.805 1.00 24.44 656 SER A C 1
ATOM 5487 O O . SER A 1 656 ? -23.794 46.804 22.477 1.00 24.44 656 SER A O 1
ATOM 5489 N N . GLY A 1 657 ? -22.738 47.787 24.128 1.00 23.86 657 GLY A N 1
ATOM 5490 C CA . GLY A 1 657 ? -21.739 48.567 24.898 1.00 23.86 657 GLY A CA 1
ATOM 5491 C C . GLY A 1 657 ? -22.081 48.724 26.410 1.00 23.86 657 GLY A C 1
ATOM 5492 O O . GLY A 1 657 ? -23.164 48.328 26.819 1.00 23.86 657 GLY A O 1
ATOM 5493 N N . ALA A 1 658 ? -21.183 49.363 27.197 1.00 25.75 658 ALA A N 1
ATOM 5494 C CA . ALA A 1 658 ? -21.264 49.699 28.655 1.00 25.75 658 ALA A CA 1
ATOM 5495 C C . ALA A 1 658 ? -21.228 48.500 29.657 1.00 25.75 658 ALA A C 1
ATOM 5497 O O . ALA A 1 658 ? -21.866 47.487 29.413 1.00 25.75 658 ALA A O 1
ATOM 5498 N N . LYS A 1 659 ? -20.371 48.438 30.705 1.00 25.48 659 LYS A N 1
ATOM 5499 C CA . LYS A 1 659 ? -20.090 49.309 31.897 1.00 25.48 659 LYS A CA 1
ATOM 5500 C C . LYS A 1 659 ? -21.198 49.237 32.972 1.00 25.48 659 LYS A C 1
ATOM 5502 O O . LYS A 1 659 ? -22.357 49.382 32.623 1.00 25.48 659 LYS A O 1
ATOM 5507 N N . ASP A 1 660 ? -20.914 49.019 34.265 1.00 26.08 660 ASP A N 1
ATOM 5508 C CA . ASP A 1 660 ? -20.056 49.866 35.131 1.00 26.08 660 ASP A CA 1
ATOM 5509 C C . ASP A 1 660 ? -19.365 49.128 36.329 1.00 26.08 660 ASP A C 1
ATOM 5511 O O . ASP A 1 660 ? -19.327 47.900 36.359 1.00 26.08 660 ASP A O 1
ATOM 5515 N N . MET A 1 661 ? -18.766 49.861 37.287 1.00 26.84 661 MET A N 1
ATOM 5516 C CA . MET A 1 661 ? -17.882 49.362 38.371 1.00 26.84 661 MET A CA 1
ATOM 5517 C C . MET A 1 661 ? -18.503 49.245 39.786 1.00 26.84 661 MET A C 1
ATOM 5519 O O . MET A 1 661 ? -19.455 49.942 40.124 1.00 26.84 661 MET A O 1
ATOM 5523 N N . GLY A 1 662 ? -17.848 48.473 40.674 1.00 23.55 662 GLY A N 1
ATOM 5524 C CA . GLY A 1 662 ? -18.041 48.517 42.137 1.00 23.55 662 GLY A CA 1
ATOM 5525 C C . GLY A 1 662 ? -16.938 47.783 42.930 1.00 23.55 662 GLY A C 1
ATOM 5526 O O . GLY A 1 662 ? -16.522 46.696 42.543 1.00 23.55 662 GLY A O 1
ATOM 5527 N N . THR A 1 663 ? -16.447 48.376 44.027 1.00 25.38 663 THR A N 1
ATOM 5528 C CA . THR A 1 663 ? -15.369 47.872 44.920 1.00 25.38 663 THR A CA 1
ATOM 5529 C C . THR A 1 663 ? -15.531 48.468 46.342 1.00 25.38 663 THR A C 1
ATOM 5531 O O . THR A 1 663 ? -16.356 49.366 46.513 1.00 25.38 663 THR A O 1
ATOM 5534 N N . PRO A 1 664 ? -14.711 48.112 47.359 1.00 37.69 664 PRO A N 1
ATOM 5535 C CA . PRO A 1 664 ? -14.334 46.768 47.829 1.00 37.69 664 PRO A CA 1
ATOM 5536 C C . PRO A 1 664 ? -14.508 46.598 49.366 1.00 37.69 664 PRO A C 1
ATOM 5538 O O . PRO A 1 664 ? -14.516 47.577 50.109 1.00 37.69 664 PRO A O 1
ATOM 5541 N N . VAL A 1 665 ? -14.512 45.359 49.885 1.00 25.20 665 VAL A N 1
ATOM 5542 C CA . VAL A 1 665 ? -14.342 45.069 51.333 1.00 25.20 665 VAL A CA 1
ATOM 5543 C C . VAL A 1 665 ? -13.485 43.808 51.533 1.00 25.20 665 VAL A C 1
ATOM 5545 O O . VAL A 1 665 ? -13.578 42.867 50.753 1.00 25.20 665 VAL A O 1
ATOM 5548 N N . SER A 1 666 ? -12.672 43.771 52.595 1.00 27.89 666 SER A N 1
ATOM 5549 C CA . SER A 1 666 ? -12.071 42.544 53.155 1.00 27.89 666 SER A CA 1
ATOM 5550 C C . SER A 1 666 ? -12.183 42.567 54.686 1.00 27.89 666 SER A C 1
ATOM 5552 O O . SER A 1 666 ? -12.395 43.642 55.256 1.00 27.89 666 SER A O 1
ATOM 5554 N N . PRO A 1 667 ? -12.050 41.415 55.367 1.00 34.91 667 PRO A N 1
ATOM 5555 C CA . PRO A 1 667 ? -10.774 41.161 56.048 1.00 34.91 667 PRO A CA 1
ATOM 5556 C C . PRO A 1 667 ? -10.280 39.699 55.969 1.00 34.91 667 PRO A C 1
ATOM 5558 O O . PRO A 1 667 ? -10.969 38.803 55.493 1.00 34.91 667 PRO A O 1
ATOM 5561 N N . LYS A 1 668 ? -9.042 39.474 56.430 1.00 30.47 668 LYS A N 1
ATOM 5562 C CA . LYS A 1 668 ? -8.288 38.208 56.322 1.00 30.47 668 LYS A CA 1
ATOM 5563 C C . LYS A 1 668 ? -8.517 37.254 57.503 1.00 30.47 668 LYS A C 1
ATOM 5565 O O . LYS A 1 668 ? -8.465 37.697 58.647 1.00 30.47 668 LYS A O 1
ATOM 5570 N N . ALA A 1 669 ? -8.557 35.948 57.225 1.00 27.41 669 ALA A N 1
ATOM 5571 C CA . ALA A 1 669 ? -8.190 34.861 58.146 1.00 27.41 669 ALA A CA 1
ATOM 5572 C C . ALA A 1 669 ? -7.741 33.601 57.354 1.00 27.41 669 ALA A C 1
ATOM 5574 O O . ALA A 1 669 ? -7.882 33.573 56.136 1.00 27.41 669 ALA A O 1
ATOM 5575 N N . SER A 1 670 ? -7.171 32.602 58.048 1.00 36.25 670 SER A N 1
ATOM 5576 C CA . SER A 1 670 ? -6.948 31.198 57.609 1.00 36.25 670 SER A CA 1
ATOM 5577 C C . SER A 1 670 ? -6.071 30.857 56.376 1.00 36.25 670 SER A C 1
ATOM 5579 O O . SER A 1 670 ? -6.221 29.780 55.805 1.00 36.25 670 SER A O 1
ATOM 5581 N N . ILE A 1 671 ? -5.048 31.654 56.028 1.00 36.09 671 ILE A N 1
ATOM 5582 C CA . ILE A 1 671 ? -4.057 31.249 54.991 1.00 36.09 671 ILE A CA 1
ATOM 5583 C C . ILE A 1 671 ? -3.320 29.938 55.363 1.00 36.09 671 ILE A C 1
ATOM 5585 O O . ILE A 1 671 ? -3.158 29.058 54.523 1.00 36.09 671 ILE A O 1
ATOM 5589 N N . ALA A 1 672 ? -2.932 29.762 56.633 1.00 33.56 672 ALA A N 1
ATOM 5590 C CA . ALA A 1 672 ? -2.100 28.634 57.077 1.00 33.56 672 ALA A CA 1
ATOM 5591 C C . ALA A 1 672 ? -2.777 27.245 57.016 1.00 33.56 672 ALA A C 1
ATOM 5593 O O . ALA A 1 672 ? -2.087 26.227 57.055 1.00 33.56 672 ALA A O 1
ATOM 5594 N N . GLU A 1 673 ? -4.108 27.183 56.923 1.00 35.81 673 GLU A N 1
ATOM 5595 C CA . GLU A 1 673 ? -4.847 25.921 56.752 1.00 35.81 673 GLU A CA 1
ATOM 5596 C C . GLU A 1 673 ? -5.099 25.599 55.271 1.00 35.81 673 GLU A C 1
ATOM 5598 O O . GLU A 1 673 ? -5.287 24.436 54.913 1.00 35.81 673 GLU A O 1
ATOM 5603 N N . MET A 1 674 ? -5.035 26.604 54.387 1.00 35.84 674 MET A N 1
ATOM 5604 C CA . MET A 1 674 ? -5.189 26.401 52.947 1.00 35.84 674 MET A CA 1
ATOM 5605 C C . MET A 1 674 ? -3.972 25.704 52.334 1.00 35.84 674 MET A C 1
ATOM 5607 O O . MET A 1 674 ? -4.171 24.742 51.593 1.00 35.84 674 MET A O 1
ATOM 5611 N N . ASP A 1 675 ? -2.741 26.096 52.682 1.00 33.81 675 ASP A N 1
ATOM 5612 C CA . ASP A 1 675 ? -1.511 25.558 52.066 1.00 33.81 675 ASP A CA 1
ATOM 5613 C C . ASP A 1 675 ? -1.418 24.019 52.137 1.00 33.81 675 ASP A C 1
ATOM 5615 O O . ASP A 1 675 ? -1.149 23.362 51.131 1.00 33.81 675 ASP A O 1
ATOM 5619 N N . LYS A 1 676 ? -1.752 23.419 53.290 1.00 36.47 676 LYS A N 1
ATOM 5620 C CA . LYS A 1 676 ? -1.792 21.950 53.477 1.00 36.47 676 LYS A CA 1
ATOM 5621 C C . LYS A 1 676 ? -2.876 21.228 52.670 1.00 36.47 676 LYS A C 1
ATOM 5623 O O . LYS A 1 676 ? -2.830 20.010 52.542 1.00 36.47 676 LYS A O 1
ATOM 5628 N N . SER A 1 677 ? -3.866 21.958 52.166 1.00 35.88 677 SER A N 1
ATOM 5629 C CA . SER A 1 677 ? -4.912 21.427 51.284 1.00 35.88 677 SER A CA 1
ATOM 5630 C C . SER A 1 677 ? -4.638 21.698 49.801 1.00 35.88 677 SER A C 1
ATOM 5632 O O . SER A 1 677 ? -5.353 21.165 48.958 1.00 35.88 677 SER A O 1
ATOM 5634 N N . ILE A 1 678 ? -3.642 22.541 49.497 1.00 36.62 678 ILE A N 1
ATOM 5635 C CA . ILE A 1 678 ? -3.219 22.919 48.142 1.00 36.62 678 ILE A CA 1
ATOM 5636 C C . ILE A 1 678 ? -2.068 22.023 47.662 1.00 36.62 678 ILE A C 1
ATOM 5638 O O . ILE A 1 678 ? -1.996 21.734 46.470 1.00 36.62 678 ILE A O 1
ATOM 5642 N N . SER A 1 679 ? -1.212 21.524 48.566 1.00 35.34 679 SER A N 1
ATOM 5643 C CA . SER A 1 679 ? -0.220 20.485 48.239 1.00 35.34 679 SER A CA 1
ATOM 5644 C C . SER A 1 679 ? -0.894 19.238 47.666 1.00 35.34 679 SER A C 1
ATOM 5646 O O . SER A 1 679 ? -0.641 18.858 46.528 1.00 35.34 679 SER A O 1
ATOM 5648 N N . ASN A 1 680 ? -1.837 18.667 48.416 1.00 35.84 680 ASN A N 1
ATOM 5649 C CA . ASN A 1 680 ? -2.443 17.386 48.068 1.00 35.84 680 ASN A CA 1
ATOM 5650 C C . ASN A 1 680 ? -3.309 17.476 46.801 1.00 35.84 680 ASN A C 1
ATOM 5652 O O . ASN A 1 680 ? -3.379 16.515 46.047 1.00 35.84 680 ASN A O 1
ATOM 5656 N N . SER A 1 681 ? -3.947 18.625 46.536 1.00 41.19 681 SER A N 1
ATOM 5657 C CA . SER A 1 681 ? -4.717 18.810 45.300 1.00 41.19 681 SER A CA 1
ATOM 5658 C C . SER A 1 681 ? -3.834 18.947 44.060 1.00 41.19 681 SER A C 1
ATOM 5660 O O . SER A 1 681 ? -4.298 18.619 42.974 1.00 41.19 681 SER A O 1
ATOM 5662 N N . ARG A 1 682 ? -2.586 19.415 44.218 1.00 36.31 682 ARG A N 1
ATOM 5663 C CA . ARG A 1 682 ? -1.589 19.472 43.141 1.00 36.31 682 ARG A CA 1
ATOM 5664 C C . ARG A 1 682 ? -1.007 18.106 42.820 1.00 36.31 682 ARG A C 1
ATOM 5666 O O . ARG A 1 682 ? -0.903 17.764 41.651 1.00 36.31 682 ARG A O 1
ATOM 5673 N N . ASP A 1 683 ? -0.718 17.305 43.844 1.00 41.69 683 ASP A N 1
ATOM 5674 C CA . ASP A 1 683 ? -0.227 15.937 43.654 1.00 41.69 683 ASP A CA 1
ATOM 5675 C C . ASP A 1 683 ? -1.221 15.066 42.856 1.00 41.69 683 ASP A C 1
ATOM 5677 O O . ASP A 1 683 ? -0.806 14.102 42.221 1.00 41.69 683 ASP A O 1
ATOM 5681 N N . ASP A 1 684 ? -2.520 15.389 42.861 1.00 42.25 684 ASP A N 1
ATOM 5682 C CA . ASP A 1 684 ? -3.542 14.728 42.031 1.00 42.25 684 ASP A CA 1
ATOM 5683 C C . ASP A 1 684 ? -3.782 15.427 40.671 1.00 42.25 684 ASP A C 1
ATOM 5685 O O . ASP A 1 684 ? -4.189 14.776 39.708 1.00 42.25 684 ASP A O 1
ATOM 5689 N N . GLU A 1 685 ? -3.489 16.727 40.561 1.00 45.06 685 GLU A N 1
ATOM 5690 C CA . GLU A 1 685 ? -3.548 17.524 39.322 1.00 45.06 685 GLU A CA 1
ATOM 5691 C C . GLU A 1 685 ? -2.403 17.152 38.363 1.00 45.06 685 GLU A C 1
ATOM 5693 O O . GLU A 1 685 ? -2.649 16.792 37.209 1.00 45.06 685 GLU A O 1
ATOM 5698 N N . ASP A 1 686 ? -1.163 17.134 38.867 1.00 43.91 686 ASP A N 1
ATOM 5699 C CA . ASP A 1 686 ? 0.033 16.739 38.114 1.00 43.91 686 ASP A CA 1
ATOM 5700 C C . ASP A 1 686 ? -0.053 15.263 37.674 1.00 43.91 686 ASP A C 1
ATOM 5702 O O . ASP A 1 686 ? 0.284 14.941 36.533 1.00 43.91 686 ASP A O 1
ATOM 5706 N N . LYS A 1 687 ? -0.587 14.362 38.522 1.00 47.41 687 LYS A N 1
ATOM 5707 C CA . LYS A 1 687 ? -0.884 12.966 38.134 1.00 47.41 687 LYS A CA 1
ATOM 5708 C C . LYS A 1 687 ? -1.849 12.895 36.958 1.00 47.41 687 LYS A C 1
ATOM 5710 O O . LYS A 1 687 ? -1.588 12.138 36.029 1.00 47.41 687 LYS A O 1
ATOM 5715 N N . TRP A 1 688 ? -2.949 13.649 36.998 1.00 46.31 688 TRP A N 1
ATOM 5716 C CA . TRP A 1 688 ? -3.983 13.611 35.963 1.00 46.31 688 TRP A CA 1
ATOM 5717 C C . TRP A 1 688 ? -3.478 14.161 34.624 1.00 46.31 688 TRP A C 1
ATOM 5719 O O . TRP A 1 688 ? -3.725 13.550 33.581 1.00 46.31 688 TRP A O 1
ATOM 5729 N N . GLU A 1 689 ? -2.704 15.253 34.632 1.00 43.72 689 GLU A N 1
ATOM 5730 C CA . GLU A 1 689 ? -2.030 15.719 33.417 1.00 43.72 689 GLU A CA 1
ATOM 5731 C C . GLU A 1 689 ? -0.989 14.711 32.912 1.00 43.72 689 GLU A C 1
ATOM 5733 O O . GLU A 1 689 ? -0.970 14.420 31.716 1.00 43.72 689 GLU A O 1
ATOM 5738 N N . ASP A 1 690 ? -0.164 14.119 33.779 1.00 47.75 690 ASP A N 1
ATOM 5739 C CA . ASP A 1 690 ? 0.830 13.124 33.361 1.00 47.75 690 ASP A CA 1
ATOM 5740 C C . ASP A 1 690 ? 0.219 11.764 32.982 1.00 47.75 690 ASP A C 1
ATOM 5742 O O . ASP A 1 690 ? 0.846 11.010 32.241 1.00 47.75 690 ASP A O 1
ATOM 5746 N N . GLU A 1 691 ? -0.988 11.420 33.436 1.00 46.94 691 GLU A N 1
ATOM 5747 C CA . GLU A 1 691 ? -1.783 10.290 32.929 1.00 46.94 691 GLU A CA 1
ATOM 5748 C C . GLU A 1 691 ? -2.316 10.582 31.528 1.00 46.94 691 GLU A C 1
ATOM 5750 O O . GLU A 1 691 ? -2.089 9.783 30.622 1.00 46.94 691 GLU A O 1
ATOM 5755 N N . ILE A 1 692 ? -2.917 11.757 31.309 1.00 41.41 692 ILE A N 1
ATOM 5756 C CA . ILE A 1 692 ? -3.354 12.192 29.975 1.00 41.41 692 ILE A CA 1
ATOM 5757 C C . ILE A 1 692 ? -2.168 12.247 29.005 1.00 41.41 692 ILE A C 1
ATOM 5759 O O . ILE A 1 692 ? -2.282 11.781 27.873 1.00 41.41 692 ILE A O 1
ATOM 5763 N N . ARG A 1 693 ? -1.011 12.766 29.432 1.00 43.53 693 ARG A N 1
ATOM 5764 C CA . ARG A 1 693 ? 0.218 12.788 28.622 1.00 43.53 693 ARG A CA 1
ATOM 5765 C C . ARG A 1 693 ? 0.753 11.378 28.364 1.00 43.53 693 ARG A C 1
ATOM 5767 O O . ARG A 1 693 ? 1.180 11.121 27.244 1.00 43.53 693 ARG A O 1
ATOM 5774 N N . ARG A 1 694 ? 0.698 10.455 29.336 1.00 42.34 694 ARG A N 1
ATOM 5775 C CA . ARG A 1 694 ? 1.108 9.047 29.151 1.00 42.34 694 ARG A CA 1
ATOM 5776 C C . ARG A 1 694 ? 0.194 8.288 28.196 1.00 42.34 694 ARG A C 1
ATOM 5778 O O . ARG A 1 694 ? 0.715 7.608 27.318 1.00 42.34 694 ARG A O 1
ATOM 5785 N N . ASP A 1 695 ? -1.124 8.429 28.315 1.00 42.22 695 ASP A N 1
ATOM 5786 C CA . ASP A 1 695 ? -2.069 7.775 27.405 1.00 42.22 695 ASP A CA 1
ATOM 5787 C C . ASP A 1 695 ? -2.013 8.438 25.999 1.00 42.22 695 ASP A C 1
ATOM 5789 O O . ASP A 1 695 ? -2.081 7.737 24.990 1.00 42.22 695 ASP A O 1
ATOM 5793 N N . ILE A 1 696 ? -1.736 9.750 25.889 1.00 39.28 696 ILE A N 1
ATOM 5794 C CA . ILE A 1 696 ? -1.394 10.421 24.612 1.00 39.28 696 ILE A CA 1
ATOM 5795 C C . ILE A 1 696 ? -0.072 9.909 24.018 1.00 39.28 696 ILE A C 1
ATOM 5797 O O . ILE A 1 696 ? -0.004 9.670 22.817 1.00 39.28 696 ILE A O 1
ATOM 5801 N N . ASP A 1 697 ? 0.976 9.715 24.817 1.00 40.12 697 ASP A N 1
ATOM 5802 C CA . ASP A 1 697 ? 2.259 9.170 24.351 1.00 40.12 697 ASP A CA 1
ATOM 5803 C C . ASP A 1 697 ? 2.222 7.645 24.128 1.00 40.12 697 ASP A C 1
ATOM 5805 O O . ASP A 1 697 ? 3.148 7.101 23.524 1.00 40.12 697 ASP A O 1
ATOM 5809 N N . LEU A 1 698 ? 1.162 6.954 24.563 1.00 39.09 698 LEU A N 1
ATOM 5810 C CA . LEU A 1 698 ? 0.777 5.629 24.067 1.00 39.09 698 LEU A CA 1
ATOM 5811 C C . LEU A 1 698 ? 0.155 5.749 22.666 1.00 39.09 698 LEU A C 1
ATOM 5813 O O . LEU A 1 698 ? 0.608 5.075 21.745 1.00 39.09 698 LEU A O 1
ATOM 5817 N N . MET A 1 699 ? -0.800 6.669 22.479 1.00 38.09 699 MET A N 1
ATOM 5818 C CA . MET A 1 699 ? -1.440 6.968 21.182 1.00 38.09 699 MET A CA 1
ATOM 5819 C C . MET A 1 699 ? -0.502 7.585 20.119 1.00 38.09 699 MET A C 1
ATOM 5821 O O . MET A 1 699 ? -0.944 7.833 19.004 1.00 38.09 699 MET A O 1
ATOM 5825 N N . LYS A 1 700 ? 0.770 7.856 20.448 1.00 36.31 700 LYS A N 1
ATOM 5826 C CA . LYS A 1 700 ? 1.841 8.233 19.496 1.00 36.31 700 LYS A CA 1
ATOM 5827 C C . LYS A 1 700 ? 2.856 7.106 19.228 1.00 36.31 700 LYS A C 1
ATOM 5829 O O . LYS A 1 700 ? 3.843 7.335 18.528 1.00 36.31 700 LYS A O 1
ATOM 5834 N N . LYS A 1 701 ? 2.708 5.954 19.890 1.00 34.25 701 LYS A N 1
ATOM 5835 C CA . LYS A 1 701 ? 3.577 4.765 19.750 1.00 34.25 701 LYS A CA 1
ATOM 5836 C C . LYS A 1 701 ? 2.867 3.611 19.047 1.00 34.25 701 LYS A C 1
ATOM 5838 O O . LYS A 1 701 ? 3.547 2.780 18.447 1.00 34.25 701 LYS A O 1
ATOM 5843 N N . VAL A 1 702 ? 1.540 3.577 19.173 1.00 32.81 702 VAL A N 1
ATOM 5844 C CA . VAL A 1 702 ? 0.609 2.970 18.213 1.00 32.81 702 VAL A CA 1
ATOM 5845 C C . VAL A 1 702 ? 0.648 3.779 16.916 1.00 32.81 702 VAL A C 1
ATOM 5847 O O . VAL A 1 702 ? 0.680 3.126 15.852 1.00 32.81 702 VAL A O 1
#

Foldseek 3Di:
DVVVVVVVVVVVVQDPPNDRDDPVDDDLLPDDLVVLVVLLVVLVVCVVVVNRDPVSVVVNVVSVVSNVDVVPDDDDDDDDDDDDDDDDDDDDDDDDDDDDDDDDDPCPPPPDDPLPDDDDVLVVLLVVLVVVLCVLQQDPDPAPAGDVVLLCCQLPVLLVLLVLLCVLCCCCPPPPPVLVVCLCVVCVVVVNLLLSVLSVLSSVLNDNVLSVLSVCLVVPPRVSLVSCLVSLLLSLLSCSLNQVVLVSNLVSLLVSLVSVCVVVVDDVVVSVVSSVSNVVSSCSVRVRSNVSSVSSNSSVVSVVVVVVDNDDSCVSSVPDPCSHRCNVSVVVVVVVVVVVVVVVLVVVLVVLVVVLVVVVVVLVVLLVVVCVPPDPLLSLQLVVCVVPQQLPVVLVVQVVDPVHLSVLDDLFFLLSVLVSLLVVCCVQPVCCQPPPVWDWAWDADPVRDIDDLNVLSNVLSVLSVVLVVLSVVLSVLSVVLVVLVVDPDDDPVVCLVVNVVSVVVNLVSLVVSLVSSLVSLVSLLVSLVVCLVCVVPVVNTTPFQQDADDDDDDDDDPNPRHGPGNSVVSSNSNSNSSNVNCCSPPRQSDSPDRGSPDDSSNCSDSPSVVVSVVSVVVVVVVVVVVVVVVCVVPDDDDDDYDDDDDDDDDDDDDDYDDDDDDDDDDDDDDPPVVVVVVVVVVVVVVVVVVVVVVVVVVVVVD